Protein AF-A0A0W8D167-F1 (afdb_monomer_lite)

InterPro domains:
  IPR052993 Cilia- and flagella-associated protein 57 [PTHR32215] (2-387)

Structure (mmCIF, N/CA/C/O backbone):
data_AF-A0A0W8D167-F1
#
_entry.id   AF-A0A0W8D167-F1
#
loop_
_atom_site.group_PDB
_atom_site.id
_atom_site.type_symbol
_atom_site.label_atom_id
_atom_site.label_alt_id
_atom_site.label_comp_id
_atom_site.label_asym_id
_atom_site.label_entity_id
_atom_site.label_seq_id
_atom_site.pdbx_PDB_ins_code
_atom_site.Cartn_x
_atom_site.Cartn_y
_atom_site.Cartn_z
_atom_site.occupancy
_atom_site.B_iso_or_equiv
_atom_site.auth_seq_id
_atom_site.auth_comp_id
_atom_site.auth_asym_id
_atom_site.auth_atom_id
_atom_site.pdbx_PDB_model_num
ATOM 1 N N . MET A 1 1 ? 93.524 -6.413 -139.907 1.00 54.38 1 MET A N 1
ATOM 2 C CA . MET A 1 1 ? 92.399 -5.658 -140.506 1.00 54.38 1 MET A CA 1
ATOM 3 C C . MET A 1 1 ? 91.058 -6.384 -140.413 1.00 54.38 1 MET A C 1
ATOM 5 O O . MET A 1 1 ? 90.124 -5.754 -139.935 1.00 54.38 1 MET A O 1
ATOM 9 N N . GLU A 1 2 ? 90.906 -7.643 -140.857 1.00 59.56 2 GLU A N 1
ATOM 10 C CA . GLU A 1 2 ? 89.656 -8.414 -140.632 1.00 59.56 2 GLU A CA 1
ATOM 11 C C . GLU A 1 2 ? 89.633 -9.111 -139.261 1.00 59.56 2 GLU A C 1
ATOM 13 O O . GLU A 1 2 ? 88.651 -8.967 -138.541 1.00 59.56 2 GLU A O 1
ATOM 18 N N . GLU A 1 3 ? 90.740 -9.731 -138.834 1.00 62.25 3 GLU A N 1
ATOM 19 C CA . GLU A 1 3 ? 90.855 -10.359 -137.502 1.00 62.25 3 GLU A CA 1
ATOM 20 C C . GLU A 1 3 ? 90.684 -9.342 -136.355 1.00 62.25 3 GLU A C 1
ATOM 22 O O . GLU A 1 3 ? 89.887 -9.562 -135.451 1.00 62.25 3 GLU A O 1
ATOM 27 N N . GLU A 1 4 ? 91.304 -8.161 -136.455 1.00 62.69 4 GLU A N 1
ATOM 28 C CA . GLU A 1 4 ? 91.147 -7.065 -135.475 1.00 62.69 4 GLU A CA 1
ATOM 29 C C . GLU A 1 4 ? 89.702 -6.532 -135.389 1.00 62.69 4 GLU A C 1
ATOM 31 O O . GLU A 1 4 ? 89.271 -6.062 -134.339 1.00 62.69 4 GLU A O 1
ATOM 36 N N . LYS A 1 5 ? 88.923 -6.599 -136.482 1.00 68.25 5 LYS A N 1
ATOM 37 C CA . LYS A 1 5 ? 87.498 -6.220 -136.472 1.00 68.25 5 LYS A CA 1
ATOM 38 C C . LYS A 1 5 ? 86.625 -7.296 -135.828 1.00 68.25 5 LYS A C 1
ATOM 40 O O . LYS A 1 5 ? 85.621 -6.961 -135.201 1.00 68.25 5 LYS A O 1
ATOM 45 N N . GLU A 1 6 ? 86.979 -8.569 -135.984 1.00 74.12 6 GLU A N 1
ATOM 46 C CA . GLU A 1 6 ? 86.278 -9.676 -135.329 1.00 74.12 6 GLU A CA 1
ATOM 47 C C . GLU A 1 6 ? 86.583 -9.759 -133.831 1.00 74.12 6 GLU A C 1
ATOM 49 O O . GLU A 1 6 ? 85.663 -10.019 -133.051 1.00 74.12 6 GLU A O 1
ATOM 54 N N . GLU A 1 7 ? 87.828 -9.498 -133.422 1.00 74.38 7 GLU A N 1
ATOM 55 C CA . GLU A 1 7 ? 88.231 -9.391 -132.014 1.00 74.38 7 GLU A CA 1
ATOM 56 C C . GLU A 1 7 ? 87.529 -8.215 -131.333 1.00 74.38 7 GLU A C 1
ATOM 58 O O . GLU A 1 7 ? 86.822 -8.428 -130.349 1.00 74.38 7 GLU A O 1
ATOM 63 N N . LEU A 1 8 ? 87.563 -7.018 -131.932 1.00 76.50 8 LEU A N 1
ATOM 64 C CA . LEU A 1 8 ? 86.833 -5.852 -131.421 1.00 76.50 8 LEU A CA 1
ATOM 65 C C . LEU A 1 8 ? 85.313 -6.100 -131.351 1.00 76.50 8 LEU A C 1
ATOM 67 O O . LEU A 1 8 ? 84.634 -5.638 -130.436 1.00 76.50 8 LEU A O 1
ATOM 71 N N . GLY A 1 9 ? 84.758 -6.868 -132.295 1.00 77.19 9 GLY A N 1
ATOM 72 C CA . GLY A 1 9 ? 83.355 -7.285 -132.275 1.00 77.19 9 GLY A CA 1
ATOM 73 C C . GLY A 1 9 ? 83.025 -8.319 -131.190 1.00 77.19 9 GLY A C 1
ATOM 74 O O . GLY A 1 9 ? 81.889 -8.353 -130.714 1.00 77.19 9 GLY A O 1
ATOM 75 N N . ARG A 1 10 ? 83.976 -9.175 -130.787 1.00 81.12 10 ARG A N 1
ATOM 76 C CA . ARG A 1 10 ? 83.816 -10.069 -129.625 1.00 81.12 10 ARG A CA 1
ATOM 77 C C . ARG A 1 10 ? 83.915 -9.294 -128.322 1.00 81.12 10 ARG A C 1
ATOM 79 O O . ARG A 1 10 ? 83.019 -9.450 -127.505 1.00 81.12 10 ARG A O 1
ATOM 86 N N . GLU A 1 11 ? 84.910 -8.424 -128.182 1.00 80.56 11 GLU A N 1
ATOM 87 C CA . GLU A 1 11 ? 85.068 -7.556 -127.010 1.00 80.56 11 GLU A CA 1
ATOM 88 C C . GLU A 1 11 ? 83.835 -6.664 -126.811 1.00 80.56 11 GLU A C 1
ATOM 90 O O . GLU A 1 11 ? 83.309 -6.563 -125.704 1.00 80.56 11 GLU A O 1
ATOM 95 N N . TYR A 1 12 ? 83.292 -6.081 -127.886 1.00 81.50 12 TYR A N 1
ATOM 96 C CA . TYR A 1 12 ? 82.054 -5.300 -127.815 1.00 81.50 12 TYR A CA 1
ATOM 97 C C . TYR A 1 12 ? 80.844 -6.143 -127.379 1.00 81.50 12 TYR A C 1
ATOM 99 O O . TYR A 1 12 ? 80.040 -5.705 -126.566 1.00 81.50 12 TYR A O 1
ATOM 107 N N . ARG A 1 13 ? 80.702 -7.378 -127.876 1.00 83.81 13 ARG A N 1
ATOM 108 C CA . ARG A 1 13 ? 79.615 -8.272 -127.435 1.00 83.81 13 ARG A CA 1
ATOM 109 C C . ARG A 1 13 ? 79.774 -8.726 -125.988 1.00 83.81 13 ARG A C 1
ATOM 111 O O . ARG A 1 13 ? 78.778 -8.831 -125.288 1.00 83.81 13 ARG A O 1
ATOM 118 N N . GLU A 1 14 ? 80.996 -9.000 -125.550 1.00 85.38 14 GLU A N 1
ATOM 119 C CA . GLU A 1 14 ? 81.284 -9.428 -124.181 1.00 85.38 14 GLU A CA 1
ATOM 120 C C . GLU A 1 14 ? 81.073 -8.283 -123.184 1.00 85.38 14 GLU A C 1
ATOM 122 O O . GLU A 1 14 ? 80.450 -8.486 -122.149 1.00 85.38 14 GLU A O 1
ATOM 127 N N . THR A 1 15 ? 81.493 -7.064 -123.534 1.00 84.88 15 THR A N 1
ATOM 128 C CA . THR A 1 15 ? 81.208 -5.856 -122.740 1.00 84.88 15 THR A CA 1
ATOM 129 C C . THR A 1 15 ? 79.719 -5.538 -122.677 1.00 84.88 15 THR A C 1
ATOM 131 O O . THR A 1 15 ? 79.222 -5.226 -121.601 1.00 84.88 15 THR A O 1
ATOM 134 N N . VAL A 1 16 ? 78.979 -5.665 -123.785 1.00 86.94 16 VAL A N 1
ATOM 135 C CA . VAL A 1 16 ? 77.514 -5.524 -123.770 1.00 86.94 16 VAL A CA 1
ATOM 136 C C . VAL A 1 16 ? 76.873 -6.597 -122.890 1.00 86.94 16 VAL A C 1
ATOM 138 O O . VAL A 1 16 ? 76.042 -6.258 -122.060 1.00 86.94 16 VAL A O 1
ATOM 141 N N . ALA A 1 17 ? 77.295 -7.860 -122.998 1.00 88.44 17 ALA A N 1
ATOM 142 C CA . ALA A 1 17 ? 76.756 -8.947 -122.182 1.00 88.44 17 ALA A CA 1
ATOM 143 C C . ALA A 1 17 ? 77.066 -8.783 -120.682 1.00 88.44 17 ALA A C 1
ATOM 145 O O . ALA A 1 17 ? 76.211 -9.084 -119.854 1.00 88.44 17 ALA A O 1
ATOM 146 N N . GLN A 1 18 ? 78.259 -8.293 -120.323 1.00 86.88 18 GLN A N 1
ATOM 147 C CA . GLN A 1 18 ? 78.604 -7.955 -118.937 1.00 86.88 18 GLN A CA 1
ATOM 14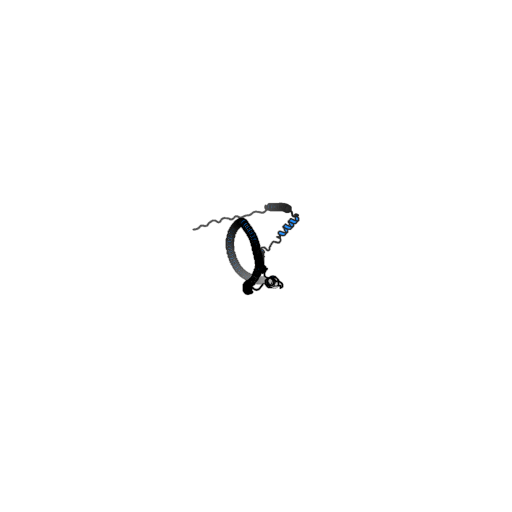8 C C . GLN A 1 18 ? 77.738 -6.807 -118.418 1.00 86.88 18 GLN A C 1
ATOM 150 O O . GLN A 1 18 ? 77.168 -6.926 -117.343 1.00 86.88 18 GLN A O 1
ATOM 155 N N . VAL A 1 19 ? 77.564 -5.738 -119.202 1.00 87.75 19 VAL A N 1
ATOM 156 C CA . VAL A 1 19 ? 76.701 -4.612 -118.815 1.00 87.75 19 VAL A CA 1
ATOM 157 C C . VAL A 1 19 ? 75.238 -5.044 -118.690 1.00 87.75 19 VAL A C 1
ATOM 159 O O . VAL A 1 19 ? 74.567 -4.620 -117.758 1.00 87.75 19 VAL A O 1
ATOM 162 N N . GLU A 1 20 ? 74.727 -5.887 -119.589 1.00 88.19 20 GLU A N 1
ATOM 163 C CA . GLU A 1 20 ? 73.367 -6.436 -119.494 1.00 88.19 20 GLU A CA 1
ATOM 164 C C . GLU A 1 20 ? 73.199 -7.313 -118.246 1.00 88.19 20 GLU A C 1
ATOM 166 O O . GLU A 1 20 ? 72.218 -7.148 -117.527 1.00 88.19 20 GLU A O 1
ATOM 171 N N . ALA A 1 21 ? 74.172 -8.177 -117.936 1.00 89.56 21 ALA A N 1
ATOM 172 C CA . ALA A 1 21 ? 74.154 -9.007 -116.732 1.00 89.56 21 ALA A CA 1
ATOM 173 C C . ALA A 1 21 ? 74.252 -8.180 -115.438 1.00 89.56 21 ALA A C 1
ATOM 175 O O . ALA A 1 21 ? 73.513 -8.450 -114.494 1.00 89.56 21 ALA A O 1
ATOM 176 N N . ASP A 1 22 ? 75.105 -7.151 -115.407 1.00 90.56 22 ASP A N 1
ATOM 177 C CA . ASP A 1 22 ? 75.228 -6.224 -114.277 1.00 90.56 22 ASP A CA 1
ATOM 178 C C . ASP A 1 22 ? 73.924 -5.437 -114.079 1.00 90.56 22 ASP A C 1
ATOM 180 O O . ASP A 1 22 ? 73.443 -5.291 -112.957 1.00 90.56 22 ASP A O 1
ATOM 184 N N . VAL A 1 23 ? 73.307 -4.967 -115.169 1.00 89.06 23 VAL A N 1
ATOM 185 C CA . VAL A 1 23 ? 72.007 -4.284 -115.131 1.00 89.06 23 VAL A CA 1
ATOM 186 C C . VAL A 1 23 ? 70.906 -5.228 -114.649 1.00 89.06 23 VAL A C 1
ATOM 188 O O . VAL A 1 23 ? 70.075 -4.819 -113.838 1.00 89.06 23 VAL A O 1
ATOM 191 N N . ASP A 1 24 ? 70.891 -6.482 -115.094 1.00 92.19 24 ASP A N 1
ATOM 192 C CA . ASP A 1 24 ? 69.928 -7.482 -114.633 1.00 92.19 24 ASP A CA 1
ATOM 193 C C . ASP A 1 24 ? 70.123 -7.809 -113.145 1.00 92.19 24 ASP A C 1
ATOM 195 O O . ASP A 1 24 ? 69.143 -7.832 -112.395 1.00 92.19 24 ASP A O 1
ATOM 199 N N . GLU A 1 25 ? 71.366 -7.967 -112.680 1.00 91.38 25 GLU A N 1
ATOM 200 C CA . GLU A 1 25 ? 71.679 -8.175 -111.262 1.00 91.38 25 GLU A CA 1
ATOM 201 C C . GLU A 1 25 ? 71.293 -6.950 -110.417 1.00 91.38 25 GLU A C 1
ATOM 203 O O . GLU A 1 25 ? 70.695 -7.088 -109.345 1.00 91.38 25 GLU A O 1
ATOM 208 N N . GLU A 1 26 ? 71.541 -5.732 -110.906 1.00 91.44 26 GLU A N 1
ATOM 209 C CA . GLU A 1 26 ? 71.089 -4.498 -110.264 1.00 91.44 26 GLU A CA 1
ATOM 210 C C . GLU A 1 26 ? 69.558 -4.413 -110.201 1.00 91.44 26 GLU A C 1
ATOM 212 O O . GLU A 1 26 ? 69.000 -4.045 -109.159 1.00 91.44 26 GLU A O 1
ATOM 217 N N . ILE A 1 27 ? 68.860 -4.786 -111.279 1.00 92.06 27 ILE A N 1
ATOM 218 C CA . ILE A 1 27 ? 67.395 -4.835 -111.337 1.00 92.06 27 ILE A CA 1
ATOM 219 C C . ILE A 1 27 ? 66.858 -5.874 -110.351 1.00 92.06 27 ILE A C 1
ATOM 221 O O . ILE A 1 27 ? 65.893 -5.586 -109.638 1.00 92.06 27 ILE A O 1
ATOM 225 N N . GLU A 1 28 ? 67.452 -7.062 -110.272 1.00 92.25 28 GLU A N 1
ATOM 226 C CA . GLU A 1 28 ? 67.057 -8.103 -109.321 1.00 92.25 28 GLU A CA 1
ATOM 227 C C . GLU A 1 28 ? 67.331 -7.687 -107.875 1.00 92.25 28 GLU A C 1
ATOM 229 O O . GLU A 1 28 ? 66.456 -7.819 -107.013 1.00 92.25 28 GLU A O 1
ATOM 234 N N . ALA A 1 29 ? 68.492 -7.093 -107.599 1.00 92.19 29 ALA A N 1
ATOM 235 C CA . ALA A 1 29 ? 68.827 -6.563 -106.284 1.00 92.19 29 ALA A CA 1
ATOM 236 C C . ALA A 1 29 ? 67.875 -5.430 -105.872 1.00 92.19 29 ALA A C 1
ATOM 238 O O . ALA A 1 29 ? 67.473 -5.348 -104.706 1.00 92.19 29 ALA A O 1
ATOM 239 N N . LEU A 1 30 ? 67.482 -4.560 -106.807 1.00 92.31 30 LEU 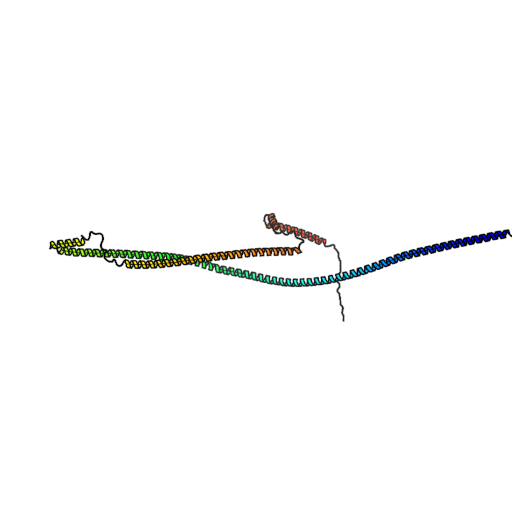A N 1
ATOM 240 C CA . LEU A 1 30 ? 66.484 -3.518 -106.572 1.00 92.31 30 LEU A CA 1
ATOM 241 C C . LEU A 1 30 ? 65.096 -4.111 -106.331 1.00 92.31 30 LEU A C 1
ATOM 243 O O . LEU A 1 30 ? 64.459 -3.734 -105.346 1.00 92.31 30 LEU A O 1
ATOM 247 N N . LYS A 1 31 ? 64.642 -5.059 -107.161 1.00 93.50 31 LYS A N 1
ATOM 248 C CA . LYS A 1 31 ? 63.368 -5.771 -106.965 1.00 93.50 31 LYS A CA 1
ATOM 249 C C . LYS A 1 31 ? 63.316 -6.411 -105.585 1.00 93.50 31 LYS A C 1
ATOM 251 O O . LYS A 1 31 ? 62.391 -6.118 -104.838 1.00 93.50 31 LYS A O 1
ATOM 256 N N . LYS A 1 32 ? 64.353 -7.159 -105.199 1.00 94.50 32 LYS A N 1
ATOM 257 C CA . LYS A 1 32 ? 64.454 -7.787 -103.877 1.00 94.50 32 LYS A CA 1
ATOM 258 C C . LYS A 1 32 ? 64.408 -6.760 -102.745 1.00 94.50 32 LYS A C 1
ATOM 260 O O . LYS A 1 32 ? 63.614 -6.903 -101.825 1.00 94.50 32 LYS A O 1
ATOM 265 N N . LYS A 1 33 ? 65.175 -5.665 -102.837 1.00 94.75 33 LYS A N 1
ATOM 266 C CA . LYS A 1 33 ? 65.126 -4.574 -101.841 1.00 94.75 33 LYS A CA 1
ATOM 267 C C . LYS A 1 33 ? 63.728 -3.962 -101.718 1.00 94.75 33 LYS A C 1
ATOM 269 O O . LYS A 1 33 ? 63.322 -3.598 -100.615 1.00 94.75 33 LYS A O 1
ATOM 274 N N . TYR A 1 34 ? 63.011 -3.780 -102.826 1.00 93.44 34 TYR A N 1
ATOM 275 C CA . TYR A 1 34 ? 61.657 -3.225 -102.805 1.00 93.44 34 TYR A CA 1
ATOM 276 C C . TYR A 1 34 ? 60.608 -4.239 -102.343 1.00 93.44 34 TYR A C 1
ATOM 278 O O . TYR A 1 34 ? 59.675 -3.840 -101.652 1.00 93.44 34 TYR A O 1
ATOM 286 N N . GLU A 1 35 ? 60.769 -5.523 -102.651 1.00 93.31 35 GLU A N 1
ATOM 287 C CA . GLU A 1 35 ? 59.938 -6.607 -102.124 1.00 93.31 35 GLU A CA 1
ATOM 288 C C . GLU A 1 35 ? 60.113 -6.758 -100.612 1.00 93.31 35 GLU A C 1
ATOM 290 O O . GLU A 1 35 ? 59.112 -6.776 -99.899 1.00 93.31 35 GLU A O 1
ATOM 295 N N . ASP A 1 36 ? 61.350 -6.737 -100.109 1.00 94.56 36 ASP A N 1
ATOM 296 C CA . ASP A 1 36 ? 61.653 -6.770 -98.674 1.00 94.56 36 ASP A CA 1
ATOM 297 C C . ASP A 1 36 ? 61.039 -5.559 -97.954 1.00 94.56 36 ASP A C 1
ATOM 299 O O . ASP A 1 36 ? 60.402 -5.700 -96.907 1.00 94.56 36 ASP A O 1
ATOM 303 N N . LYS A 1 37 ? 61.159 -4.356 -98.538 1.00 94.62 37 LYS A N 1
ATOM 304 C CA . LYS A 1 37 ? 60.495 -3.148 -98.016 1.00 94.62 37 LYS A CA 1
ATOM 305 C C . LYS A 1 37 ? 58.976 -3.292 -98.029 1.00 94.62 37 LYS A C 1
ATOM 307 O O . LYS A 1 37 ? 58.327 -2.970 -97.040 1.00 94.62 37 LYS A O 1
ATOM 312 N N . LEU A 1 38 ? 58.398 -3.782 -99.124 1.00 94.06 38 LEU A N 1
ATOM 313 C CA . LEU A 1 38 ? 56.955 -3.973 -99.244 1.00 94.06 38 LEU A CA 1
ATOM 314 C C . LEU A 1 38 ? 56.442 -5.012 -98.240 1.00 94.06 38 LEU A C 1
ATOM 316 O O . LEU A 1 38 ? 55.360 -4.842 -97.679 1.00 94.06 38 LEU A O 1
ATOM 320 N N . GLN A 1 39 ? 57.207 -6.074 -97.997 1.00 94.12 39 GLN A N 1
ATOM 321 C CA . GLN A 1 39 ? 56.881 -7.087 -97.005 1.00 94.12 39 GLN A CA 1
ATOM 322 C C . GLN A 1 39 ? 56.979 -6.530 -95.581 1.00 94.12 39 GLN A C 1
ATOM 324 O O . GLN A 1 39 ? 56.027 -6.691 -94.819 1.00 94.12 39 GLN A O 1
ATOM 329 N N . ALA A 1 40 ? 58.044 -5.797 -95.247 1.00 93.88 40 ALA A N 1
ATOM 330 C CA . ALA A 1 40 ? 58.184 -5.136 -93.949 1.00 93.88 40 ALA A CA 1
ATOM 331 C C . ALA A 1 40 ? 57.035 -4.145 -93.677 1.00 93.88 40 ALA A C 1
ATOM 333 O O . ALA A 1 40 ? 56.455 -4.148 -92.591 1.00 93.88 40 ALA A O 1
ATOM 334 N N . GLU A 1 41 ? 56.639 -3.353 -94.679 1.00 92.94 41 GLU A N 1
ATOM 335 C CA . GLU A 1 41 ? 55.490 -2.440 -94.587 1.00 92.94 41 GLU A CA 1
ATOM 336 C C . GLU A 1 41 ? 54.160 -3.193 -94.392 1.00 92.94 41 GLU A C 1
ATOM 338 O O . GLU A 1 41 ? 53.309 -2.790 -93.590 1.00 92.94 41 GLU A O 1
ATOM 343 N N . ARG A 1 42 ? 53.966 -4.329 -95.078 1.00 93.50 42 ARG A N 1
ATOM 344 C CA . ARG A 1 42 ? 52.778 -5.187 -94.899 1.00 93.50 42 ARG A CA 1
ATOM 345 C C . ARG A 1 42 ? 52.722 -5.806 -93.504 1.00 93.50 42 ARG A C 1
ATOM 347 O O . ARG A 1 42 ? 51.655 -5.799 -92.886 1.00 93.50 42 ARG A O 1
ATOM 354 N N . GLU A 1 43 ? 53.842 -6.314 -92.999 1.00 93.31 43 GLU A N 1
ATOM 355 C CA . GLU A 1 43 ? 53.952 -6.882 -91.652 1.00 93.31 43 GLU A CA 1
ATOM 356 C C . GLU A 1 43 ? 53.704 -5.816 -90.574 1.00 93.31 43 GLU A C 1
ATOM 358 O O . GLU A 1 43 ? 52.908 -6.041 -89.656 1.00 93.31 43 GLU A O 1
ATOM 363 N N . ALA A 1 44 ? 54.282 -4.619 -90.727 1.00 93.12 44 ALA A N 1
ATOM 364 C CA . ALA A 1 44 ? 54.021 -3.478 -89.850 1.00 93.12 44 ALA A CA 1
ATOM 365 C C . ALA A 1 44 ? 52.537 -3.074 -89.867 1.00 93.12 44 ALA A C 1
ATOM 367 O O . ALA A 1 44 ? 51.923 -2.903 -88.811 1.00 93.12 44 ALA A O 1
ATOM 368 N N . THR A 1 45 ? 51.918 -3.007 -91.050 1.00 92.50 45 THR A N 1
ATOM 369 C CA . THR A 1 45 ? 50.487 -2.699 -91.199 1.00 92.50 45 THR A CA 1
ATOM 370 C C . THR A 1 45 ? 49.605 -3.738 -90.503 1.00 92.50 45 THR A C 1
ATOM 372 O O . THR A 1 45 ? 48.642 -3.384 -89.815 1.00 92.50 45 THR A O 1
ATOM 375 N N . LEU A 1 46 ? 49.925 -5.028 -90.646 1.00 92.88 46 LEU A N 1
ATOM 376 C CA . LEU A 1 46 ? 49.182 -6.106 -89.994 1.00 92.88 46 LEU A CA 1
ATOM 377 C C . LEU A 1 46 ? 49.308 -6.024 -88.468 1.00 92.88 46 LEU A C 1
ATOM 379 O O . LEU A 1 46 ? 48.302 -6.138 -87.761 1.00 92.88 46 LEU A O 1
ATOM 383 N N . ARG A 1 47 ? 50.519 -5.763 -87.962 1.00 93.81 47 ARG A N 1
ATOM 384 C CA . ARG A 1 47 ? 50.777 -5.553 -86.536 1.00 93.81 47 ARG A CA 1
ATOM 385 C C . ARG A 1 47 ? 49.977 -4.372 -85.993 1.00 93.81 47 ARG A C 1
ATOM 387 O O . ARG A 1 47 ? 49.243 -4.547 -85.021 1.00 93.81 47 ARG A O 1
ATOM 394 N N . PHE A 1 48 ? 50.037 -3.209 -86.643 1.00 93.75 48 PHE A N 1
ATOM 395 C CA . PHE A 1 48 ? 49.265 -2.034 -86.230 1.00 93.75 48 PHE A CA 1
ATOM 396 C C . PHE A 1 48 ? 47.758 -2.286 -86.279 1.00 93.75 48 PHE A C 1
ATOM 398 O O . PHE A 1 48 ? 47.030 -1.833 -85.399 1.00 93.75 48 PHE A O 1
ATOM 405 N N . LYS A 1 49 ? 47.260 -3.061 -87.251 1.00 94.00 49 LYS A N 1
ATOM 406 C CA . LYS A 1 49 ? 45.847 -3.465 -87.297 1.00 94.00 49 LYS A CA 1
ATOM 407 C C . LYS A 1 49 ? 45.468 -4.360 -86.111 1.00 94.00 49 LYS A C 1
ATOM 409 O O . LYS A 1 49 ? 44.390 -4.177 -85.541 1.00 94.00 49 LYS A O 1
ATOM 414 N N . GLY A 1 50 ? 46.344 -5.287 -85.719 1.00 93.38 50 GLY A N 1
ATOM 415 C CA . GLY A 1 50 ? 46.180 -6.122 -84.526 1.00 93.38 50 GLY A CA 1
ATOM 416 C C . GLY A 1 50 ? 46.183 -5.304 -83.232 1.00 93.38 50 GLY A C 1
ATOM 417 O O . GLY A 1 50 ? 45.251 -5.411 -82.434 1.00 93.38 50 GLY A O 1
ATOM 418 N N . GLU A 1 51 ? 47.174 -4.427 -83.060 1.00 93.94 51 GLU A N 1
ATOM 419 C CA . GLU A 1 51 ? 47.285 -3.513 -81.915 1.00 93.94 51 GLU A CA 1
ATOM 420 C C . GLU A 1 51 ? 46.072 -2.573 -81.823 1.00 93.94 51 GLU A C 1
ATOM 422 O O . GLU A 1 51 ? 45.497 -2.413 -80.746 1.00 93.94 51 GLU A O 1
ATOM 427 N N . ASN A 1 52 ? 45.603 -2.031 -82.950 1.00 93.75 52 ASN A N 1
ATOM 428 C CA . ASN A 1 52 ? 44.400 -1.199 -83.013 1.00 93.75 52 ASN A CA 1
ATOM 429 C C . ASN A 1 52 ? 43.133 -1.999 -82.647 1.00 93.75 52 ASN A C 1
ATOM 431 O O . ASN A 1 52 ? 42.262 -1.509 -81.929 1.00 93.75 52 ASN A O 1
ATOM 435 N N . GLY A 1 53 ? 43.038 -3.267 -83.062 1.00 94.94 53 GLY A N 1
ATOM 436 C CA . GLY A 1 53 ? 41.963 -4.170 -82.640 1.00 94.94 53 GLY A CA 1
ATOM 437 C C . GLY A 1 53 ? 41.959 -4.435 -81.128 1.00 94.94 53 GLY A C 1
ATOM 438 O O . GLY A 1 53 ? 40.901 -4.396 -80.496 1.00 94.94 53 GLY A O 1
ATOM 439 N N . ILE A 1 54 ? 43.136 -4.654 -80.532 1.00 94.56 54 ILE A N 1
ATOM 440 C CA . ILE A 1 54 ? 43.296 -4.827 -79.079 1.00 94.56 54 ILE A CA 1
ATOM 441 C C . ILE A 1 54 ? 42.946 -3.531 -78.343 1.00 94.56 54 ILE A C 1
ATOM 443 O O . ILE A 1 54 ? 42.217 -3.577 -77.353 1.00 94.56 54 ILE A O 1
ATOM 447 N N . MET A 1 55 ? 43.412 -2.379 -78.829 1.00 93.25 55 MET A N 1
ATOM 448 C CA . MET A 1 55 ? 43.098 -1.075 -78.240 1.00 93.25 55 MET A CA 1
ATOM 449 C C . MET A 1 55 ? 41.602 -0.783 -78.259 1.00 93.25 55 MET A C 1
ATOM 451 O O . MET A 1 55 ? 41.068 -0.356 -77.241 1.00 93.25 55 MET A O 1
ATOM 455 N N . LYS A 1 56 ? 40.896 -1.094 -79.353 1.00 95.56 56 LYS A N 1
ATOM 456 C CA . LYS A 1 56 ? 39.431 -0.975 -79.404 1.00 95.56 56 LYS A CA 1
ATOM 457 C C . LYS A 1 56 ? 38.747 -1.839 -78.346 1.00 95.56 56 LYS A C 1
ATOM 459 O O . LYS A 1 56 ? 37.878 -1.342 -77.641 1.00 95.56 56 LYS A O 1
ATOM 464 N N . LYS A 1 57 ? 39.168 -3.100 -78.178 1.00 96.31 57 LYS A N 1
ATOM 465 C CA . LYS A 1 57 ? 38.619 -3.980 -77.129 1.00 96.31 57 LYS A CA 1
ATOM 466 C C . LYS A 1 57 ? 38.896 -3.445 -75.723 1.00 96.31 57 LYS A C 1
ATOM 468 O O . LYS A 1 57 ? 37.990 -3.447 -74.898 1.00 96.31 57 LYS A O 1
ATOM 473 N N . LYS A 1 58 ? 40.118 -2.967 -75.459 1.00 96.06 58 LYS A N 1
ATOM 474 C CA . LYS A 1 58 ? 40.480 -2.339 -74.177 1.00 96.06 58 LYS A CA 1
ATOM 475 C C . LYS A 1 58 ? 39.649 -1.087 -73.915 1.00 96.06 58 LYS A C 1
ATOM 477 O O . LYS A 1 58 ? 39.159 -0.919 -72.810 1.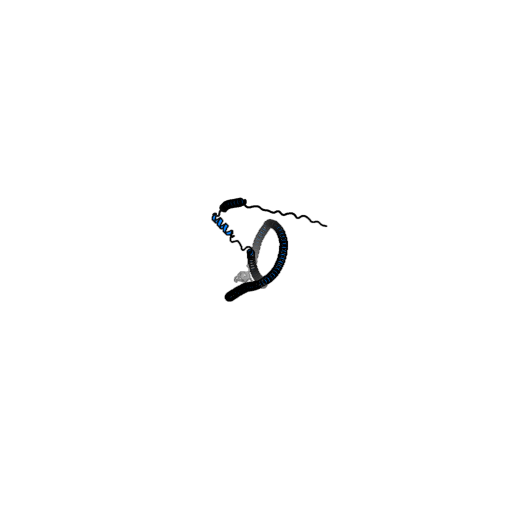00 96.06 58 LYS A O 1
ATOM 482 N N . PHE A 1 59 ? 39.457 -0.246 -74.928 1.00 95.50 59 PHE A N 1
ATOM 483 C CA . PHE A 1 59 ? 38.633 0.953 -74.826 1.00 95.50 59 PHE A CA 1
ATOM 484 C C . PHE A 1 59 ? 37.175 0.605 -74.509 1.00 95.50 59 PHE A C 1
ATOM 486 O O . PHE A 1 59 ? 36.616 1.161 -73.572 1.00 95.50 59 PHE A O 1
ATOM 493 N N . SER A 1 60 ? 36.581 -0.365 -75.213 1.00 95.69 60 SER A N 1
ATOM 494 C CA . SER A 1 60 ? 35.220 -0.829 -74.917 1.00 95.69 60 SER A CA 1
ATOM 495 C C . SER A 1 60 ? 35.091 -1.456 -73.525 1.00 95.69 60 SER A C 1
ATOM 497 O O . SER A 1 60 ? 34.087 -1.228 -72.859 1.00 95.69 60 SER A O 1
ATOM 499 N N . ALA A 1 61 ? 36.092 -2.215 -73.067 1.00 96.75 61 ALA A N 1
ATOM 500 C CA . ALA A 1 61 ? 36.109 -2.773 -71.714 1.00 96.75 61 ALA A CA 1
ATOM 501 C C . ALA A 1 61 ? 36.176 -1.667 -70.649 1.00 96.75 61 ALA A C 1
ATOM 503 O O . ALA A 1 61 ? 35.333 -1.633 -69.764 1.00 96.75 61 ALA A O 1
ATOM 504 N N . LEU A 1 62 ? 37.098 -0.708 -70.797 1.00 96.06 62 LEU A N 1
ATOM 505 C CA . LEU A 1 62 ? 37.205 0.442 -69.894 1.00 96.06 62 LEU A CA 1
ATOM 506 C C . LEU A 1 62 ? 35.937 1.300 -69.899 1.00 96.06 62 LEU A C 1
ATOM 508 O O . LEU A 1 62 ? 35.535 1.804 -68.858 1.00 96.06 62 LEU A O 1
ATOM 512 N N . GLN A 1 63 ? 35.293 1.470 -71.055 1.00 96.62 63 GLN A N 1
ATOM 513 C CA . GLN A 1 63 ? 34.041 2.214 -71.151 1.00 96.62 63 GLN A CA 1
ATOM 514 C C . GLN A 1 63 ? 32.911 1.517 -70.385 1.00 96.62 63 GLN A C 1
ATOM 516 O O . GLN A 1 63 ? 32.184 2.183 -69.652 1.00 96.62 63 GLN A O 1
ATOM 521 N N . LYS A 1 64 ? 32.815 0.186 -70.493 1.00 97.25 64 LYS A N 1
ATOM 522 C CA . LYS A 1 64 ? 31.874 -0.606 -69.698 1.00 97.25 64 LYS A CA 1
ATOM 523 C C . LYS A 1 64 ? 32.188 -0.523 -68.201 1.00 97.25 64 LYS A C 1
ATOM 525 O O . LYS A 1 64 ? 31.283 -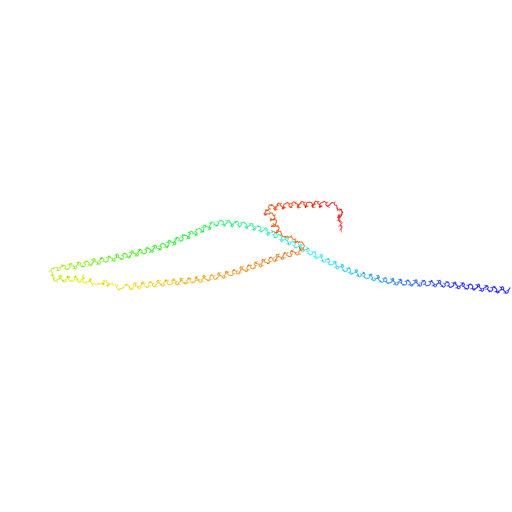0.276 -67.417 1.00 97.25 64 LYS A O 1
ATOM 530 N N . ASP A 1 65 ? 33.456 -0.642 -67.811 1.00 97.00 65 ASP A N 1
ATOM 531 C CA . ASP A 1 65 ? 33.864 -0.522 -66.406 1.00 97.00 65 ASP A CA 1
ATOM 532 C C . ASP A 1 65 ? 33.512 0.863 -65.831 1.00 97.00 65 ASP A C 1
ATOM 534 O O . ASP A 1 65 ? 33.078 0.970 -64.686 1.00 97.00 65 ASP A O 1
ATOM 538 N N . ILE A 1 66 ? 33.645 1.933 -66.626 1.00 97.00 66 ILE A N 1
ATOM 539 C CA . ILE A 1 66 ? 33.226 3.290 -66.238 1.00 97.00 66 ILE A CA 1
ATOM 540 C C . ILE A 1 66 ? 31.707 3.366 -66.037 1.00 97.00 66 ILE A C 1
ATOM 542 O O . ILE A 1 66 ? 31.249 4.038 -65.112 1.00 97.00 66 ILE A O 1
ATOM 546 N N . GLU A 1 67 ? 30.916 2.725 -66.897 1.00 96.88 67 GLU A N 1
ATOM 547 C CA . GLU A 1 67 ? 29.456 2.665 -66.757 1.00 96.88 67 GLU A CA 1
ATOM 548 C C . GLU A 1 67 ? 29.050 1.879 -65.501 1.00 96.88 67 GLU A C 1
ATOM 550 O O . GLU A 1 67 ? 28.305 2.409 -64.674 1.00 96.88 67 GLU A O 1
ATOM 555 N N . ASP A 1 68 ? 29.635 0.699 -65.283 1.00 97.31 68 ASP A N 1
ATOM 556 C CA . ASP A 1 68 ? 29.393 -0.131 -64.099 1.00 97.31 68 ASP A CA 1
ATOM 557 C C . ASP A 1 68 ? 29.776 0.618 -62.803 1.00 97.31 68 ASP A C 1
ATOM 559 O O . ASP A 1 68 ? 29.020 0.626 -61.827 1.00 97.31 68 ASP A O 1
ATOM 563 N N . GLN A 1 69 ? 30.916 1.321 -62.788 1.00 96.62 69 GLN A N 1
ATOM 564 C CA . GLN A 1 69 ? 31.324 2.163 -61.655 1.00 96.62 69 GLN A CA 1
ATOM 565 C C . GLN A 1 69 ? 30.369 3.339 -61.426 1.00 96.62 69 GLN A C 1
ATOM 567 O O . GLN A 1 69 ? 30.066 3.672 -60.280 1.00 96.62 69 GLN A O 1
ATOM 572 N N . ARG A 1 70 ? 29.864 3.976 -62.491 1.00 97.12 70 ARG A N 1
ATOM 573 C CA . ARG A 1 70 ? 28.880 5.064 -62.368 1.00 97.12 70 ARG A CA 1
ATOM 574 C C . ARG A 1 70 ? 27.583 4.580 -61.735 1.00 97.12 70 ARG A C 1
ATOM 576 O O . ARG A 1 70 ? 27.021 5.297 -60.907 1.00 97.12 70 ARG A O 1
ATOM 583 N N . ASP A 1 71 ? 27.118 3.390 -62.089 1.00 97.00 71 ASP A N 1
ATOM 584 C CA . ASP A 1 71 ? 25.900 2.826 -61.509 1.00 97.00 71 ASP A CA 1
ATOM 585 C C . ASP A 1 71 ? 26.108 2.376 -60.057 1.00 97.00 71 ASP A C 1
ATOM 587 O O . ASP A 1 71 ? 25.248 2.628 -59.211 1.00 97.00 71 ASP A O 1
ATOM 591 N N . GLN A 1 72 ? 27.287 1.843 -59.713 1.00 97.31 72 GLN A N 1
ATOM 592 C CA . GLN A 1 72 ? 27.658 1.594 -58.314 1.00 97.31 72 GLN A CA 1
ATOM 593 C C . GLN A 1 72 ? 27.671 2.881 -57.480 1.00 97.31 72 GLN A C 1
ATOM 595 O O . GLN A 1 72 ? 27.149 2.886 -56.365 1.00 97.31 72 GLN A O 1
ATOM 600 N N . ILE A 1 73 ? 28.214 3.981 -58.015 1.00 97.06 73 ILE A N 1
ATOM 601 C CA . ILE A 1 73 ? 28.208 5.284 -57.333 1.00 97.06 73 ILE A CA 1
ATOM 602 C C . ILE A 1 73 ? 26.771 5.751 -57.070 1.00 97.06 73 ILE A C 1
ATOM 604 O O . ILE A 1 73 ? 26.473 6.178 -55.958 1.00 97.06 73 ILE A O 1
ATOM 608 N N . LYS A 1 74 ? 25.860 5.637 -58.046 1.00 97.38 74 LYS A N 1
ATOM 609 C CA . LYS A 1 74 ? 24.446 6.008 -57.847 1.00 97.38 74 LYS A CA 1
ATOM 610 C C . LYS A 1 74 ? 23.795 5.191 -56.732 1.00 97.38 74 LYS A C 1
ATOM 612 O O . LYS A 1 74 ? 23.162 5.768 -55.853 1.00 97.38 74 LYS A O 1
ATOM 617 N N . LEU A 1 75 ? 24.001 3.875 -56.735 1.00 97.25 75 LEU A N 1
ATOM 618 C CA . LEU A 1 75 ? 23.434 2.979 -55.727 1.00 97.25 75 LEU A CA 1
ATOM 619 C C . LEU A 1 75 ? 23.991 3.259 -54.324 1.00 97.25 75 LEU A C 1
ATOM 621 O O . LEU A 1 75 ? 23.261 3.185 -53.337 1.00 97.25 75 LEU A O 1
ATOM 625 N N . LEU A 1 76 ? 25.277 3.605 -54.215 1.00 96.69 76 LEU A N 1
ATOM 626 C CA . LEU A 1 76 ? 25.870 4.027 -52.946 1.00 96.69 76 LEU A CA 1
ATOM 627 C C . LEU A 1 76 ? 25.300 5.366 -52.461 1.00 96.69 76 LEU A C 1
ATOM 629 O O . LEU A 1 76 ? 25.006 5.483 -51.276 1.00 96.69 76 LEU A O 1
ATOM 633 N N . LEU A 1 77 ? 25.077 6.334 -53.356 1.00 96.69 77 LEU A N 1
ATOM 634 C CA . LEU A 1 77 ? 24.454 7.618 -53.010 1.00 96.69 77 LEU A CA 1
ATOM 635 C C . LEU A 1 77 ? 22.997 7.462 -52.547 1.00 96.69 77 LEU A C 1
ATOM 637 O O . LEU A 1 77 ? 22.547 8.197 -51.671 1.00 96.69 77 LEU A O 1
ATOM 641 N N . GLU A 1 78 ? 22.242 6.524 -53.121 1.00 97.44 78 GLU A N 1
ATOM 642 C CA . GLU A 1 78 ? 20.884 6.206 -52.658 1.00 97.44 78 GLU A CA 1
ATOM 643 C C . GLU A 1 78 ? 20.903 5.598 -51.253 1.00 97.44 78 GLU A C 1
ATOM 645 O O . GLU A 1 78 ? 20.206 6.088 -50.366 1.00 97.44 78 GLU A O 1
ATOM 650 N N . LYS A 1 79 ? 21.784 4.621 -51.006 1.00 97.06 79 LYS A N 1
ATOM 651 C CA . LYS A 1 79 ? 21.972 4.042 -49.665 1.00 97.06 79 LYS A CA 1
ATOM 652 C C . LYS A 1 79 ? 22.434 5.073 -48.639 1.00 97.06 79 LYS A C 1
ATOM 654 O O . LYS A 1 79 ? 21.983 5.048 -47.499 1.00 97.06 79 LYS A O 1
ATOM 659 N N . GLU A 1 80 ? 23.324 5.983 -49.025 1.00 96.75 80 GLU A N 1
ATOM 660 C CA . GLU A 1 80 ? 23.767 7.076 -48.158 1.00 96.75 80 GLU A CA 1
ATOM 661 C C . GLU A 1 80 ? 22.581 7.954 -47.738 1.00 96.75 80 GLU A C 1
ATOM 663 O O . GLU A 1 80 ? 22.435 8.266 -46.556 1.00 96.75 80 GLU A O 1
ATOM 668 N N . LYS A 1 81 ? 21.683 8.292 -48.674 1.00 97.62 81 LYS A N 1
ATOM 669 C CA . LYS A 1 81 ? 20.461 9.050 -48.366 1.00 97.62 81 LYS A CA 1
ATOM 670 C C . LYS A 1 81 ? 19.549 8.301 -47.396 1.00 97.62 81 LYS A C 1
ATOM 672 O O . LYS A 1 81 ? 19.121 8.903 -46.414 1.00 97.62 81 LYS A O 1
ATOM 677 N N . GLU A 1 82 ? 19.300 7.012 -47.627 1.00 97.56 82 GLU A N 1
ATOM 678 C CA . GLU A 1 82 ? 18.478 6.180 -46.733 1.00 97.56 82 GLU A CA 1
ATOM 679 C C . GLU A 1 82 ? 19.051 6.140 -45.309 1.00 97.56 82 GLU A C 1
ATOM 681 O O . GLU A 1 82 ? 18.327 6.322 -44.328 1.00 97.56 82 GLU A O 1
ATOM 686 N N . VAL A 1 83 ? 20.371 5.969 -45.179 1.00 97.00 83 VAL A N 1
ATOM 687 C CA . VAL A 1 83 ? 21.051 5.967 -43.876 1.00 97.00 83 VAL A CA 1
ATOM 688 C C . VAL A 1 83 ? 20.958 7.336 -43.200 1.00 97.00 83 VAL A C 1
ATOM 690 O O . VAL A 1 83 ? 20.682 7.406 -42.003 1.00 97.00 83 VAL A O 1
ATOM 693 N N . ILE A 1 84 ? 21.133 8.436 -43.940 1.00 97.69 84 ILE A N 1
ATOM 694 C CA . ILE A 1 84 ? 20.987 9.796 -43.398 1.00 97.69 84 ILE A CA 1
ATOM 695 C C . ILE A 1 84 ? 19.557 10.040 -42.893 1.00 97.69 84 ILE A C 1
ATOM 697 O O . ILE A 1 84 ? 19.368 10.667 -41.848 1.00 97.69 84 ILE A O 1
ATOM 701 N N . GLU A 1 85 ? 18.541 9.563 -43.608 1.00 97.81 85 GLU A N 1
ATOM 702 C CA . GLU A 1 85 ? 17.146 9.664 -43.172 1.00 97.81 85 GLU A CA 1
ATOM 703 C C . GLU A 1 85 ? 16.879 8.835 -41.911 1.00 97.81 85 GLU A C 1
ATOM 705 O O . GLU A 1 85 ? 16.266 9.343 -40.967 1.00 97.81 85 GLU A O 1
ATOM 710 N N . ALA A 1 86 ? 17.414 7.614 -41.844 1.00 97.88 86 ALA A N 1
ATOM 711 C CA . ALA A 1 86 ? 17.326 6.768 -40.658 1.00 97.88 86 ALA A CA 1
ATOM 712 C C . ALA A 1 86 ? 18.005 7.412 -39.437 1.00 97.88 86 ALA A C 1
ATOM 714 O O . ALA A 1 86 ? 17.422 7.434 -38.352 1.00 97.88 86 ALA A O 1
ATOM 715 N N . ILE A 1 87 ? 19.191 8.010 -39.610 1.00 97.81 87 ILE A N 1
ATOM 716 C CA . ILE A 1 87 ? 19.886 8.749 -38.545 1.00 97.81 87 ILE A CA 1
ATOM 717 C C . ILE A 1 87 ? 19.011 9.898 -38.037 1.00 97.81 87 ILE A C 1
ATOM 719 O O . ILE A 1 87 ? 18.782 10.001 -36.834 1.00 97.81 87 ILE A O 1
ATOM 723 N N . LYS A 1 88 ? 18.447 10.716 -38.935 1.00 98.06 88 LYS A N 1
ATOM 724 C CA . LYS A 1 88 ? 17.565 11.834 -38.550 1.00 98.06 88 LYS A CA 1
ATOM 725 C C . LYS A 1 88 ? 16.328 11.368 -37.783 1.00 98.06 88 LYS A C 1
ATOM 727 O O . LYS A 1 88 ? 15.856 12.075 -36.892 1.00 98.06 88 LYS A O 1
ATOM 732 N N . GLN A 1 89 ? 15.772 10.213 -38.140 1.00 97.88 89 GLN A N 1
ATOM 733 C CA . GLN A 1 89 ? 14.622 9.648 -37.444 1.00 97.88 89 GLN A CA 1
ATOM 734 C C . GLN A 1 89 ? 15.002 9.168 -36.036 1.00 97.88 89 GLN A C 1
ATOM 736 O O . GLN A 1 89 ? 14.350 9.552 -35.064 1.00 97.88 89 GLN A O 1
ATOM 741 N N . LEU A 1 90 ? 16.109 8.434 -35.907 1.00 97.44 90 LEU A N 1
ATOM 742 C CA . LEU A 1 90 ? 16.634 7.990 -34.613 1.00 97.44 90 LEU A CA 1
ATOM 743 C C . LEU A 1 90 ? 17.010 9.171 -33.706 1.00 97.44 90 LEU A C 1
ATOM 745 O O . LEU A 1 90 ? 16.731 9.152 -32.510 1.00 97.44 90 LEU A O 1
ATOM 749 N N . GLU A 1 91 ? 17.584 10.242 -34.255 1.00 97.94 91 GLU A N 1
ATOM 750 C CA . GLU A 1 91 ? 17.881 11.464 -33.502 1.00 97.94 91 GLU A CA 1
ATOM 751 C C . GLU A 1 91 ? 16.614 12.111 -32.926 1.00 97.94 91 GLU A C 1
ATOM 753 O O . GLU A 1 91 ? 16.608 12.543 -31.768 1.00 97.94 91 GLU A O 1
ATOM 758 N N . LYS A 1 92 ? 15.519 12.152 -33.699 1.00 98.00 92 LYS A N 1
ATOM 759 C CA . LYS A 1 92 ? 14.220 12.649 -33.218 1.00 98.00 92 LYS A CA 1
ATOM 760 C C . LYS A 1 92 ? 13.655 11.769 -32.107 1.00 98.00 92 LYS A C 1
ATOM 762 O O . LYS A 1 92 ? 13.158 12.302 -31.114 1.00 98.00 92 LYS A O 1
ATOM 767 N N . GLU A 1 93 ? 13.757 10.451 -32.242 1.00 98.19 93 GLU A N 1
ATOM 768 C CA . GLU A 1 93 ? 13.310 9.497 -31.222 1.00 98.19 93 GLU A CA 1
ATOM 769 C C . GLU A 1 93 ? 14.111 9.643 -29.926 1.00 98.19 93 GLU A C 1
ATOM 771 O O . GLU A 1 93 ? 13.526 9.757 -28.848 1.00 98.19 93 GLU A O 1
ATOM 776 N N . ILE A 1 94 ? 15.437 9.776 -30.016 1.00 98.06 94 ILE A N 1
ATOM 777 C CA . ILE A 1 94 ? 16.299 10.057 -28.861 1.00 98.06 94 ILE A CA 1
ATOM 778 C C . ILE A 1 94 ? 15.882 11.364 -28.176 1.00 98.06 94 ILE A C 1
ATOM 780 O O . ILE A 1 94 ? 15.836 11.433 -26.946 1.00 98.06 94 ILE A O 1
ATOM 784 N N . GLN A 1 95 ? 15.571 12.417 -28.938 1.00 98.00 95 GLN A N 1
ATOM 785 C CA . GLN A 1 95 ? 15.094 13.675 -28.358 1.00 98.00 95 GLN A CA 1
ATOM 786 C C . GLN A 1 95 ? 13.731 13.526 -27.674 1.00 98.00 95 GLN A C 1
ATOM 788 O O . GLN A 1 95 ? 13.533 14.105 -26.605 1.00 98.00 95 GLN A O 1
ATOM 793 N N . ALA A 1 96 ? 12.806 12.760 -28.254 1.00 98.06 96 ALA A N 1
ATOM 794 C CA . ALA A 1 96 ? 11.504 12.486 -27.654 1.00 98.06 96 ALA A CA 1
ATOM 795 C C . ALA A 1 96 ? 11.651 11.714 -26.333 1.00 98.06 96 ALA A C 1
ATOM 797 O O . ALA A 1 96 ? 11.144 12.167 -25.306 1.00 98.06 96 ALA A O 1
ATOM 798 N N . LEU A 1 97 ? 12.442 10.636 -26.327 1.00 98.00 97 LEU A N 1
ATOM 799 C CA . LEU A 1 97 ? 12.735 9.848 -25.127 1.00 98.00 97 LEU A CA 1
ATOM 800 C C . LEU A 1 97 ? 13.417 10.689 -24.041 1.00 98.00 97 LEU A C 1
ATOM 802 O O . LEU A 1 97 ? 13.058 10.602 -22.870 1.00 98.00 97 LEU A O 1
ATOM 806 N N . LYS A 1 98 ? 14.350 11.578 -24.407 1.00 98.25 98 LYS A N 1
ATOM 807 C CA . LYS A 1 98 ? 14.972 12.513 -23.452 1.00 98.25 98 LYS A CA 1
ATOM 808 C C . LYS A 1 98 ? 13.959 13.458 -22.801 1.00 98.25 98 LYS A C 1
ATOM 810 O O . LYS A 1 98 ? 14.116 13.779 -21.626 1.00 98.25 98 LYS A O 1
ATOM 815 N N . ARG A 1 99 ? 12.943 13.926 -23.536 1.00 97.88 99 ARG A N 1
ATOM 816 C CA . ARG A 1 99 ? 11.867 14.756 -22.960 1.00 97.88 99 ARG A CA 1
ATOM 817 C C . ARG A 1 99 ? 10.984 13.941 -22.023 1.00 97.88 99 ARG A C 1
ATOM 819 O O . ARG A 1 99 ? 10.633 14.435 -20.958 1.00 97.88 99 ARG A O 1
ATOM 826 N N . GLU A 1 100 ? 10.675 12.701 -22.388 1.00 98.00 100 GLU A N 1
ATOM 827 C CA . GLU A 1 100 ? 9.888 11.805 -21.542 1.00 98.00 100 GLU A CA 1
ATOM 828 C C . GLU A 1 100 ? 10.605 11.485 -20.225 1.00 98.00 100 GLU A C 1
ATOM 830 O O . GLU A 1 100 ? 9.990 11.568 -19.165 1.00 98.00 100 GLU A O 1
ATOM 835 N N . ILE A 1 101 ? 11.909 11.190 -20.273 1.00 98.06 101 ILE A N 1
ATOM 836 C CA . ILE A 1 101 ? 12.722 10.961 -19.070 1.00 98.06 101 ILE A CA 1
ATOM 837 C C . ILE A 1 101 ? 12.659 12.180 -18.144 1.00 98.06 101 ILE A C 1
ATOM 839 O O . ILE A 1 101 ? 12.340 12.023 -16.973 1.00 98.06 101 ILE A O 1
ATOM 843 N N . ARG A 1 102 ? 12.843 13.399 -18.673 1.00 97.81 102 ARG A N 1
ATOM 844 C CA . ARG A 1 102 ? 12.747 14.633 -17.869 1.00 97.81 102 ARG A CA 1
ATOM 845 C C . ARG A 1 102 ? 11.377 14.807 -17.210 1.00 97.81 102 ARG A C 1
ATOM 847 O O . ARG A 1 102 ? 11.313 15.113 -16.027 1.00 97.81 102 ARG A O 1
ATOM 854 N N . ALA A 1 103 ? 10.290 14.565 -17.942 1.00 97.94 103 ALA A N 1
ATOM 855 C CA . ALA A 1 103 ? 8.938 14.651 -17.385 1.00 97.94 103 ALA A CA 1
ATOM 856 C C . ALA A 1 103 ? 8.691 13.595 -16.288 1.00 97.94 103 ALA A C 1
ATOM 858 O O . ALA A 1 103 ? 8.021 13.857 -15.284 1.00 97.94 103 ALA A O 1
ATOM 859 N N . ARG A 1 104 ? 9.252 12.389 -16.456 1.00 98.00 104 ARG A N 1
ATOM 860 C CA . ARG A 1 104 ? 9.218 11.346 -15.424 1.00 98.00 104 ARG A CA 1
ATOM 861 C C . ARG A 1 104 ? 10.039 11.746 -14.198 1.00 98.00 104 ARG A C 1
ATOM 863 O O . ARG A 1 104 ? 9.538 11.561 -13.094 1.00 98.00 104 ARG A O 1
ATOM 870 N N . ASP A 1 105 ? 11.221 12.330 -14.372 1.00 98.06 105 ASP A N 1
ATOM 871 C CA . ASP A 1 105 ? 12.060 12.818 -13.269 1.00 98.06 105 ASP A CA 1
ATOM 872 C C . ASP A 1 105 ? 11.359 13.928 -12.469 1.00 98.06 105 ASP A C 1
ATOM 874 O O . ASP A 1 105 ? 11.353 13.892 -11.239 1.00 98.06 105 ASP A O 1
ATOM 878 N N . GLU A 1 106 ? 10.686 14.865 -13.144 1.00 98.12 106 GLU A N 1
ATOM 879 C CA . GLU A 1 106 ? 9.853 15.888 -12.494 1.00 98.12 106 GLU A CA 1
ATOM 880 C C . GLU A 1 106 ? 8.731 15.246 -11.662 1.00 98.12 106 GLU A C 1
ATOM 882 O O . GLU A 1 106 ? 8.559 15.557 -10.481 1.00 98.12 106 GLU A O 1
ATOM 887 N N . THR A 1 107 ? 8.027 14.266 -12.238 1.00 97.88 107 THR A N 1
ATOM 888 C CA . THR A 1 107 ? 6.969 13.516 -11.539 1.00 97.88 107 THR A CA 1
ATOM 889 C C . THR A 1 107 ? 7.514 12.742 -10.333 1.00 97.88 107 THR A C 1
ATOM 891 O O . THR A 1 107 ? 6.854 12.645 -9.294 1.00 97.88 107 THR A O 1
ATOM 894 N N . ILE A 1 108 ? 8.707 12.153 -10.456 1.00 98.12 108 ILE A N 1
ATOM 895 C CA . ILE A 1 108 ? 9.382 11.455 -9.358 1.00 98.12 108 ILE A CA 1
ATOM 896 C C . ILE A 1 108 ? 9.705 12.452 -8.243 1.00 98.12 108 ILE A C 1
ATOM 898 O O . ILE A 1 108 ? 9.334 12.195 -7.099 1.00 98.12 108 ILE A O 1
ATOM 902 N N . GLY A 1 109 ? 10.273 13.616 -8.567 1.00 98.12 109 GLY A N 1
ATOM 903 C CA . GLY A 1 109 ? 10.579 14.661 -7.588 1.00 98.12 109 GLY A CA 1
ATOM 904 C C . GLY A 1 109 ? 9.344 15.164 -6.826 1.00 98.12 109 GLY A C 1
ATOM 905 O O . GLY A 1 109 ? 9.381 15.328 -5.603 1.00 98.12 109 GLY A O 1
ATOM 906 N N . GLU A 1 110 ? 8.207 15.344 -7.505 1.00 98.06 110 GLU A N 1
ATOM 907 C CA . GLU A 1 110 ? 6.939 15.694 -6.848 1.00 98.06 110 GLU A CA 1
ATOM 908 C C . GLU A 1 110 ? 6.462 14.602 -5.880 1.00 98.06 110 GLU A C 1
ATOM 910 O O . GLU A 1 110 ? 6.045 14.891 -4.750 1.00 98.06 110 GLU A O 1
ATOM 915 N N . LYS A 1 111 ? 6.552 13.332 -6.296 1.00 98.00 111 LYS A N 1
ATOM 916 C CA . LYS A 1 111 ? 6.196 12.184 -5.451 1.00 98.00 111 LYS A CA 1
ATOM 917 C C . LYS A 1 111 ? 7.127 12.059 -4.250 1.00 98.00 111 LYS A C 1
ATOM 919 O O . LYS A 1 111 ? 6.642 11.819 -3.146 1.00 98.00 111 LYS A O 1
ATOM 924 N N . GLU A 1 112 ? 8.427 12.267 -4.420 1.00 97.62 112 GLU A N 1
ATOM 925 C CA . GLU A 1 112 ? 9.407 12.265 -3.330 1.00 97.62 112 GLU A CA 1
ATOM 926 C C . GLU A 1 112 ? 9.120 13.365 -2.308 1.00 97.62 112 GLU A C 1
ATOM 928 O O . GLU A 1 112 ? 9.075 13.096 -1.104 1.00 97.62 112 GLU A O 1
ATOM 933 N N . LYS A 1 113 ? 8.820 14.584 -2.771 1.00 98.06 113 LYS A N 1
ATOM 934 C CA . LYS A 1 113 ? 8.394 15.680 -1.892 1.00 98.06 113 LYS A CA 1
ATOM 935 C C . LYS A 1 113 ? 7.124 15.314 -1.124 1.00 98.06 113 LYS A C 1
ATOM 937 O O . LYS A 1 113 ? 7.046 15.524 0.087 1.00 98.06 113 LYS A O 1
ATOM 942 N N . ARG A 1 114 ? 6.144 14.696 -1.791 1.00 97.88 114 ARG A N 1
ATOM 943 C CA . ARG A 1 114 ? 4.917 14.236 -1.131 1.00 97.88 114 ARG A CA 1
ATOM 944 C C . ARG A 1 114 ? 5.192 13.156 -0.083 1.00 97.88 114 ARG A C 1
ATOM 946 O O . ARG A 1 114 ? 4.589 13.190 0.990 1.00 97.88 114 ARG A O 1
ATOM 953 N N . ILE A 1 115 ? 6.089 12.217 -0.375 1.00 97.81 115 ILE A N 1
ATOM 954 C CA . ILE A 1 115 ? 6.528 11.186 0.572 1.00 97.81 115 ILE A CA 1
ATOM 955 C C . ILE A 1 115 ? 7.194 11.837 1.786 1.00 97.81 115 ILE A C 1
ATOM 957 O O . ILE A 1 115 ? 6.897 11.448 2.915 1.00 97.81 115 ILE A O 1
ATOM 961 N N . TYR A 1 116 ? 8.040 12.847 1.580 1.00 98.12 116 TYR A N 1
ATOM 962 C CA . TYR A 1 116 ? 8.683 13.584 2.666 1.00 98.12 116 TYR A CA 1
ATOM 963 C C . TYR A 1 116 ? 7.659 14.263 3.589 1.00 98.12 116 TYR A C 1
ATOM 965 O O . TYR A 1 116 ? 7.703 14.070 4.807 1.00 98.12 116 TYR A O 1
ATOM 973 N N . ASP A 1 117 ? 6.682 14.976 3.023 1.00 97.81 117 ASP A N 1
ATOM 974 C CA . ASP A 1 117 ? 5.618 15.629 3.795 1.00 97.81 117 ASP A CA 1
ATOM 975 C C . ASP A 1 117 ? 4.776 14.616 4.584 1.00 97.81 117 ASP A C 1
ATOM 977 O O . ASP A 1 117 ? 4.453 14.833 5.756 1.00 97.81 117 ASP A O 1
ATOM 981 N N . LEU A 1 118 ? 4.429 13.485 3.960 1.00 97.62 118 LEU A N 1
ATOM 982 C CA . LEU A 1 118 ? 3.701 12.404 4.624 1.00 97.62 118 LEU A CA 1
ATOM 983 C C . LEU A 1 118 ? 4.529 11.762 5.736 1.00 97.62 118 LEU A C 1
ATOM 985 O O . LEU A 1 118 ? 3.989 11.493 6.805 1.00 97.62 118 LEU A O 1
ATOM 989 N N . LYS A 1 119 ? 5.833 11.561 5.530 1.00 97.69 119 LYS A N 1
ATOM 990 C CA . LYS A 1 119 ? 6.741 11.031 6.552 1.00 97.69 119 LYS A CA 1
ATOM 991 C C . LYS A 1 119 ? 6.816 11.964 7.760 1.00 97.69 119 LYS A C 1
ATOM 993 O O . LYS A 1 119 ? 6.757 11.487 8.890 1.00 97.69 119 LYS A O 1
ATOM 998 N N . LYS A 1 120 ? 6.869 13.281 7.537 1.00 97.88 120 LYS A N 1
ATOM 999 C CA . LYS A 1 120 ? 6.827 14.283 8.611 1.00 97.88 120 LYS A CA 1
ATOM 1000 C C . LYS A 1 120 ? 5.502 14.239 9.380 1.00 97.88 120 LYS A C 1
ATOM 1002 O O . LYS A 1 120 ? 5.518 14.156 10.605 1.00 97.88 120 LYS A O 1
ATOM 1007 N N . LYS A 1 121 ? 4.363 14.206 8.677 1.00 97.31 121 LYS A N 1
ATOM 1008 C CA . LYS A 1 121 ? 3.040 14.043 9.310 1.00 97.31 121 LYS A CA 1
ATOM 1009 C C . LYS A 1 121 ? 2.927 12.732 10.088 1.00 97.31 121 LYS A C 1
ATOM 1011 O O . LYS A 1 121 ? 2.340 12.710 11.161 1.00 97.31 121 LYS A O 1
ATOM 1016 N N . ASN A 1 122 ? 3.508 11.649 9.580 1.00 96.44 122 ASN A N 1
ATOM 1017 C CA . ASN A 1 122 ? 3.515 10.363 10.268 1.00 96.44 122 ASN A CA 1
ATOM 1018 C C . ASN A 1 122 ? 4.326 10.428 11.575 1.00 96.44 122 ASN A C 1
ATOM 1020 O O . ASN A 1 122 ? 3.846 9.990 12.612 1.00 96.44 122 ASN A O 1
ATOM 1024 N N . GLN A 1 123 ? 5.488 11.088 11.575 1.00 96.94 123 GLN A N 1
ATOM 1025 C CA . GLN A 1 123 ? 6.244 11.346 12.810 1.00 96.94 123 GLN A CA 1
ATOM 1026 C C . GLN A 1 123 ? 5.458 12.198 13.820 1.00 96.94 123 GLN A C 1
ATOM 1028 O O . GLN A 1 123 ? 5.550 11.980 15.026 1.00 96.94 123 GLN A O 1
ATOM 1033 N N . GLU A 1 124 ? 4.687 13.184 13.358 1.00 95.44 124 GLU A N 1
ATOM 1034 C CA . GLU A 1 124 ? 3.797 13.959 14.231 1.00 95.44 124 GLU A CA 1
ATOM 1035 C C . GLU A 1 124 ? 2.686 13.077 14.820 1.00 95.44 124 GLU A C 1
ATOM 1037 O O . GLU A 1 124 ? 2.444 13.128 16.025 1.00 95.44 124 GLU A O 1
ATOM 1042 N N . LEU A 1 125 ? 2.071 12.208 14.012 1.00 95.19 125 LEU A N 1
ATOM 1043 C CA . LEU A 1 125 ? 1.086 11.226 14.477 1.00 95.19 125 LEU A CA 1
ATOM 1044 C C . LEU A 1 125 ? 1.673 10.237 15.488 1.00 95.19 125 LEU A C 1
ATOM 1046 O O . LEU A 1 125 ? 1.009 9.923 16.472 1.00 95.19 125 LEU A O 1
ATOM 1050 N N . GLU A 1 126 ? 2.916 9.790 15.309 1.00 94.00 126 GLU A N 1
ATOM 1051 C CA . GLU A 1 126 ? 3.612 8.967 16.303 1.00 94.00 126 GLU A CA 1
ATOM 1052 C C . GLU A 1 126 ? 3.764 9.712 17.633 1.00 94.00 126 GLU A C 1
ATOM 1054 O O . GLU A 1 126 ? 3.476 9.147 18.688 1.00 94.00 126 GLU A O 1
ATOM 1059 N N . LYS A 1 127 ? 4.132 10.999 17.610 1.00 96.12 127 LYS A N 1
ATOM 1060 C CA . LYS A 1 127 ? 4.192 11.821 18.831 1.00 96.12 127 LYS A CA 1
ATOM 1061 C C . LYS A 1 127 ? 2.820 11.950 19.491 1.00 96.12 127 LYS A C 1
ATOM 1063 O O . LYS A 1 127 ? 2.723 11.785 20.706 1.00 96.12 127 LYS A O 1
ATOM 1068 N N . PHE A 1 128 ? 1.760 12.192 18.717 1.00 95.38 128 PHE A N 1
ATOM 1069 C CA . PHE A 1 128 ? 0.396 12.222 19.254 1.00 95.38 128 PHE A CA 1
ATOM 1070 C C . PHE A 1 128 ? -0.002 10.882 19.864 1.00 95.38 128 PHE A C 1
ATOM 1072 O O . PHE A 1 128 ? -0.563 10.862 20.956 1.00 95.38 128 PHE A O 1
ATOM 1079 N N . LYS A 1 129 ? 0.346 9.768 19.214 1.00 96.50 129 LYS A N 1
ATOM 1080 C CA . LYS A 1 129 ? 0.131 8.426 19.754 1.00 96.50 129 LYS A CA 1
ATOM 1081 C C . LYS A 1 129 ? 0.829 8.258 21.103 1.00 96.50 129 LYS A C 1
ATOM 1083 O O . LYS A 1 129 ? 0.182 7.826 22.047 1.00 96.50 129 LYS A O 1
ATOM 1088 N N . PHE A 1 130 ? 2.094 8.662 21.233 1.00 96.62 130 PHE A N 1
ATOM 1089 C CA . PHE A 1 130 ? 2.811 8.604 22.513 1.00 96.62 130 PHE A CA 1
ATOM 1090 C C . PHE A 1 130 ? 2.123 9.420 23.616 1.00 96.62 130 PHE A C 1
ATOM 1092 O O . PHE A 1 130 ? 1.977 8.934 24.738 1.00 96.62 130 PHE A O 1
ATOM 1099 N N . VAL A 1 131 ? 1.676 10.641 23.305 1.00 96.94 131 VAL A N 1
ATOM 1100 C CA . VAL A 1 131 ? 0.963 11.498 24.268 1.00 96.94 131 VAL A CA 1
ATOM 1101 C C . VAL A 1 131 ? -0.382 10.884 24.664 1.00 96.94 131 VAL A C 1
ATOM 1103 O O . VAL A 1 131 ? -0.722 10.860 25.847 1.00 96.94 131 VAL A O 1
ATOM 1106 N N . LEU A 1 132 ? -1.138 10.350 23.703 1.00 96.31 132 LEU A N 1
ATOM 1107 C CA . LEU A 1 132 ? -2.419 9.693 23.962 1.00 96.31 132 LEU A CA 1
ATOM 1108 C C . LEU A 1 132 ? -2.245 8.399 24.761 1.00 96.31 132 LEU A C 1
ATOM 1110 O O . LEU A 1 132 ? -2.979 8.190 25.720 1.00 96.31 132 LEU A O 1
ATOM 1114 N N . ASP A 1 133 ? -1.250 7.572 24.440 1.00 96.69 133 ASP A N 1
ATOM 1115 C CA . ASP A 1 133 ? -0.928 6.357 25.193 1.00 96.69 133 ASP A CA 1
ATOM 1116 C C . ASP A 1 133 ? -0.550 6.690 26.641 1.00 96.69 133 ASP A C 1
ATOM 1118 O O . ASP A 1 133 ? -0.985 6.010 27.575 1.00 96.69 133 ASP A O 1
ATOM 1122 N N . TYR A 1 134 ? 0.219 7.764 26.852 1.00 97.31 134 TYR A N 1
ATOM 1123 C CA . TYR A 1 134 ? 0.506 8.268 28.192 1.00 97.31 134 TYR A CA 1
ATOM 1124 C C . TYR A 1 134 ? -0.776 8.709 28.904 1.00 97.31 134 TYR A C 1
ATOM 1126 O O . TYR A 1 134 ? -1.010 8.308 30.045 1.00 97.31 134 TYR A O 1
ATOM 1134 N N . LYS A 1 135 ? -1.649 9.464 28.223 1.00 96.62 135 LYS A N 1
ATOM 1135 C CA . LYS A 1 135 ? -2.905 9.934 28.814 1.00 96.62 135 LYS A CA 1
ATOM 1136 C C . LYS A 1 135 ? -3.852 8.787 29.164 1.00 96.62 135 LYS A C 1
ATOM 1138 O O . LYS A 1 135 ? -4.465 8.807 30.226 1.00 96.62 135 LYS A O 1
ATOM 1143 N N . ILE A 1 136 ? -3.935 7.761 28.317 1.00 95.62 136 ILE A N 1
ATOM 1144 C CA . ILE A 1 136 ? -4.696 6.536 28.584 1.00 95.62 136 ILE A CA 1
ATOM 1145 C C . ILE A 1 136 ? -4.131 5.821 29.812 1.00 95.62 136 ILE A C 1
ATOM 1147 O O . ILE A 1 136 ? -4.904 5.418 30.676 1.00 95.62 136 ILE A O 1
ATOM 1151 N N . LYS A 1 137 ? -2.804 5.670 29.921 1.00 96.44 137 LYS A N 1
ATOM 1152 C CA . LYS A 1 137 ? -2.172 5.048 31.099 1.00 96.44 137 LYS A CA 1
ATOM 1153 C C . LYS A 1 137 ? -2.454 5.831 32.381 1.00 96.44 137 LYS A C 1
ATOM 1155 O O . LYS A 1 137 ? -2.775 5.223 33.396 1.00 96.44 137 LYS A O 1
ATOM 1160 N N . GLU A 1 138 ? -2.365 7.156 32.329 1.00 95.69 138 GLU A N 1
ATOM 1161 C CA . GLU A 1 138 ? -2.671 8.034 33.462 1.00 95.69 138 GLU A CA 1
ATOM 1162 C C . GLU A 1 138 ? -4.137 7.891 33.904 1.00 95.69 138 GLU A C 1
ATOM 1164 O O . GLU A 1 138 ? -4.407 7.669 35.083 1.00 95.69 138 GLU A O 1
ATOM 1169 N N . LEU A 1 139 ? -5.082 7.942 32.957 1.00 95.06 139 LEU A N 1
ATOM 1170 C CA . LEU A 1 139 ? -6.509 7.770 33.243 1.00 95.06 139 LEU A CA 1
ATOM 1171 C C . LEU A 1 139 ? -6.825 6.372 33.781 1.00 95.06 139 LEU A C 1
ATOM 1173 O O . LEU A 1 139 ? -7.568 6.256 34.749 1.00 95.06 139 LEU A O 1
ATOM 1177 N N . LYS A 1 140 ? -6.230 5.316 33.210 1.00 94.19 140 LYS A N 1
ATOM 1178 C CA . LYS A 1 140 ? -6.379 3.944 33.718 1.00 94.19 140 LYS A CA 1
ATOM 1179 C C . LYS A 1 140 ? -5.910 3.829 35.164 1.00 94.19 140 LYS A C 1
ATOM 1181 O O . LYS A 1 140 ? -6.654 3.318 35.988 1.00 94.19 140 LYS A O 1
ATOM 1186 N N . ARG A 1 141 ? -4.740 4.385 35.491 1.00 95.31 141 ARG A N 1
ATOM 1187 C CA . ARG A 1 141 ? -4.211 4.398 36.863 1.00 95.31 141 ARG A CA 1
ATOM 1188 C C . ARG A 1 141 ? -5.116 5.160 37.842 1.00 95.31 141 ARG A C 1
ATOM 1190 O O . ARG A 1 141 ? -5.140 4.831 39.021 1.00 95.31 141 ARG A O 1
ATOM 1197 N N . ALA A 1 142 ? -5.843 6.177 37.380 1.00 94.00 142 ALA A N 1
ATOM 1198 C CA . ALA A 1 142 ? -6.811 6.899 38.206 1.00 94.00 142 ALA A CA 1
ATOM 1199 C C . ALA A 1 142 ? -8.143 6.141 38.386 1.00 94.00 142 ALA A C 1
ATOM 1201 O O . ALA A 1 142 ? -8.802 6.303 39.411 1.00 94.00 142 ALA A O 1
ATOM 1202 N N . ILE A 1 143 ? -8.549 5.337 37.398 1.00 93.50 143 ILE A N 1
ATOM 1203 C CA . ILE A 1 143 ? -9.796 4.556 37.422 1.00 93.50 143 ILE A CA 1
ATOM 1204 C C . ILE A 1 143 ? -9.629 3.252 38.215 1.00 93.50 143 ILE A C 1
ATOM 1206 O O . ILE A 1 143 ? -10.527 2.894 38.968 1.00 93.50 143 ILE A O 1
ATOM 1210 N N . GLU A 1 144 ? -8.473 2.596 38.115 1.00 93.19 144 GLU A N 1
ATOM 1211 C CA . GLU A 1 144 ? -8.159 1.321 38.778 1.00 93.19 144 GLU A CA 1
ATOM 1212 C C . GLU A 1 144 ? -8.495 1.270 40.287 1.00 93.19 144 GLU A C 1
ATOM 1214 O O . GLU A 1 144 ? -9.200 0.347 40.693 1.00 93.19 144 GLU A O 1
ATOM 1219 N N . PRO A 1 145 ? -8.110 2.246 41.141 1.00 95.56 145 PRO A N 1
ATOM 1220 C CA . PRO A 1 145 ? -8.490 2.210 42.556 1.00 95.56 145 PRO A CA 1
ATOM 1221 C C . PRO A 1 145 ? -10.004 2.336 42.760 1.00 95.56 145 PRO A C 1
ATOM 1223 O O . PRO A 1 145 ? -10.559 1.656 43.614 1.00 95.56 145 PRO A O 1
ATOM 1226 N N . ARG A 1 146 ? -10.691 3.145 41.941 1.00 93.75 146 ARG A N 1
ATOM 1227 C CA . ARG A 1 146 ? -12.152 3.288 42.016 1.00 93.75 146 ARG A CA 1
ATOM 1228 C C . ARG A 1 146 ? -12.866 2.004 41.603 1.00 93.75 146 ARG A C 1
ATOM 1230 O O . ARG A 1 146 ? -13.881 1.660 42.195 1.00 93.75 146 ARG A O 1
ATOM 1237 N N . GLU A 1 147 ? -12.361 1.299 40.593 1.00 93.69 147 GLU A N 1
ATOM 1238 C CA . GLU A 1 147 ? -12.912 0.003 40.182 1.00 93.69 147 GLU A CA 1
ATOM 1239 C C . GLU A 1 147 ? -12.719 -1.063 41.265 1.00 93.69 147 GLU A C 1
ATOM 1241 O O . GLU A 1 147 ? -13.660 -1.808 41.545 1.00 93.69 147 GLU A O 1
ATOM 1246 N N . ASN A 1 148 ? -11.554 -1.086 41.920 1.00 94.56 148 ASN A N 1
ATOM 1247 C CA . ASN A 1 148 ? -11.289 -1.986 43.044 1.00 94.56 148 ASN A CA 1
ATOM 1248 C C . ASN A 1 148 ? -12.202 -1.681 44.242 1.00 94.56 148 ASN A C 1
ATOM 1250 O O . ASN A 1 148 ? -12.857 -2.588 44.742 1.00 94.56 148 ASN A O 1
ATOM 1254 N N . GLU A 1 149 ? -12.352 -0.410 44.632 1.00 95.25 149 GLU A N 1
ATOM 1255 C CA . GLU A 1 149 ? -13.284 -0.005 45.697 1.00 95.25 149 GLU A CA 1
ATOM 1256 C C . GLU A 1 149 ? -14.731 -0.421 45.382 1.00 95.25 149 GLU A C 1
ATOM 1258 O O . GLU A 1 149 ? -15.451 -0.921 46.247 1.00 95.25 149 GLU A O 1
ATOM 1263 N N . ILE A 1 150 ? -15.172 -0.257 44.130 1.00 94.06 150 ILE A N 1
ATOM 1264 C CA . ILE A 1 150 ? -16.504 -0.699 43.693 1.00 94.06 150 ILE A CA 1
ATOM 1265 C C . ILE A 1 150 ? -16.635 -2.226 43.762 1.00 94.06 150 ILE A C 1
ATOM 1267 O O . ILE A 1 150 ? -17.706 -2.725 44.119 1.00 94.06 150 ILE A O 1
ATOM 1271 N N . ALA A 1 151 ? -15.588 -2.975 43.412 1.00 96.00 151 ALA A N 1
ATOM 1272 C CA . ALA A 1 151 ? -15.577 -4.433 43.497 1.00 96.00 151 ALA A CA 1
ATOM 1273 C C . ALA A 1 151 ? -15.641 -4.924 44.954 1.00 96.00 151 ALA A C 1
ATOM 1275 O O . ALA A 1 151 ? -16.429 -5.827 45.257 1.00 96.00 151 ALA A O 1
ATOM 1276 N N . ASP A 1 152 ? -14.894 -4.287 45.853 1.00 96.56 152 ASP A N 1
ATOM 1277 C CA . ASP A 1 152 ? -14.898 -4.584 47.286 1.00 96.56 152 ASP A CA 1
ATOM 1278 C C . ASP A 1 152 ? -16.271 -4.287 47.896 1.00 96.56 152 ASP A C 1
ATOM 1280 O O . ASP A 1 152 ? -16.881 -5.164 48.509 1.00 96.56 152 ASP A O 1
ATOM 1284 N N . MET A 1 153 ? -16.835 -3.102 47.626 1.00 94.62 153 MET A N 1
ATOM 1285 C CA . MET A 1 153 ? -18.190 -2.750 48.067 1.00 94.62 153 MET A CA 1
ATOM 1286 C C . MET A 1 153 ? -19.242 -3.727 47.529 1.00 94.62 153 MET A C 1
ATOM 1288 O O . MET A 1 153 ? -20.147 -4.129 48.258 1.00 94.62 153 MET A O 1
ATOM 1292 N N . LYS A 1 154 ? -19.130 -4.164 46.267 1.00 95.38 154 LYS A N 1
ATOM 1293 C CA . LYS A 1 154 ? -20.019 -5.196 45.704 1.00 95.38 154 LYS A CA 1
ATOM 1294 C C . LYS A 1 154 ? -19.922 -6.521 46.448 1.00 95.38 154 LYS A C 1
ATOM 1296 O O . LYS A 1 154 ? -20.927 -7.218 46.565 1.00 95.38 154 LYS A O 1
ATOM 1301 N N . THR A 1 155 ? -18.726 -6.894 46.887 1.00 96.25 155 THR A N 1
ATOM 1302 C CA . THR A 1 155 ? -18.499 -8.135 47.632 1.00 96.25 155 THR A CA 1
ATOM 1303 C C . THR A 1 155 ? -19.102 -8.027 49.026 1.00 96.25 155 THR A C 1
ATOM 1305 O O . THR A 1 155 ? -19.881 -8.893 49.409 1.00 96.25 155 THR A O 1
ATOM 1308 N N . GLN A 1 156 ? -18.879 -6.903 49.711 1.00 96.81 156 GLN A N 1
ATOM 1309 C CA . GLN A 1 156 ? -19.478 -6.627 51.016 1.00 96.81 156 GLN A CA 1
ATOM 1310 C C . GLN A 1 156 ? -21.015 -6.621 50.967 1.00 96.81 156 GLN A C 1
ATOM 1312 O O . GLN A 1 156 ? -21.662 -7.185 51.845 1.00 96.81 156 GLN A O 1
ATOM 1317 N N . ILE A 1 157 ? -21.618 -6.034 49.925 1.00 95.75 157 ILE A N 1
ATOM 1318 C CA . ILE A 1 157 ? -23.078 -6.067 49.735 1.00 95.75 157 ILE A CA 1
ATOM 1319 C C . ILE A 1 157 ? -23.568 -7.512 49.591 1.00 95.75 157 ILE A C 1
ATOM 1321 O O . ILE A 1 157 ? -24.543 -7.884 50.232 1.00 95.75 157 ILE A O 1
ATOM 1325 N N . LYS A 1 158 ? -22.873 -8.348 48.808 1.00 95.88 158 LYS A N 1
ATOM 1326 C CA . LYS A 1 158 ? -23.244 -9.763 48.650 1.00 95.88 158 LYS A CA 1
ATOM 1327 C C . LYS A 1 158 ? -23.147 -10.552 49.954 1.00 95.88 158 LYS A C 1
ATOM 1329 O O . LYS A 1 158 ? -23.983 -11.419 50.183 1.00 95.88 158 LYS A O 1
ATOM 1334 N N . GLU A 1 159 ? -22.131 -10.298 50.771 1.00 95.75 159 GLU A N 1
ATOM 1335 C CA . GLU A 1 159 ? -21.983 -10.942 52.082 1.00 95.75 159 GLU A CA 1
ATOM 1336 C C . GLU A 1 159 ? -23.110 -10.518 53.027 1.00 95.75 159 GLU A C 1
ATOM 1338 O O . GLU A 1 159 ? -23.767 -11.365 53.628 1.00 95.75 159 GLU A O 1
ATOM 1343 N N . MET A 1 160 ? -23.415 -9.220 53.076 1.00 94.81 160 MET A N 1
ATOM 1344 C CA . MET A 1 160 ? -24.521 -8.693 53.873 1.00 94.81 160 MET A CA 1
ATOM 1345 C C . MET A 1 160 ? -25.884 -9.231 53.410 1.00 94.81 160 MET A C 1
ATOM 1347 O O . MET A 1 160 ? -26.724 -9.563 54.244 1.00 94.81 160 MET A O 1
ATOM 1351 N N . ASP A 1 161 ? -26.107 -9.375 52.101 1.00 93.94 161 ASP A N 1
ATOM 1352 C CA . ASP A 1 161 ? -27.325 -9.989 51.557 1.00 93.94 161 ASP A CA 1
ATOM 1353 C C . ASP A 1 161 ? -27.453 -11.459 51.994 1.00 93.94 161 ASP A C 1
ATOM 1355 O O . ASP A 1 161 ? -28.539 -11.906 52.369 1.00 93.94 161 ASP A O 1
ATOM 1359 N N . GLN A 1 162 ? -26.345 -12.211 52.020 1.00 95.44 162 GLN A N 1
ATOM 1360 C CA . GLN A 1 162 ? -26.334 -13.585 52.534 1.00 95.44 162 GLN A CA 1
ATOM 1361 C C . GLN A 1 162 ? -26.652 -13.637 54.033 1.00 95.44 162 GLN A C 1
ATOM 1363 O O . GLN A 1 162 ? -27.434 -14.486 54.467 1.00 95.44 162 GLN A O 1
ATOM 1368 N N . GLU A 1 163 ? -26.089 -12.730 54.832 1.00 94.75 163 GLU A N 1
ATOM 1369 C CA . GLU A 1 163 ? -26.411 -12.624 56.258 1.00 94.75 163 GLU A CA 1
ATOM 1370 C C . GLU A 1 163 ? -27.890 -12.286 56.477 1.00 94.75 163 GLU A C 1
ATOM 1372 O O . GLU A 1 163 ? -28.556 -12.918 57.301 1.00 94.75 163 GLU A O 1
ATOM 1377 N N . LEU A 1 164 ? -28.442 -11.350 55.701 1.00 95.44 164 LEU A N 1
ATOM 1378 C CA . LEU A 1 164 ? -29.865 -11.012 55.743 1.00 95.44 164 LEU A CA 1
ATOM 1379 C C . LEU A 1 164 ? -30.750 -12.213 55.398 1.00 95.44 164 LEU A C 1
ATOM 1381 O O . LEU A 1 164 ? -31.745 -12.455 56.085 1.00 95.44 164 LEU A O 1
ATOM 1385 N N . GLU A 1 165 ? -30.388 -13.013 54.395 1.00 94.62 165 GLU A N 1
ATOM 1386 C CA . GLU A 1 165 ? -31.105 -14.255 54.093 1.00 94.62 165 GLU A CA 1
ATOM 1387 C C . GLU A 1 165 ? -31.075 -15.250 55.262 1.00 94.62 165 GLU A C 1
ATOM 1389 O O . GLU A 1 165 ? -32.086 -15.904 55.548 1.00 94.62 165 GLU A O 1
ATOM 1394 N N . LEU A 1 166 ? -29.940 -15.375 55.957 1.00 95.25 166 LEU A N 1
ATOM 1395 C CA . LEU A 1 166 ? -29.826 -16.224 57.146 1.00 95.25 166 LEU A CA 1
ATOM 1396 C C . LEU A 1 166 ? -30.712 -15.710 58.285 1.00 95.25 166 LEU A C 1
ATOM 1398 O O . LEU A 1 166 ? -31.427 -16.505 58.902 1.00 95.25 166 LEU A O 1
ATOM 1402 N N . PHE A 1 167 ? -30.736 -14.396 58.524 1.00 94.81 167 PHE A N 1
ATOM 1403 C CA . PHE A 1 167 ? -31.632 -13.790 59.509 1.00 94.81 167 PHE A CA 1
ATOM 1404 C C . PHE A 1 167 ? -33.104 -13.996 59.154 1.00 94.81 167 PHE A C 1
ATOM 1406 O O . PHE A 1 167 ? -33.891 -14.336 60.033 1.00 94.81 167 PHE A O 1
ATOM 1413 N N . HIS A 1 168 ? -33.489 -13.878 57.882 1.00 95.19 168 HIS A N 1
ATOM 1414 C CA . HIS A 1 168 ? -34.857 -14.166 57.449 1.00 95.19 168 HIS A CA 1
ATOM 1415 C C . HIS A 1 168 ? -35.247 -15.632 57.673 1.00 95.19 168 HIS A C 1
ATOM 1417 O O . HIS A 1 168 ? -36.347 -15.896 58.162 1.00 95.19 168 HIS A O 1
ATOM 1423 N N . LYS A 1 169 ? -34.351 -16.585 57.382 1.00 95.56 169 LYS A N 1
ATOM 1424 C CA . LYS A 1 169 ? -34.582 -18.013 57.670 1.00 95.56 169 LYS A CA 1
ATOM 1425 C C . LYS A 1 169 ? -34.718 -18.270 59.171 1.00 95.56 169 LYS A C 1
ATOM 1427 O O . LYS A 1 169 ? -35.635 -18.977 59.579 1.00 95.56 169 LYS A O 1
ATOM 1432 N N . SER A 1 170 ? -33.842 -17.679 59.982 1.00 96.00 170 SER A N 1
ATOM 1433 C CA . SER A 1 170 ? -33.882 -17.793 61.444 1.00 96.00 170 SER A CA 1
ATOM 1434 C C . SER A 1 170 ? -35.163 -17.190 62.029 1.00 96.00 170 SER A C 1
ATOM 1436 O O . SER A 1 170 ? -35.856 -17.844 62.804 1.00 96.00 170 SER A O 1
ATOM 1438 N N . ASN A 1 171 ? -35.554 -15.989 61.593 1.00 95.50 171 ASN A N 1
ATOM 1439 C CA . ASN A 1 171 ? -36.794 -15.346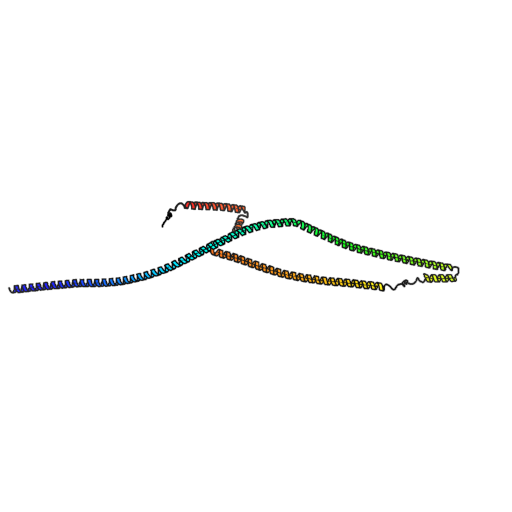 62.030 1.00 95.50 171 ASN A CA 1
ATOM 1440 C C . ASN A 1 171 ? -38.025 -16.173 61.647 1.00 95.50 171 ASN A C 1
ATOM 1442 O O . ASN A 1 171 ? -38.887 -16.393 62.491 1.00 95.50 171 ASN A O 1
ATOM 1446 N N . ALA A 1 172 ? -38.072 -16.717 60.426 1.00 95.38 172 ALA A N 1
ATOM 1447 C CA . ALA A 1 172 ? -39.153 -17.611 60.018 1.00 95.38 172 ALA A CA 1
ATOM 1448 C C . ALA A 1 172 ? -39.229 -18.873 60.901 1.00 95.38 172 ALA A C 1
ATOM 1450 O O . ALA A 1 172 ? -40.322 -19.312 61.254 1.00 95.38 172 ALA A O 1
ATOM 1451 N N . GLN A 1 173 ? -38.086 -19.446 61.299 1.00 95.06 173 GLN A N 1
ATOM 1452 C CA . GLN A 1 173 ? -38.044 -20.578 62.235 1.00 95.06 173 GLN A CA 1
ATOM 1453 C C . GLN A 1 173 ? -38.525 -20.189 63.639 1.00 95.06 173 GLN A C 1
ATOM 1455 O O . GLN A 1 173 ? -39.288 -20.936 64.254 1.00 95.06 173 GLN A O 1
ATOM 1460 N N . LEU A 1 174 ? -38.113 -19.024 64.144 1.00 94.50 174 LEU A N 1
ATOM 1461 C CA . LEU A 1 174 ? -38.564 -18.508 65.436 1.00 94.50 174 LEU A CA 1
ATOM 1462 C C . LEU A 1 174 ? -40.072 -18.232 65.441 1.00 94.50 174 LEU A C 1
ATOM 1464 O O . LEU A 1 174 ? -40.735 -18.567 66.420 1.00 94.50 174 LEU A O 1
ATOM 1468 N N . ASP A 1 175 ? -40.635 -17.702 64.356 1.00 95.25 175 ASP A N 1
ATOM 1469 C CA . ASP A 1 175 ? -42.080 -17.486 64.222 1.00 95.25 175 ASP A CA 1
ATOM 1470 C C . ASP A 1 175 ? -42.864 -18.805 64.258 1.00 95.25 175 ASP A C 1
ATOM 1472 O O . ASP A 1 175 ? -43.892 -18.897 64.938 1.00 95.25 175 ASP A O 1
ATOM 1476 N N . VAL A 1 176 ? -42.359 -19.853 63.592 1.00 95.50 176 VAL A N 1
ATOM 1477 C CA . VAL A 1 176 ? -42.932 -21.208 63.679 1.00 95.50 176 VAL A CA 1
ATOM 1478 C C . VAL A 1 176 ? -42.880 -21.718 65.120 1.00 95.50 176 VAL A C 1
ATOM 1480 O O . VAL A 1 176 ? -43.908 -22.145 65.647 1.00 95.50 176 VAL A O 1
ATOM 1483 N N . LEU A 1 177 ? -41.732 -21.597 65.794 1.00 95.44 177 LEU A N 1
ATOM 1484 C CA . LEU A 1 177 ? -41.569 -22.021 67.188 1.00 95.44 177 LEU A CA 1
ATOM 1485 C C . LEU A 1 177 ? -42.511 -21.261 68.138 1.00 95.44 177 LEU A C 1
ATOM 1487 O O . LEU A 1 177 ? -43.119 -21.859 69.029 1.00 95.44 177 LEU A O 1
ATOM 1491 N N . ILE A 1 178 ? -42.678 -19.949 67.943 1.00 95.50 178 ILE A N 1
ATOM 1492 C CA . ILE A 1 178 ? -43.643 -19.134 68.692 1.00 95.50 178 ILE A CA 1
ATOM 1493 C C . ILE A 1 178 ? -45.068 -19.640 68.435 1.00 95.50 178 ILE A C 1
ATOM 1495 O O . ILE A 1 178 ? -45.856 -19.759 69.379 1.00 95.50 178 ILE A O 1
ATOM 1499 N N . GLY A 1 179 ? -45.408 -19.961 67.184 1.00 94.69 179 GLY A N 1
ATOM 1500 C CA . GLY A 1 179 ? -46.687 -20.561 66.810 1.00 94.69 179 GLY A CA 1
ATOM 1501 C C . GLY A 1 179 ? -46.955 -21.882 67.537 1.00 94.69 179 GLY A C 1
ATOM 1502 O O . GLY A 1 179 ? -48.007 -22.038 68.163 1.00 94.69 179 GLY A O 1
ATOM 1503 N N . GLU A 1 180 ? -45.987 -22.798 67.532 1.00 94.75 180 GLU A N 1
ATOM 1504 C CA . GLU A 1 180 ? -46.057 -24.089 68.228 1.00 94.75 180 GLU A CA 1
ATOM 1505 C C . GLU A 1 180 ? -46.223 -23.919 69.743 1.00 94.75 180 GLU A C 1
ATOM 1507 O O . GLU A 1 180 ? -47.088 -24.551 70.359 1.00 94.75 180 GLU A O 1
ATOM 1512 N N . GLN A 1 181 ? -45.449 -23.024 70.366 1.00 93.94 181 GLN A N 1
ATOM 1513 C CA . GLN A 1 181 ? -45.578 -22.747 71.797 1.00 93.94 181 GLN A CA 1
ATOM 1514 C C . GLN A 1 181 ? -46.945 -22.151 72.147 1.00 93.94 181 GLN A C 1
ATOM 1516 O O . GLN A 1 181 ? -47.556 -22.563 73.135 1.00 93.94 181 GLN A O 1
ATOM 1521 N N . ARG A 1 182 ? -47.475 -21.235 71.326 1.00 95.62 182 ARG A N 1
ATOM 1522 C CA . ARG A 1 182 ? -48.832 -20.689 71.502 1.00 95.62 182 ARG A CA 1
ATOM 1523 C C . ARG A 1 182 ? -49.898 -21.780 71.394 1.00 95.62 182 ARG A C 1
ATOM 1525 O O . ARG A 1 182 ? -50.799 -21.829 72.231 1.00 95.62 182 ARG A O 1
ATOM 1532 N N . GLN A 1 183 ? -49.787 -22.686 70.421 1.00 94.38 183 GLN A N 1
ATOM 1533 C CA . GLN A 1 183 ? -50.687 -23.839 70.311 1.00 94.38 183 GLN A CA 1
ATOM 1534 C C . GLN A 1 183 ? -50.601 -24.748 71.541 1.00 94.38 183 GLN A C 1
ATOM 1536 O O . GLN A 1 183 ? -51.633 -25.162 72.076 1.00 94.38 183 GLN A O 1
ATOM 1541 N N . ARG A 1 184 ? -49.389 -25.001 72.046 1.00 95.50 184 ARG A N 1
ATOM 1542 C CA . ARG A 1 184 ? -49.176 -25.787 73.265 1.00 95.50 184 ARG A CA 1
ATOM 1543 C C . ARG A 1 184 ? -49.839 -25.134 74.476 1.00 95.50 184 ARG A C 1
ATOM 1545 O O . ARG A 1 184 ? -50.557 -25.822 75.201 1.00 95.50 184 ARG A O 1
ATOM 1552 N N . ILE A 1 185 ? -49.690 -23.821 74.654 1.00 94.94 185 ILE A N 1
ATOM 1553 C CA . ILE A 1 185 ? -50.383 -23.060 75.707 1.00 94.94 185 ILE A CA 1
ATOM 1554 C C . ILE A 1 185 ? -51.900 -23.218 75.575 1.00 94.94 185 ILE A C 1
ATOM 1556 O O . ILE A 1 185 ? -52.553 -23.572 76.554 1.00 94.94 185 ILE A O 1
ATOM 1560 N N . ASN A 1 186 ? -52.457 -23.044 74.375 1.00 95.06 186 ASN A N 1
ATOM 1561 C CA . ASN A 1 186 ? -53.895 -23.197 74.140 1.00 95.06 186 ASN A CA 1
ATOM 1562 C C . ASN A 1 186 ? -54.389 -24.619 74.462 1.00 95.06 186 ASN A C 1
ATOM 1564 O O . ASN A 1 186 ? -55.450 -24.783 75.063 1.00 95.06 186 ASN A O 1
ATOM 1568 N N . SER A 1 187 ? -53.625 -25.656 74.101 1.00 94.44 187 SER A N 1
ATOM 1569 C CA . SER A 1 187 ? -53.966 -27.052 74.416 1.00 94.44 187 SER A CA 1
ATOM 1570 C C . SER A 1 187 ? -53.971 -27.322 75.926 1.00 94.44 187 SER A C 1
ATOM 1572 O O . SER A 1 187 ? -54.907 -27.930 76.447 1.00 94.44 187 SER A O 1
ATOM 1574 N N . LEU A 1 188 ? -52.980 -26.792 76.651 1.00 93.25 188 LEU A N 1
ATOM 1575 C CA . LEU A 1 188 ? -52.894 -26.902 78.105 1.00 93.25 188 LEU A CA 1
ATOM 1576 C C . LEU A 1 188 ? -54.014 -26.116 78.788 1.00 93.25 188 LEU A C 1
ATOM 1578 O O . LEU A 1 188 ? -54.631 -26.624 79.717 1.00 93.25 188 LEU A O 1
ATOM 1582 N N . GLN A 1 189 ? -54.337 -24.915 78.304 1.00 94.62 189 GLN A N 1
ATOM 1583 C CA . GLN A 1 189 ? -55.467 -24.128 78.801 1.00 94.62 189 GLN A CA 1
ATOM 1584 C C . GLN A 1 189 ? -56.802 -24.854 78.600 1.00 94.62 189 GLN A C 1
ATOM 1586 O O . GLN A 1 189 ? -57.609 -24.889 79.528 1.00 94.62 189 GLN A O 1
ATOM 1591 N N . LYS A 1 190 ? -57.021 -25.487 77.436 1.00 94.25 190 LYS A N 1
ATOM 1592 C CA . LYS A 1 190 ? -58.201 -26.335 77.189 1.00 94.25 190 LYS A CA 1
ATOM 1593 C C . LYS A 1 190 ? -58.257 -27.523 78.150 1.00 94.25 190 LYS A C 1
ATOM 1595 O O . LYS A 1 190 ? -59.313 -27.780 78.719 1.00 94.25 190 LYS A O 1
ATOM 1600 N N . SER A 1 191 ? -57.132 -28.200 78.380 1.00 93.31 191 SER A N 1
ATOM 1601 C CA . SER A 1 191 ? -57.047 -29.298 79.352 1.00 93.31 191 SER A CA 1
ATOM 1602 C C . SER A 1 191 ? -57.372 -28.829 80.778 1.00 93.31 191 SER A C 1
ATOM 1604 O O . SER A 1 191 ? -58.202 -29.428 81.457 1.00 93.31 191 SER A O 1
ATOM 1606 N N . ILE A 1 192 ? -56.819 -27.689 81.211 1.00 93.56 192 ILE A N 1
ATOM 1607 C CA . ILE A 1 192 ? -57.123 -27.083 82.518 1.00 93.56 192 ILE A CA 1
ATOM 1608 C C . ILE A 1 192 ? -58.608 -26.720 82.627 1.00 93.56 192 ILE A C 1
ATOM 1610 O O . ILE A 1 192 ? -59.221 -26.979 83.663 1.00 93.56 192 ILE A O 1
ATOM 1614 N N . ALA A 1 193 ? -59.199 -26.131 81.585 1.00 93.19 193 ALA A N 1
ATOM 1615 C CA . ALA A 1 193 ? -60.627 -25.829 81.556 1.00 93.19 193 ALA A CA 1
ATOM 1616 C C . ALA A 1 193 ? -61.473 -27.110 81.662 1.00 93.19 193 ALA A C 1
ATOM 1618 O O . ALA A 1 193 ? -62.410 -27.149 82.458 1.00 93.19 193 ALA A O 1
ATOM 1619 N N . GLY A 1 194 ? -61.089 -28.176 80.952 1.00 92.31 194 GLY A N 1
ATOM 1620 C CA . GLY A 1 194 ? -61.710 -29.497 81.060 1.00 92.31 194 GLY A CA 1
ATOM 1621 C C . GLY A 1 194 ? -61.621 -30.076 82.474 1.00 92.31 194 GLY A C 1
ATOM 1622 O O . GLY A 1 194 ? -62.635 -30.463 83.047 1.00 92.31 194 GLY A O 1
ATOM 1623 N N . HIS A 1 195 ? -60.440 -30.052 83.097 1.00 90.50 195 HIS A N 1
ATOM 1624 C CA . HIS A 1 195 ? -60.267 -30.493 84.484 1.00 90.50 195 HIS A CA 1
ATOM 1625 C C . HIS A 1 195 ? -61.091 -29.664 85.479 1.00 90.50 195 HIS A C 1
ATOM 1627 O O . HIS A 1 195 ? -61.662 -30.222 86.416 1.00 90.50 195 HIS A O 1
ATOM 1633 N N . ARG A 1 196 ? -61.204 -28.345 85.275 1.00 91.81 196 ARG A N 1
ATOM 1634 C CA . ARG A 1 196 ? -62.069 -27.480 86.094 1.00 91.81 196 ARG A CA 1
ATOM 1635 C C . ARG A 1 196 ? -63.547 -27.829 85.936 1.00 91.81 196 ARG A C 1
ATOM 1637 O O . ARG A 1 196 ? -64.259 -27.833 86.937 1.00 91.81 196 ARG A O 1
ATOM 1644 N N . GLN A 1 197 ? -63.992 -28.138 84.719 1.00 91.62 197 GLN A N 1
ATOM 1645 C CA . GLN A 1 197 ? -65.365 -28.569 84.463 1.00 91.62 197 GLN A CA 1
ATOM 1646 C C . GLN A 1 197 ? -65.660 -29.895 85.171 1.00 91.62 197 GLN A C 1
ATOM 1648 O O . GLN A 1 197 ? -66.619 -29.967 85.931 1.00 91.62 197 GLN A O 1
ATOM 1653 N N . ILE A 1 198 ? -64.774 -30.889 85.033 1.00 91.81 198 ILE A N 1
ATOM 1654 C CA . ILE A 1 198 ? -64.896 -32.180 85.728 1.00 91.81 198 ILE A CA 1
ATOM 1655 C C . ILE A 1 198 ? -64.968 -31.979 87.247 1.00 91.81 198 ILE A C 1
ATOM 1657 O O . ILE A 1 198 ? -65.831 -32.559 87.899 1.00 91.81 198 ILE A O 1
ATOM 1661 N N . LEU A 1 199 ? -64.113 -31.126 87.822 1.00 90.44 199 LEU A N 1
ATOM 1662 C CA . LEU A 1 199 ? -64.167 -30.800 89.251 1.00 90.44 199 LEU A CA 1
ATOM 1663 C C . LEU A 1 199 ? -65.498 -30.144 89.650 1.00 90.44 199 LEU A C 1
ATOM 1665 O O . LEU A 1 199 ? -66.048 -30.473 90.699 1.00 90.44 199 LEU A O 1
ATOM 1669 N N . SER A 1 200 ? -66.033 -29.236 88.830 1.00 91.06 200 SER A N 1
ATOM 1670 C CA . SER A 1 200 ? -67.338 -28.602 89.065 1.00 91.06 200 SER A CA 1
ATOM 1671 C C . SER A 1 200 ? -68.489 -29.614 89.015 1.00 91.06 200 SER A C 1
ATOM 1673 O O . SER A 1 200 ? -69.369 -29.607 89.886 1.00 91.06 200 SER A O 1
ATOM 1675 N N . ASP A 1 201 ? -68.462 -30.525 88.042 1.00 89.19 201 ASP A N 1
ATOM 1676 C CA . ASP A 1 201 ? -69.458 -31.584 87.874 1.00 89.19 201 ASP A CA 1
ATOM 1677 C C . ASP A 1 201 ? -69.396 -32.578 89.039 1.00 89.19 201 ASP A C 1
ATOM 1679 O O . ASP A 1 201 ? -70.426 -32.889 89.640 1.00 89.19 201 ASP A O 1
ATOM 1683 N N . GLN A 1 202 ? -68.191 -32.987 89.450 1.00 88.06 202 GLN A N 1
ATOM 1684 C CA . GLN A 1 202 ? -67.964 -33.814 90.638 1.00 88.06 202 GLN A CA 1
ATOM 1685 C C . GLN A 1 202 ? -68.463 -33.127 91.914 1.00 88.06 202 GLN A C 1
ATOM 1687 O O . GLN A 1 202 ? -69.214 -33.731 92.676 1.00 88.06 202 GLN A O 1
ATOM 1692 N N . GLN A 1 203 ? -68.133 -31.851 92.139 1.00 90.25 203 GLN A N 1
ATOM 1693 C CA . GLN A 1 203 ? -68.639 -31.092 93.290 1.00 90.25 203 GLN A CA 1
ATOM 1694 C C . GLN A 1 203 ? -70.167 -30.983 93.286 1.00 90.25 203 GLN A C 1
ATOM 1696 O O . GLN A 1 203 ? -70.806 -31.033 94.338 1.00 90.25 203 GLN A O 1
ATOM 1701 N N . THR A 1 204 ? -70.771 -30.817 92.112 1.00 89.38 204 THR A N 1
ATOM 1702 C CA . THR A 1 204 ? -72.226 -30.752 91.962 1.00 89.38 204 THR A CA 1
ATOM 1703 C C . THR A 1 204 ? -72.869 -32.110 92.219 1.00 89.38 204 THR A C 1
ATOM 1705 O O . THR A 1 204 ? -73.872 -32.168 92.929 1.00 89.38 204 THR A O 1
ATOM 1708 N N . SER A 1 205 ? -72.262 -33.197 91.738 1.00 86.25 205 SER A N 1
ATOM 1709 C CA . SER A 1 205 ? -72.663 -34.572 92.048 1.00 86.25 205 SER A CA 1
ATOM 1710 C C . SER A 1 205 ? -72.589 -34.849 93.554 1.00 86.25 205 SER A C 1
ATOM 1712 O O . SER A 1 205 ? -73.584 -35.247 94.158 1.00 86.25 205 SER A O 1
ATOM 1714 N N . MET A 1 206 ? -71.474 -34.493 94.205 1.00 86.00 206 MET A N 1
ATOM 1715 C CA . MET A 1 206 ? -71.312 -34.599 95.660 1.00 86.00 206 MET A CA 1
ATOM 1716 C C . MET A 1 206 ? -72.360 -33.780 96.424 1.00 86.00 206 MET A C 1
ATOM 1718 O O . MET A 1 206 ? -72.904 -34.249 97.424 1.00 86.00 206 MET A O 1
ATOM 1722 N N . ARG A 1 207 ? -72.678 -32.558 95.965 1.00 87.31 207 ARG A N 1
ATOM 1723 C CA . ARG A 1 207 ? -73.742 -31.733 96.565 1.00 87.31 207 ARG A CA 1
ATOM 1724 C C . ARG A 1 207 ? -75.117 -32.387 96.430 1.00 87.31 207 ARG A C 1
ATOM 1726 O O . ARG A 1 207 ? -75.846 -32.411 97.418 1.00 87.31 207 ARG A O 1
ATOM 1733 N N . ARG A 1 208 ? -75.461 -32.924 95.252 1.00 86.81 208 ARG A N 1
ATOM 1734 C CA . ARG A 1 208 ? -76.730 -33.640 95.016 1.00 86.81 208 ARG A CA 1
ATOM 1735 C C . ARG A 1 208 ? -76.850 -34.866 95.918 1.00 86.81 208 ARG A C 1
ATOM 1737 O O . ARG A 1 208 ? -77.849 -34.991 96.616 1.00 86.81 208 ARG A O 1
ATOM 1744 N N . PHE A 1 209 ? -75.798 -35.681 95.993 1.00 85.94 209 PHE A N 1
ATOM 1745 C CA . PHE A 1 209 ? -75.745 -36.828 96.897 1.00 85.94 209 PHE A CA 1
ATOM 1746 C C . PHE A 1 209 ? -75.931 -36.411 98.361 1.00 85.94 209 PHE A C 1
ATOM 1748 O O . PHE A 1 209 ? -76.717 -37.017 99.082 1.00 85.94 209 PHE A O 1
ATOM 1755 N N . ARG A 1 210 ? -75.272 -35.328 98.801 1.00 85.44 210 ARG A N 1
ATOM 1756 C CA . ARG A 1 210 ? -75.431 -34.798 100.164 1.00 85.44 210 ARG A CA 1
ATOM 1757 C C . ARG A 1 210 ? -76.873 -34.372 100.459 1.00 85.44 210 ARG A C 1
ATOM 1759 O O . ARG A 1 210 ? -77.351 -34.622 101.562 1.00 85.44 210 ARG A O 1
ATOM 1766 N N . CYS A 1 211 ? -77.549 -33.719 99.513 1.00 84.56 211 CYS A N 1
ATOM 1767 C CA . CYS A 1 211 ? -78.953 -33.331 99.670 1.00 84.56 211 CYS A CA 1
ATOM 1768 C C . CYS A 1 211 ? -79.876 -34.554 99.749 1.00 84.56 211 CYS A C 1
ATOM 1770 O O . CYS A 1 211 ? -80.690 -34.629 100.664 1.00 84.56 211 CYS A O 1
ATOM 1772 N N . ASP A 1 212 ? -79.705 -35.527 98.855 1.00 83.56 212 ASP A N 1
ATOM 1773 C CA . ASP A 1 212 ? -80.514 -36.752 98.835 1.00 83.56 212 ASP A CA 1
ATOM 1774 C C . ASP A 1 212 ? -80.290 -37.604 100.099 1.00 83.56 212 ASP A C 1
ATOM 1776 O O . ASP A 1 212 ? -81.231 -38.175 100.652 1.00 83.56 212 ASP A O 1
ATOM 1780 N N . LEU A 1 213 ? -79.057 -37.634 100.617 1.00 84.19 213 LEU A N 1
ATOM 1781 C CA . LEU A 1 213 ? -78.732 -38.279 101.889 1.00 84.19 213 LEU A CA 1
ATOM 1782 C C . LEU A 1 213 ? -79.391 -37.559 103.074 1.00 84.19 213 LEU A C 1
ATOM 1784 O O . LEU A 1 213 ? -79.924 -38.214 103.966 1.00 84.19 213 LEU A O 1
ATOM 1788 N N . HIS A 1 214 ? -79.397 -36.223 103.079 1.00 82.88 214 HIS A N 1
ATOM 1789 C CA . HIS A 1 214 ? -80.099 -35.442 104.100 1.00 82.88 214 HIS A CA 1
ATOM 1790 C C . HIS A 1 214 ? -81.617 -35.683 104.060 1.00 82.88 214 HIS A C 1
ATOM 1792 O O . HIS A 1 214 ? -82.245 -35.797 105.113 1.00 82.88 214 HIS A O 1
ATOM 1798 N N . GLU A 1 215 ? -82.201 -35.811 102.866 1.00 79.94 215 GLU A N 1
ATOM 1799 C CA . GLU A 1 215 ? -83.615 -36.162 102.706 1.00 79.94 215 GLU A CA 1
ATOM 1800 C C . GLU A 1 215 ? -83.906 -37.571 103.251 1.00 79.94 215 GLU A C 1
ATOM 1802 O O . GLU A 1 215 ? -84.857 -37.746 104.009 1.00 79.94 215 GLU A O 1
ATOM 1807 N N . CYS A 1 216 ? -83.032 -38.555 103.001 1.00 77.50 216 CYS A N 1
ATOM 1808 C CA . CYS A 1 216 ? -83.154 -39.894 103.597 1.00 77.50 216 CYS A CA 1
ATOM 1809 C C . CYS A 1 216 ? -83.114 -39.870 105.132 1.00 77.50 216 CYS A C 1
ATOM 1811 O O . CYS A 1 216 ? -83.936 -40.515 105.782 1.00 77.50 216 CYS A O 1
ATOM 1813 N N . VAL A 1 217 ? -82.190 -39.105 105.728 1.00 78.75 217 VAL A N 1
ATOM 1814 C CA . VAL A 1 217 ? -82.060 -38.978 107.193 1.00 78.75 217 VAL A CA 1
ATOM 1815 C C . VAL A 1 217 ? -83.320 -38.379 107.827 1.00 78.75 217 VAL A C 1
ATOM 1817 O O . VAL A 1 217 ? -83.645 -38.689 108.971 1.00 78.75 217 VAL A O 1
ATOM 1820 N N . ARG A 1 218 ? -84.088 -37.565 107.100 1.00 76.31 218 ARG A N 1
ATOM 1821 C CA . ARG A 1 218 ? -85.322 -36.958 107.615 1.00 76.31 218 ARG A CA 1
ATOM 1822 C C . ARG A 1 218 ? -86.433 -37.982 107.898 1.00 76.31 218 ARG A C 1
ATOM 1824 O O . ARG A 1 218 ? -87.264 -37.740 108.770 1.00 76.31 218 ARG A O 1
ATOM 1831 N N . HIS A 1 219 ? -86.406 -39.141 107.240 1.00 74.50 219 HIS A N 1
ATOM 1832 C CA . HIS A 1 219 ? -87.357 -40.244 107.440 1.00 74.50 219 HIS A CA 1
ATOM 1833 C C . HIS A 1 219 ? -86.923 -41.249 108.528 1.00 74.50 219 HIS A C 1
ATOM 1835 O O . HIS A 1 219 ? -87.484 -42.336 108.635 1.00 74.50 219 HIS A O 1
ATOM 1841 N N . LEU A 1 220 ? -85.946 -40.907 109.382 1.00 65.25 220 LEU A N 1
ATOM 1842 C CA . LEU A 1 220 ? -85.401 -41.814 110.407 1.00 65.25 220 LEU A CA 1
ATOM 1843 C C . LEU A 1 220 ? -86.452 -42.338 111.407 1.00 65.25 220 LEU A C 1
ATOM 1845 O O . LEU A 1 220 ? -86.306 -43.432 111.946 1.00 65.25 220 LEU A O 1
ATOM 1849 N N . GLN A 1 221 ? -87.515 -41.570 111.657 1.00 72.00 221 GLN A N 1
ATOM 1850 C CA . GLN A 1 221 ? -88.585 -41.933 112.595 1.00 72.00 221 GLN A CA 1
ATOM 1851 C C . GLN A 1 221 ? -89.679 -42.822 111.965 1.00 72.00 221 GLN A C 1
ATOM 1853 O O . GLN A 1 221 ? -90.518 -43.350 112.695 1.00 72.00 221 GLN A O 1
ATOM 1858 N N . SER A 1 222 ? -89.664 -43.031 110.640 1.00 74.56 222 SER A N 1
ATOM 1859 C CA . SER A 1 222 ? -90.631 -43.846 109.889 1.00 74.56 222 SER A CA 1
ATOM 1860 C C . SER A 1 222 ? -89.938 -45.031 109.176 1.00 74.56 222 SER A C 1
ATOM 1862 O O . SER A 1 222 ? -89.528 -44.924 108.020 1.00 74.56 222 SER A O 1
ATOM 1864 N N . PRO A 1 223 ? -89.852 -46.225 109.808 1.00 73.25 223 PRO A N 1
ATOM 1865 C CA . PRO A 1 223 ? -89.046 -47.351 109.308 1.00 73.25 223 PRO A CA 1
ATOM 1866 C C . PRO A 1 223 ? -89.398 -47.833 107.891 1.00 73.25 223 PRO A C 1
ATOM 1868 O O . PRO A 1 223 ? -88.523 -48.289 107.157 1.00 73.25 223 PRO A O 1
ATOM 1871 N N . LYS A 1 224 ? -90.674 -47.733 107.490 1.00 74.94 224 LYS A N 1
ATOM 1872 C CA . LYS A 1 224 ? -91.136 -48.145 106.151 1.00 74.94 224 LYS A CA 1
ATOM 1873 C C . LYS A 1 224 ? -90.748 -47.145 105.055 1.00 74.94 224 LYS A C 1
ATOM 1875 O O . LYS A 1 224 ? -90.431 -47.563 103.948 1.00 74.94 224 LYS A O 1
ATOM 1880 N N . GLU A 1 225 ? -90.758 -45.849 105.359 1.00 73.19 225 GLU A N 1
ATOM 1881 C CA . GLU A 1 225 ? -90.389 -44.790 104.408 1.00 73.19 225 GLU A CA 1
ATOM 1882 C C . GLU A 1 225 ? -88.870 -44.681 104.266 1.00 73.19 225 GLU A C 1
ATOM 1884 O O . GLU A 1 225 ? -88.374 -44.520 103.154 1.00 73.19 225 GLU A O 1
ATOM 1889 N N . LEU A 1 226 ? -88.127 -44.867 105.363 1.00 75.75 226 LEU A N 1
ATOM 1890 C CA . LEU A 1 226 ? -86.666 -44.914 105.347 1.00 75.75 226 LEU A CA 1
ATOM 1891 C C . LEU A 1 226 ? -86.139 -46.033 104.440 1.00 75.75 226 LEU A C 1
ATOM 1893 O O . LEU A 1 226 ? -85.251 -45.792 103.629 1.00 75.75 226 LEU A O 1
ATOM 1897 N N . ALA A 1 227 ? -86.700 -47.242 104.535 1.00 75.75 227 ALA A N 1
ATOM 1898 C CA . ALA A 1 227 ? -86.298 -48.363 103.683 1.00 75.75 227 ALA A CA 1
ATOM 1899 C C . ALA A 1 227 ? -86.526 -48.068 102.189 1.00 75.75 227 ALA A C 1
ATOM 1901 O O . ALA A 1 227 ? -85.705 -48.437 101.350 1.00 75.75 227 ALA A O 1
ATOM 1902 N N . LEU A 1 228 ? -87.612 -47.360 101.859 1.00 79.75 228 LEU A N 1
ATOM 1903 C CA . LEU A 1 228 ? -87.954 -46.980 100.490 1.00 79.75 228 LEU A CA 1
ATOM 1904 C C . LEU A 1 228 ? -87.026 -45.872 99.964 1.00 79.75 228 LEU A C 1
ATOM 1906 O O . LEU A 1 228 ? -86.523 -45.980 98.848 1.00 79.75 228 LEU A O 1
ATOM 1910 N N . GLN A 1 229 ? -86.733 -44.858 100.780 1.00 77.00 229 GLN A N 1
ATOM 1911 C CA . GLN A 1 229 ? -85.798 -43.776 100.447 1.00 77.00 229 GLN A CA 1
ATOM 1912 C C . GLN A 1 229 ? -84.350 -44.275 100.308 1.00 77.00 229 GLN A C 1
ATOM 1914 O O . GLN A 1 229 ? -83.660 -43.921 99.355 1.00 77.00 229 GLN A O 1
ATOM 1919 N N . VAL A 1 230 ? -83.902 -45.183 101.180 1.00 78.50 230 VAL A N 1
ATOM 1920 C CA . VAL A 1 230 ? -82.578 -45.821 101.073 1.00 78.50 230 VAL A CA 1
ATOM 1921 C C . VAL A 1 230 ? -82.486 -46.709 99.828 1.00 78.50 230 VAL A C 1
ATOM 1923 O O . VAL A 1 230 ? -81.465 -46.678 99.142 1.00 78.50 230 VAL A O 1
ATOM 1926 N N . ALA A 1 231 ? -83.545 -47.447 99.475 1.00 76.88 231 ALA A N 1
ATOM 1927 C CA . ALA A 1 231 ? -83.590 -48.216 98.229 1.00 76.88 231 ALA A CA 1
ATOM 1928 C C . ALA A 1 231 ? -83.556 -47.312 96.982 1.00 76.88 231 ALA A C 1
ATOM 1930 O O . ALA A 1 231 ? -82.875 -47.631 96.010 1.00 76.88 231 ALA A O 1
ATOM 1931 N N . GLN A 1 232 ? -84.236 -46.159 97.010 1.00 79.69 232 GLN A N 1
ATOM 1932 C CA . GLN A 1 232 ? -84.148 -45.155 95.943 1.00 79.69 232 GLN A CA 1
ATOM 1933 C C . GLN A 1 232 ? -82.739 -44.561 95.827 1.00 79.69 232 GLN A C 1
ATOM 1935 O O . GLN A 1 232 ? -82.238 -44.401 94.716 1.00 79.69 232 GLN A O 1
ATOM 1940 N N . LEU A 1 233 ? -82.076 -44.280 96.950 1.00 79.06 233 LEU A N 1
ATOM 1941 C CA . LEU A 1 233 ? -80.720 -43.732 96.970 1.00 79.06 233 LEU A CA 1
ATOM 1942 C C . LEU A 1 233 ? -79.684 -44.762 96.483 1.00 79.06 233 LEU A C 1
ATOM 1944 O O . LEU A 1 233 ? -78.818 -44.420 95.679 1.00 79.06 233 LEU A O 1
ATOM 1948 N N . TYR A 1 234 ? -79.831 -46.034 96.870 1.00 73.75 234 TYR A N 1
ATOM 1949 C CA . TYR A 1 234 ? -79.044 -47.149 96.334 1.00 73.75 234 TYR A CA 1
ATOM 1950 C C . TYR A 1 234 ? -79.254 -47.307 94.821 1.00 73.75 234 TYR A C 1
ATOM 1952 O O . TYR A 1 234 ? -78.287 -47.362 94.066 1.00 73.75 234 TYR A O 1
ATOM 1960 N N . ASN A 1 235 ? -80.498 -47.265 94.338 1.00 76.69 235 ASN A N 1
ATOM 1961 C CA . ASN A 1 235 ? -80.757 -47.401 92.904 1.00 76.69 235 ASN A CA 1
ATOM 1962 C C . ASN A 1 235 ? -80.258 -46.202 92.068 1.00 76.69 235 ASN A C 1
ATOM 1964 O O . ASN A 1 235 ? -79.908 -46.341 90.899 1.00 76.69 235 ASN A O 1
ATOM 1968 N N . LYS A 1 236 ? -80.226 -45.004 92.659 1.00 78.31 236 LYS A N 1
ATOM 1969 C CA . LYS A 1 236 ? -79.841 -43.758 91.977 1.00 78.31 236 LYS A CA 1
ATOM 1970 C C . LYS A 1 236 ? -78.334 -43.502 91.940 1.00 78.31 236 LYS A C 1
ATOM 1972 O O . LYS A 1 236 ? -77.879 -42.797 91.045 1.00 78.31 236 LYS A O 1
ATOM 1977 N N . TYR A 1 237 ? -77.585 -44.003 92.921 1.00 75.12 237 TYR A N 1
ATOM 1978 C CA . TYR A 1 237 ? -76.151 -43.723 93.053 1.00 75.12 237 TYR A CA 1
ATOM 1979 C C . TYR A 1 237 ? -75.270 -44.973 93.078 1.00 75.12 237 TYR A C 1
ATOM 1981 O O . TYR A 1 237 ? -74.065 -44.833 92.907 1.00 75.12 237 TYR A O 1
ATOM 1989 N N . VAL A 1 238 ? -75.837 -46.165 93.297 1.00 65.50 238 VAL A N 1
ATOM 1990 C CA . VAL A 1 238 ? -75.078 -47.424 93.397 1.00 65.50 238 VAL A CA 1
ATOM 1991 C C . VAL A 1 238 ? -75.412 -48.382 92.252 1.00 65.50 238 VAL A C 1
ATOM 1993 O O . VAL A 1 238 ? -74.498 -48.950 91.675 1.00 65.50 238 VAL A O 1
ATOM 1996 N N . THR A 1 239 ? -76.679 -48.539 91.842 1.00 53.38 239 THR A N 1
ATOM 1997 C CA . THR A 1 239 ? -77.002 -49.459 90.724 1.00 53.38 239 THR A CA 1
ATOM 1998 C C . THR A 1 239 ? -76.829 -48.846 89.339 1.00 53.38 239 THR A C 1
ATOM 2000 O O . THR A 1 239 ? -76.812 -49.568 88.349 1.00 53.38 239 THR A O 1
ATOM 2003 N N . THR A 1 240 ? -76.707 -47.523 89.234 1.00 53.56 240 THR A N 1
ATOM 2004 C CA . THR A 1 240 ? -76.318 -46.861 87.979 1.00 53.56 240 THR A CA 1
ATOM 2005 C C . THR A 1 240 ? -74.818 -46.964 87.691 1.00 53.56 240 THR A C 1
ATOM 2007 O O . THR A 1 240 ? -74.387 -46.439 86.669 1.00 53.56 240 THR A O 1
ATOM 2010 N N . ASP A 1 241 ? -74.036 -47.611 88.566 1.00 46.12 241 ASP A N 1
ATOM 2011 C CA . ASP A 1 241 ? -72.569 -47.664 88.479 1.00 46.12 241 ASP A CA 1
ATOM 2012 C C . ASP A 1 241 ? -72.005 -48.979 87.902 1.00 46.12 241 ASP A C 1
ATOM 2014 O O . ASP A 1 241 ? -70.794 -49.122 87.783 1.00 46.12 241 ASP A O 1
ATOM 2018 N N . ASP A 1 242 ? -72.849 -49.912 87.442 1.00 43.50 242 ASP A N 1
ATOM 2019 C CA . ASP A 1 242 ? -72.393 -51.131 86.751 1.00 43.50 242 ASP A CA 1
ATOM 2020 C C . ASP A 1 242 ? -72.797 -51.130 85.266 1.00 43.50 242 ASP A C 1
ATOM 2022 O O . ASP A 1 242 ? -73.693 -51.847 84.819 1.00 43.50 242 ASP A O 1
ATOM 2026 N N . GLY A 1 243 ? -72.111 -50.304 84.472 1.00 35.56 243 GLY A N 1
ATOM 2027 C CA . GLY A 1 243 ? -72.215 -50.314 83.011 1.00 35.56 243 GLY A CA 1
ATOM 2028 C C . GLY A 1 243 ? -71.178 -49.406 82.336 1.00 35.56 243 GLY A C 1
ATOM 2029 O O . GLY A 1 243 ? -71.254 -48.187 82.484 1.00 35.56 243 GLY A O 1
ATOM 2030 N N . PRO A 1 244 ? -70.203 -49.945 81.579 1.00 46.44 244 PRO A N 1
ATOM 2031 C CA . PRO A 1 244 ? -69.178 -49.137 80.933 1.00 46.44 244 PRO A CA 1
ATOM 2032 C C . PRO A 1 244 ? -69.768 -48.376 79.738 1.00 46.44 244 PRO A C 1
ATOM 2034 O O . PRO A 1 244 ? -70.030 -48.953 78.686 1.00 46.44 244 PRO A O 1
ATOM 2037 N N . GLY A 1 245 ? -69.919 -47.061 79.897 1.00 48.47 245 GLY A N 1
ATOM 2038 C CA . GLY A 1 245 ? -70.191 -46.119 78.809 1.00 48.47 245 GLY A CA 1
ATOM 2039 C C . GLY A 1 245 ? -71.626 -45.597 78.784 1.00 48.47 245 GLY A C 1
ATOM 2040 O O . GLY A 1 245 ? -72.571 -46.352 78.589 1.00 48.47 245 GLY A O 1
ATOM 2041 N N . GLY A 1 246 ? -71.793 -44.276 78.921 1.00 36.44 246 GLY A N 1
ATOM 2042 C CA . GLY A 1 246 ? -73.108 -43.676 78.689 1.00 36.44 246 GLY A CA 1
ATOM 2043 C C . GLY A 1 246 ? -73.374 -42.262 79.200 1.00 36.44 246 GLY A C 1
ATOM 2044 O O . GLY A 1 246 ? -74.524 -41.970 79.502 1.00 36.44 246 GLY A O 1
ATOM 2045 N N . PHE A 1 247 ? -72.388 -41.361 79.277 1.00 34.00 247 PHE A N 1
ATOM 2046 C CA . PHE A 1 247 ? -72.672 -39.917 79.292 1.00 34.00 247 PHE A CA 1
ATOM 2047 C C . PHE A 1 247 ? -72.174 -39.309 77.981 1.00 34.00 247 PHE A C 1
ATOM 2049 O O . PHE A 1 247 ? -71.042 -38.852 77.861 1.00 34.00 247 PHE A O 1
ATOM 2056 N N . GLY A 1 248 ? -73.027 -39.402 76.966 1.00 40.03 248 GLY A N 1
ATOM 2057 C CA . GLY A 1 248 ? -72.750 -38.952 75.608 1.00 40.03 248 GLY A CA 1
ATOM 2058 C C . GLY A 1 248 ? -74.035 -38.903 74.796 1.00 40.03 248 GLY A C 1
ATOM 2059 O O . GLY A 1 248 ? -74.163 -39.592 73.796 1.00 40.03 248 GLY A O 1
ATOM 2060 N N . SER A 1 249 ? -75.022 -38.137 75.261 1.00 40.59 249 SER A N 1
ATOM 2061 C CA . SER A 1 249 ? -76.204 -37.801 74.462 1.00 40.59 249 SER A CA 1
ATOM 2062 C C . SER A 1 249 ? -76.575 -36.338 74.671 1.00 40.59 249 SER A C 1
ATOM 2064 O O . SER A 1 249 ? -77.598 -36.006 75.263 1.00 40.59 249 SER A O 1
ATOM 2066 N N . ALA A 1 250 ? -75.710 -35.459 74.176 1.00 36.09 250 ALA A N 1
ATOM 2067 C CA . ALA A 1 250 ? -76.078 -34.127 73.722 1.00 36.09 250 ALA A CA 1
ATOM 2068 C C . ALA A 1 250 ? -75.037 -33.690 72.683 1.00 36.09 250 ALA A C 1
ATOM 2070 O O . ALA A 1 250 ? -73.849 -33.679 72.987 1.00 36.09 250 ALA A O 1
ATOM 2071 N N . SER A 1 251 ? -75.506 -33.311 71.488 1.00 39.06 251 SER A N 1
ATOM 2072 C CA . SER A 1 251 ? -74.743 -32.693 70.387 1.00 39.06 251 SER A CA 1
ATOM 2073 C C . SER A 1 251 ? -74.183 -33.608 69.280 1.00 39.06 251 SER A C 1
ATOM 2075 O O . SER A 1 251 ? -73.038 -33.464 68.866 1.00 39.06 251 SER A O 1
ATOM 2077 N N . VAL A 1 252 ? -75.030 -34.464 68.696 1.00 43.81 252 VAL A N 1
ATOM 2078 C CA . VAL A 1 252 ? -74.833 -35.001 67.328 1.00 43.81 252 VAL A CA 1
ATOM 2079 C C . VAL A 1 252 ? -75.384 -33.990 66.307 1.00 43.81 252 VAL A C 1
ATOM 2081 O O . VAL A 1 252 ? -76.422 -34.217 65.697 1.00 43.81 252 VAL A O 1
ATOM 2084 N N . GLY A 1 253 ? -74.756 -32.819 66.167 1.00 44.22 253 GLY A N 1
ATOM 2085 C CA . GLY A 1 253 ? -75.307 -31.768 65.292 1.00 44.22 253 GLY A CA 1
ATOM 2086 C C . GLY A 1 253 ? -74.333 -30.787 64.645 1.00 44.22 253 GLY A C 1
ATOM 2087 O O . GLY A 1 253 ? -74.762 -30.032 63.785 1.00 44.22 253 GLY A O 1
ATOM 2088 N N . THR A 1 254 ? -73.050 -30.783 65.005 1.00 49.47 254 THR A N 1
ATOM 2089 C CA . THR A 1 254 ? -72.126 -29.705 64.586 1.00 49.47 254 THR A CA 1
ATOM 2090 C C . THR A 1 254 ? -70.750 -30.184 64.134 1.00 49.47 254 THR A C 1
ATOM 2092 O O . THR A 1 254 ? -69.897 -29.361 63.822 1.00 49.47 254 THR A O 1
ATOM 2095 N N . GLU A 1 255 ? -70.517 -31.495 64.053 1.00 51.28 255 GLU A N 1
ATOM 2096 C CA . GLU A 1 255 ? -69.282 -32.030 63.460 1.00 51.28 255 GLU A CA 1
ATOM 2097 C C . GLU A 1 255 ? -69.375 -32.065 61.927 1.00 51.28 255 GLU A C 1
ATOM 2099 O O . GLU A 1 255 ? -68.447 -31.634 61.255 1.00 51.28 255 GLU A O 1
ATOM 2104 N N . GLY A 1 256 ? -70.531 -32.432 61.359 1.00 53.06 256 GLY A N 1
ATOM 2105 C CA . GLY A 1 256 ? -70.699 -32.551 59.904 1.00 53.06 256 GLY A CA 1
ATOM 2106 C C . GLY A 1 256 ? -70.618 -31.233 59.118 1.00 53.06 256 GLY A C 1
ATOM 2107 O O . GLY A 1 256 ? -70.102 -31.230 58.005 1.00 53.06 256 GLY A O 1
ATOM 2108 N N . GLU A 1 257 ? -71.083 -30.108 59.674 1.00 55.97 257 GLU A N 1
ATOM 2109 C CA . GLU A 1 257 ? -71.009 -28.797 58.999 1.00 55.97 257 GLU A CA 1
ATOM 2110 C C . GLU A 1 257 ? -69.597 -28.200 59.051 1.00 55.97 257 GLU A C 1
ATOM 2112 O O . GLU A 1 257 ? -69.098 -27.707 58.041 1.00 55.97 257 GLU A O 1
ATOM 2117 N N . VAL A 1 258 ? -68.917 -28.320 60.196 1.00 60.34 258 VAL A N 1
ATOM 2118 C CA . VAL A 1 258 ? -67.529 -27.864 60.365 1.00 60.34 258 VAL A CA 1
ATOM 2119 C C . VAL A 1 258 ? -66.576 -28.727 59.534 1.00 60.34 258 VAL A C 1
ATOM 2121 O O . VAL A 1 258 ? -65.646 -28.217 58.915 1.00 60.34 258 VAL A O 1
ATOM 2124 N N . GLU A 1 259 ? -66.824 -30.033 59.460 1.00 61.38 259 GLU A N 1
ATOM 2125 C CA . GLU A 1 259 ? -66.037 -30.953 58.642 1.00 61.38 259 GLU A CA 1
ATOM 2126 C C . GLU A 1 259 ? -66.276 -30.732 57.138 1.00 61.38 259 GLU A C 1
ATOM 2128 O O . GLU A 1 259 ? -65.324 -30.787 56.359 1.00 61.38 259 GLU A O 1
ATOM 2133 N N . ALA A 1 260 ? -67.495 -30.366 56.724 1.00 68.81 260 ALA A N 1
ATOM 2134 C CA . ALA A 1 260 ? -67.791 -29.967 55.346 1.00 68.81 260 ALA A CA 1
ATOM 2135 C C . ALA A 1 260 ? -67.124 -28.633 54.951 1.00 68.81 260 ALA A C 1
ATOM 2137 O O . ALA A 1 260 ? -66.592 -28.521 53.843 1.00 68.81 260 ALA A O 1
ATOM 2138 N N . GLU A 1 261 ? -67.089 -27.640 55.847 1.00 70.75 261 GLU A N 1
ATOM 2139 C CA . GLU A 1 261 ? -66.378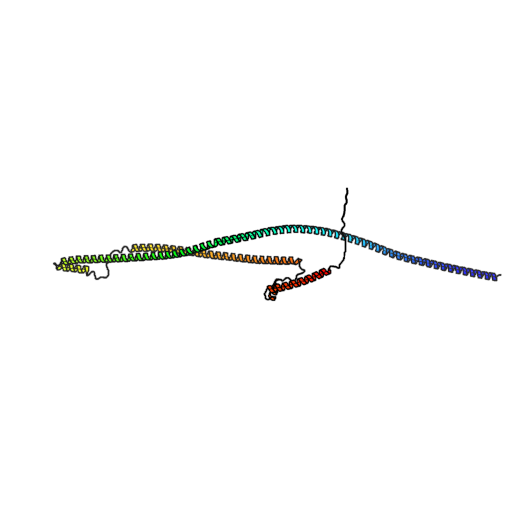 -26.369 55.627 1.00 70.75 261 GLU A CA 1
ATOM 2140 C C . GLU A 1 261 ? -64.859 -26.567 55.533 1.00 70.75 261 GLU A C 1
ATOM 2142 O O . GLU A 1 261 ? -64.216 -26.041 54.621 1.00 70.75 261 GLU A O 1
ATOM 2147 N N . ILE A 1 262 ? -64.279 -27.390 56.413 1.00 74.31 262 ILE A N 1
ATOM 2148 C CA . ILE A 1 262 ? -62.850 -27.733 56.374 1.00 74.31 262 ILE A CA 1
ATOM 2149 C C . ILE A 1 262 ? -62.506 -28.475 55.076 1.00 74.31 262 ILE A C 1
ATOM 2151 O O . ILE A 1 262 ? -61.483 -28.184 54.452 1.00 74.31 262 ILE A O 1
ATOM 2155 N N . GLN A 1 263 ? -63.359 -29.400 54.629 1.00 76.50 263 GLN A N 1
ATOM 2156 C CA . GLN A 1 263 ? -63.161 -30.120 53.369 1.00 76.50 263 GLN A CA 1
ATOM 2157 C C . GLN A 1 263 ? -63.257 -29.196 52.143 1.00 76.50 263 GLN A C 1
ATOM 2159 O O . GLN A 1 263 ? -62.454 -29.337 51.215 1.00 76.50 263 GLN A O 1
ATOM 2164 N N . LEU A 1 264 ? -64.177 -28.225 52.138 1.00 80.75 264 LEU A N 1
ATOM 2165 C CA . LEU A 1 264 ? -64.297 -27.220 51.074 1.00 80.75 264 LEU A CA 1
ATOM 2166 C C . LEU A 1 264 ? -63.079 -26.289 51.016 1.00 80.75 264 LEU A C 1
ATOM 2168 O O . LEU A 1 264 ? -62.530 -26.061 49.932 1.00 80.75 264 LEU A O 1
ATOM 2172 N N . GLU A 1 265 ? -62.609 -25.800 52.164 1.00 77.94 265 GLU A N 1
ATOM 2173 C CA . GLU A 1 265 ? -61.439 -24.918 52.223 1.00 77.94 265 GLU A CA 1
ATOM 2174 C C . GLU A 1 265 ? -60.155 -25.675 51.832 1.00 77.94 265 GLU A C 1
ATOM 2176 O O . GLU A 1 265 ? -59.315 -25.153 51.091 1.00 77.94 265 GLU A O 1
ATOM 2181 N N . TYR A 1 266 ? -60.038 -26.950 52.222 1.00 81.25 266 TYR A N 1
ATOM 2182 C CA . TYR A 1 266 ? -58.945 -27.831 51.805 1.00 81.25 266 TYR A CA 1
ATOM 2183 C C . TYR A 1 266 ? -58.968 -28.108 50.294 1.00 81.25 266 TYR A C 1
ATOM 2185 O O . TYR A 1 266 ? -57.931 -28.034 49.628 1.00 81.25 266 TYR A O 1
ATOM 2193 N N . ALA A 1 267 ? -60.146 -28.363 49.712 1.00 84.31 267 ALA A N 1
ATOM 2194 C CA . ALA A 1 267 ? -60.304 -28.543 48.269 1.00 84.31 267 ALA A CA 1
ATOM 2195 C C . ALA A 1 267 ? -59.912 -27.277 47.490 1.00 84.31 267 ALA A C 1
ATOM 2197 O O . ALA A 1 267 ? -59.221 -27.358 46.470 1.00 84.31 267 ALA A O 1
ATOM 2198 N N . ARG A 1 268 ? -60.280 -26.098 48.000 1.00 86.19 268 ARG A N 1
ATOM 2199 C CA . ARG A 1 268 ? -59.927 -24.799 47.415 1.00 86.19 268 ARG A CA 1
ATOM 2200 C C . ARG A 1 268 ? -58.420 -24.532 47.464 1.00 86.19 268 ARG A C 1
ATOM 2202 O O . ARG A 1 268 ? -57.839 -24.132 46.452 1.00 86.19 268 ARG A O 1
ATOM 2209 N N . GLN A 1 269 ? -57.771 -24.791 48.601 1.00 84.44 269 GLN A N 1
ATOM 2210 C CA . GLN A 1 269 ? -56.317 -24.651 48.743 1.00 84.44 269 GLN A CA 1
ATOM 2211 C C . GLN A 1 269 ? -55.561 -25.635 47.845 1.00 84.44 269 GLN A C 1
ATOM 2213 O O . GLN A 1 269 ? -54.633 -25.231 47.139 1.00 84.44 269 GLN A O 1
ATOM 2218 N N . LYS A 1 270 ? -56.002 -26.897 47.787 1.00 89.06 270 LYS A N 1
ATOM 2219 C CA . LYS A 1 270 ? -55.446 -27.911 46.883 1.00 89.06 270 LYS A CA 1
ATOM 2220 C C . LYS A 1 270 ? -55.543 -27.472 45.422 1.00 89.06 270 LYS A C 1
ATOM 2222 O O . LYS A 1 270 ? -54.548 -27.522 44.708 1.00 89.06 270 LYS A O 1
ATOM 2227 N N . GLN A 1 271 ? -56.694 -26.957 44.994 1.00 89.69 271 GLN A N 1
ATOM 2228 C CA . GLN A 1 271 ? -56.891 -26.496 43.619 1.00 89.69 271 GLN A CA 1
ATOM 2229 C C . GLN A 1 271 ? -56.022 -25.270 43.276 1.00 89.69 271 GLN A C 1
ATOM 2231 O O . GLN A 1 271 ? -55.558 -25.131 42.142 1.00 89.69 271 GLN A O 1
ATOM 2236 N N . TYR A 1 272 ? -55.767 -24.377 44.239 1.00 90.38 272 TYR A N 1
ATOM 2237 C CA . TYR A 1 272 ? -54.861 -23.237 44.056 1.00 90.38 272 TYR A CA 1
ATOM 2238 C C . TYR A 1 272 ? -53.394 -23.674 43.934 1.00 90.38 272 TYR A C 1
ATOM 2240 O O . TYR A 1 272 ? -52.670 -23.186 43.061 1.00 90.38 272 TYR A O 1
ATOM 2248 N N . LEU A 1 273 ? -52.971 -24.628 44.767 1.00 89.31 273 LEU A N 1
ATOM 2249 C CA . LEU A 1 273 ? -51.649 -25.254 44.700 1.00 89.31 273 LEU A CA 1
ATOM 2250 C C . LEU A 1 273 ? -51.457 -26.015 43.386 1.00 89.31 273 LEU A C 1
ATOM 2252 O O . LEU A 1 273 ? -50.443 -25.828 42.719 1.00 89.31 273 LEU A O 1
ATOM 2256 N N . GLU A 1 274 ? -52.447 -26.793 42.953 1.00 89.75 274 GLU A N 1
ATOM 2257 C CA . GLU A 1 274 ? -52.420 -27.500 41.670 1.00 89.75 274 GLU A CA 1
ATOM 2258 C C . GLU A 1 274 ? -52.320 -26.530 40.486 1.00 89.75 274 GLU A C 1
ATOM 2260 O O . GLU A 1 274 ? -51.496 -26.736 39.592 1.00 89.75 274 GLU A O 1
ATOM 2265 N N . LYS A 1 275 ? -53.083 -25.427 40.498 1.00 92.19 275 LYS A N 1
ATOM 2266 C CA . LYS A 1 275 ? -52.970 -24.368 39.480 1.00 92.19 275 LYS A CA 1
ATOM 2267 C C . LYS A 1 275 ? -51.602 -23.690 39.510 1.00 92.19 275 LYS A C 1
ATOM 2269 O O . LYS A 1 275 ? -51.010 -23.498 38.451 1.00 92.19 275 LYS A O 1
ATOM 2274 N N . SER A 1 276 ? -51.070 -23.372 40.690 1.00 91.69 276 SER A N 1
ATOM 2275 C CA . SER A 1 276 ? -49.737 -22.768 40.828 1.00 91.69 276 SER A CA 1
ATOM 2276 C C . SER A 1 276 ? -48.634 -23.695 40.320 1.00 91.69 276 SER A C 1
ATOM 2278 O O . SER A 1 276 ? -47.780 -23.264 39.549 1.00 91.69 276 SER A O 1
ATOM 2280 N N . VAL A 1 277 ? -48.687 -24.985 40.662 1.00 93.31 277 VAL A N 1
ATOM 2281 C CA . VAL A 1 277 ? -47.748 -25.999 40.162 1.00 93.31 277 VAL A CA 1
ATOM 2282 C C . VAL A 1 277 ? -47.879 -26.166 38.650 1.00 93.31 277 VAL A C 1
ATOM 2284 O O . VAL A 1 277 ? -46.867 -26.280 37.961 1.00 93.31 277 VAL A O 1
ATOM 2287 N N . HIS A 1 278 ? -49.097 -26.145 38.107 1.00 92.94 278 HIS A N 1
ATOM 2288 C CA . HIS A 1 278 ? -49.311 -26.224 36.663 1.00 92.94 278 HIS A CA 1
ATOM 2289 C C . HIS A 1 278 ? -48.721 -25.009 35.930 1.00 92.94 278 HIS A C 1
ATOM 2291 O O . HIS A 1 278 ? -48.048 -25.170 34.912 1.00 92.94 278 HIS A O 1
ATOM 2297 N N . VAL A 1 279 ? -48.904 -23.799 36.469 1.00 93.50 279 VAL A N 1
ATOM 2298 C CA . VAL A 1 279 ? -48.306 -22.571 35.924 1.00 93.50 279 VAL A CA 1
ATOM 2299 C C . VAL A 1 279 ? -46.780 -22.614 36.013 1.00 93.50 279 VAL A C 1
ATOM 2301 O O . VAL A 1 279 ? -46.117 -22.291 35.029 1.00 93.50 279 VAL A O 1
ATOM 2304 N N . LEU A 1 280 ? -46.214 -23.065 37.139 1.00 90.69 280 LEU A N 1
ATOM 2305 C CA . LEU A 1 280 ? -44.764 -23.225 37.295 1.00 90.69 280 LEU A CA 1
ATOM 2306 C C . LEU A 1 280 ? -44.195 -24.245 36.308 1.00 90.69 280 LEU A C 1
ATOM 2308 O O . LEU A 1 280 ? -43.201 -23.957 35.649 1.00 90.69 280 LEU A O 1
ATOM 2312 N N . LYS A 1 281 ? -44.841 -25.406 36.148 1.00 92.69 281 LYS A N 1
ATOM 2313 C CA . LYS A 1 281 ? -44.427 -26.419 35.166 1.00 92.69 281 LYS A CA 1
ATOM 2314 C C . LYS A 1 281 ? -44.471 -25.877 33.741 1.00 92.69 281 LYS A C 1
ATOM 2316 O O . LYS A 1 281 ? -43.562 -26.148 32.963 1.00 92.69 281 LYS A O 1
ATOM 2321 N N . ARG A 1 282 ? -45.501 -25.097 33.400 1.00 94.94 282 ARG A N 1
ATOM 2322 C CA . ARG A 1 282 ? -45.636 -24.494 32.069 1.00 94.94 282 ARG A CA 1
ATOM 2323 C C . ARG A 1 282 ? -44.576 -23.421 31.816 1.00 94.94 282 ARG A C 1
ATOM 2325 O O . ARG A 1 282 ? -44.020 -23.397 30.725 1.00 94.94 282 ARG A O 1
ATOM 2332 N N . LYS A 1 283 ? -44.265 -22.586 32.815 1.00 93.94 283 LYS A N 1
ATOM 2333 C CA . LYS A 1 283 ? -43.155 -21.619 32.747 1.00 93.94 283 LYS A CA 1
ATOM 2334 C C . LYS A 1 283 ? -41.805 -22.317 32.611 1.00 93.94 283 LYS A C 1
ATOM 2336 O O . LYS A 1 283 ? -41.060 -21.988 31.705 1.00 93.94 283 LYS A O 1
ATOM 2341 N N . TYR A 1 284 ? -41.536 -23.332 33.429 1.00 94.31 284 TYR A N 1
ATOM 2342 C CA . TYR A 1 284 ? -40.292 -24.099 33.352 1.00 94.31 284 TYR A CA 1
ATOM 2343 C C . TYR A 1 284 ? -40.105 -24.767 31.983 1.00 94.31 284 TYR A C 1
ATOM 2345 O O . TYR A 1 284 ? -39.020 -24.724 31.417 1.00 94.31 284 TYR A O 1
ATOM 2353 N N . ALA A 1 285 ? -41.167 -25.351 31.417 1.00 94.44 285 ALA A N 1
ATOM 2354 C CA . ALA A 1 285 ? -41.111 -25.936 30.079 1.00 94.44 285 ALA A CA 1
ATOM 2355 C C . ALA A 1 285 ? -40.858 -24.885 28.982 1.00 94.44 285 ALA A C 1
ATOM 2357 O O . ALA A 1 285 ? -40.142 -25.172 28.024 1.00 94.44 285 ALA A O 1
ATOM 2358 N N . ALA A 1 286 ? -41.427 -23.682 29.122 1.00 95.12 286 ALA A N 1
ATOM 2359 C CA . ALA A 1 286 ? -41.195 -22.575 28.198 1.00 95.12 286 ALA A CA 1
ATOM 2360 C C . ALA A 1 286 ? -39.747 -22.058 28.278 1.00 95.12 286 ALA A C 1
ATOM 2362 O O . ALA A 1 286 ? -39.090 -21.984 27.243 1.00 95.12 286 ALA A O 1
ATOM 2363 N N . ASP A 1 287 ? -39.226 -21.811 29.483 1.00 93.19 287 ASP A N 1
ATOM 2364 C CA . ASP A 1 287 ? -37.832 -21.388 29.695 1.00 93.19 287 ASP A CA 1
ATOM 2365 C C . ASP A 1 287 ? -36.844 -22.454 29.203 1.00 93.19 287 ASP A C 1
ATOM 2367 O O . ASP A 1 287 ? -35.845 -22.140 28.560 1.00 93.19 287 ASP A O 1
ATOM 2371 N N . ALA A 1 288 ? -37.133 -23.739 29.439 1.00 93.25 288 ALA A N 1
ATOM 2372 C CA . ALA A 1 288 ? -36.307 -24.832 28.935 1.00 93.25 288 ALA A CA 1
ATOM 2373 C C . ALA A 1 288 ? -36.274 -24.871 27.395 1.00 93.25 288 ALA A C 1
ATOM 2375 O O . ALA A 1 288 ? -35.207 -25.068 26.809 1.00 93.25 288 ALA A O 1
ATOM 2376 N N . GLN A 1 289 ? -37.415 -24.650 26.727 1.00 94.38 289 GLN A N 1
ATOM 2377 C CA . GLN A 1 289 ? -37.464 -24.531 25.265 1.00 94.38 289 GLN A CA 1
ATOM 2378 C C . GLN A 1 289 ? -36.732 -23.288 24.757 1.00 94.38 289 GLN A C 1
ATOM 2380 O O . GLN A 1 289 ? -36.050 -23.359 23.733 1.00 94.38 289 GLN A O 1
ATOM 2385 N N . GLU A 1 290 ? -36.859 -22.158 25.449 1.00 94.62 290 GLU A N 1
ATOM 2386 C CA . GLU A 1 290 ? -36.177 -20.923 25.081 1.00 94.62 290 GLU A CA 1
ATOM 2387 C C . GLU A 1 290 ? -34.659 -21.074 25.183 1.00 94.62 290 GLU A C 1
ATOM 2389 O O . GLU A 1 290 ? -33.964 -20.797 24.204 1.00 94.62 290 GLU A O 1
ATOM 2394 N N . HIS A 1 291 ? -34.159 -21.632 26.286 1.00 94.75 291 HIS A N 1
ATOM 2395 C CA . HIS A 1 291 ? -32.744 -21.956 26.439 1.00 94.75 291 HIS A CA 1
ATOM 2396 C C . HIS A 1 291 ? -32.255 -22.937 25.376 1.00 94.75 291 HIS A C 1
ATOM 2398 O O . HIS A 1 291 ? -31.178 -22.746 24.814 1.00 94.75 291 HIS A O 1
ATOM 2404 N N . GLN A 1 292 ? -33.033 -23.973 25.047 1.00 94.12 292 GLN A N 1
ATOM 2405 C CA . GLN A 1 292 ? -32.657 -24.907 23.984 1.00 94.12 292 GLN A CA 1
ATOM 2406 C C . GLN A 1 292 ? -32.568 -24.202 22.620 1.00 94.12 292 GLN A C 1
ATOM 2408 O O . GLN A 1 292 ? -31.631 -24.444 21.857 1.00 94.12 292 GLN A O 1
ATOM 2413 N N . ARG A 1 293 ? -33.506 -23.295 22.322 1.00 94.88 293 ARG A N 1
ATOM 2414 C CA . ARG A 1 293 ? -33.515 -22.494 21.092 1.00 94.88 293 ARG A CA 1
ATOM 2415 C C . ARG A 1 293 ? -32.341 -21.515 21.036 1.00 94.88 293 ARG A C 1
ATOM 2417 O O . ARG A 1 293 ? -31.706 -21.408 19.990 1.00 94.88 293 ARG A O 1
ATOM 2424 N N . GLU A 1 294 ? -32.040 -20.820 22.130 1.00 94.88 294 GLU A N 1
ATOM 2425 C CA . GLU A 1 294 ? -30.874 -19.934 22.225 1.00 94.88 294 GLU A CA 1
ATOM 2426 C C . GLU A 1 294 ? -29.571 -20.699 22.042 1.00 94.88 294 GLU A C 1
ATOM 2428 O O . GLU A 1 294 ? -28.713 -20.262 21.282 1.00 94.88 294 GLU A O 1
ATOM 2433 N N . ASN A 1 295 ? -29.438 -21.869 22.665 1.00 94.12 295 ASN A N 1
ATOM 2434 C CA . ASN A 1 295 ? -28.225 -22.670 22.564 1.00 94.12 295 ASN A CA 1
ATOM 2435 C C . ASN A 1 295 ? -28.013 -23.192 21.130 1.00 94.12 295 ASN A C 1
ATOM 2437 O O . ASN A 1 295 ? -26.903 -23.144 20.598 1.00 94.12 295 ASN A O 1
ATOM 2441 N N . LEU A 1 296 ? -29.087 -23.605 20.445 1.00 93.25 296 LEU A N 1
ATOM 2442 C CA . LEU A 1 296 ? -29.036 -23.949 19.019 1.00 93.25 296 LEU A CA 1
ATOM 2443 C C . LEU A 1 296 ? -28.666 -22.744 18.145 1.00 93.25 296 LEU A C 1
ATOM 2445 O O . LEU A 1 296 ? -27.847 -22.881 17.235 1.00 93.25 296 LEU A O 1
ATOM 2449 N N . ARG A 1 297 ? -29.223 -21.562 18.434 1.00 95.88 297 ARG A N 1
ATOM 2450 C CA . ARG A 1 297 ? -28.900 -20.324 17.714 1.00 95.88 297 ARG A CA 1
ATOM 2451 C C . ARG A 1 297 ? -27.434 -19.935 17.903 1.00 95.88 297 ARG A C 1
ATOM 2453 O O . ARG A 1 297 ? -26.737 -19.749 16.915 1.00 95.88 297 ARG A O 1
ATOM 2460 N N . ALA A 1 298 ? -26.948 -19.921 19.141 1.00 93.75 298 ALA A N 1
ATOM 2461 C CA . ALA A 1 298 ? -25.550 -19.655 19.463 1.00 93.75 298 ALA A CA 1
ATOM 2462 C C . ALA A 1 298 ? -24.610 -20.666 18.790 1.00 93.75 298 ALA A C 1
ATOM 2464 O O . ALA A 1 298 ? -23.567 -20.290 18.265 1.00 93.75 298 ALA A O 1
ATOM 2465 N N . THR A 1 299 ? -24.992 -21.945 18.733 1.00 92.38 299 THR A N 1
ATOM 2466 C CA . THR A 1 299 ? -24.208 -22.974 18.034 1.00 92.38 299 THR A CA 1
ATOM 2467 C C . THR A 1 299 ? -24.174 -22.739 16.519 1.00 92.38 299 THR A C 1
ATOM 2469 O O . THR A 1 299 ? -23.123 -22.895 15.897 1.00 92.38 299 THR A O 1
ATOM 2472 N N . SER A 1 300 ? -25.295 -22.329 15.917 1.00 95.25 300 SER A N 1
ATOM 2473 C CA . SER A 1 300 ? -25.366 -21.956 14.498 1.00 95.25 300 SER A CA 1
ATOM 2474 C C . SER A 1 300 ? -24.502 -20.731 14.188 1.00 95.25 300 SER A C 1
ATOM 2476 O O . SER A 1 300 ? -23.713 -20.760 13.243 1.00 95.25 300 SER A O 1
ATOM 2478 N N . ASP A 1 301 ? -24.602 -19.683 15.005 1.00 94.88 301 ASP A N 1
ATOM 2479 C CA . ASP A 1 301 ? -23.827 -18.450 14.846 1.00 94.88 301 ASP A CA 1
ATOM 2480 C C . ASP A 1 301 ? -22.326 -18.727 15.023 1.00 94.88 301 ASP A C 1
ATOM 2482 O O . ASP A 1 301 ? -21.513 -18.305 14.202 1.00 94.88 301 ASP A O 1
ATOM 2486 N N . ASN A 1 302 ? -21.949 -19.550 16.008 1.00 92.56 302 ASN A N 1
ATOM 2487 C CA . ASN A 1 302 ? -20.572 -20.014 16.179 1.00 92.56 302 ASN A CA 1
ATOM 2488 C C . ASN A 1 302 ? -20.067 -20.786 14.951 1.00 92.56 302 ASN A C 1
ATOM 2490 O O . ASN A 1 302 ? -18.919 -20.615 14.546 1.00 92.56 302 ASN A O 1
ATOM 2494 N N . MET A 1 303 ? -20.906 -21.614 14.321 1.00 93.56 303 MET A N 1
ATOM 2495 C CA . MET A 1 303 ? -20.526 -22.338 13.106 1.00 93.56 303 MET A CA 1
ATOM 2496 C C . MET A 1 303 ? -20.310 -21.395 11.912 1.00 93.56 303 MET A C 1
ATOM 2498 O O . MET A 1 303 ? -19.391 -21.621 11.123 1.00 93.56 303 MET A O 1
ATOM 2502 N N . LEU A 1 304 ? -21.114 -20.333 11.785 1.00 94.88 304 LEU A N 1
ATOM 2503 C CA . LEU A 1 304 ? -20.925 -19.295 10.766 1.00 94.88 304 LEU A CA 1
ATOM 2504 C C . LEU A 1 304 ? -19.639 -18.498 11.005 1.00 94.88 304 LEU A C 1
ATOM 2506 O O . LEU A 1 304 ? -18.843 -18.358 10.081 1.00 94.88 304 LEU A O 1
ATOM 2510 N N . LEU A 1 305 ? -19.386 -18.074 12.245 1.00 94.44 305 LEU A N 1
ATOM 2511 C CA . LEU A 1 305 ? -18.154 -17.372 12.615 1.00 94.44 305 LEU A CA 1
ATOM 2512 C C . LEU A 1 305 ? -16.909 -18.232 12.367 1.00 94.44 305 LEU A C 1
ATOM 2514 O O . LEU A 1 305 ? -15.902 -17.733 11.876 1.00 94.44 305 LEU A O 1
ATOM 2518 N N . ILE A 1 306 ? -16.966 -19.538 12.647 1.00 93.56 306 ILE A N 1
ATOM 2519 C CA . ILE A 1 306 ? -15.860 -20.459 12.343 1.00 93.56 306 ILE A CA 1
ATOM 2520 C C . ILE A 1 306 ? -15.611 -20.541 10.831 1.00 93.56 306 ILE A C 1
ATOM 2522 O O . ILE A 1 306 ? -14.453 -20.550 10.411 1.00 93.56 306 ILE A O 1
ATOM 2526 N N . ARG A 1 307 ? -16.667 -20.589 10.006 1.00 95.38 307 ARG A N 1
ATOM 2527 C CA . ARG A 1 307 ? -16.521 -20.558 8.540 1.00 95.38 307 ARG A CA 1
ATOM 2528 C C . ARG A 1 307 ? -15.886 -19.252 8.080 1.00 95.38 307 ARG A C 1
ATOM 2530 O O . ARG A 1 307 ? -14.888 -19.302 7.374 1.00 95.38 307 ARG A O 1
ATOM 2537 N N . GLU A 1 308 ? -16.372 -18.116 8.568 1.00 95.00 308 GLU A N 1
ATOM 2538 C CA . GLU A 1 308 ? -15.834 -16.799 8.222 1.00 95.00 308 GLU A CA 1
ATOM 2539 C C . GLU A 1 308 ? -14.361 -16.650 8.641 1.00 95.00 308 GLU A C 1
ATOM 2541 O O . GLU A 1 308 ? -13.529 -16.197 7.857 1.00 95.00 308 GLU A O 1
ATOM 2546 N N . ILE A 1 309 ? -13.986 -17.127 9.833 1.00 94.38 309 ILE A N 1
ATOM 2547 C CA . ILE A 1 309 ? -12.584 -17.168 10.279 1.00 94.38 309 ILE A CA 1
ATOM 2548 C C . ILE A 1 309 ? -11.731 -18.035 9.346 1.00 94.38 309 ILE A C 1
ATOM 2550 O O . ILE A 1 309 ? -10.591 -17.674 9.043 1.00 94.38 309 ILE A O 1
ATOM 2554 N N . ASN A 1 310 ? -12.243 -19.180 8.895 1.00 93.19 310 ASN A N 1
ATOM 2555 C CA . ASN A 1 310 ? -11.514 -20.065 7.988 1.00 93.19 310 ASN A CA 1
ATOM 2556 C C . ASN A 1 310 ? -11.374 -19.469 6.578 1.00 93.19 310 ASN A C 1
ATOM 2558 O O . ASN A 1 310 ? -10.299 -19.583 5.978 1.00 93.19 310 ASN A O 1
ATOM 2562 N N . ASP A 1 311 ? -12.399 -18.780 6.083 1.00 95.38 311 ASP A N 1
ATOM 2563 C CA . ASP A 1 311 ? -12.362 -18.067 4.805 1.00 95.38 311 ASP A CA 1
ATOM 2564 C C . ASP A 1 311 ? -11.364 -16.906 4.864 1.00 95.38 311 ASP A C 1
ATOM 2566 O O . ASP A 1 311 ? -10.502 -16.781 3.993 1.00 95.38 311 ASP A O 1
ATOM 2570 N N . LEU A 1 312 ? -11.381 -16.120 5.946 1.00 92.88 312 LEU A N 1
ATOM 2571 C CA . LEU A 1 312 ? -10.416 -15.043 6.182 1.00 92.88 312 LEU A CA 1
ATOM 2572 C C . LEU A 1 312 ? -8.983 -15.568 6.321 1.00 92.88 312 LEU A C 1
ATOM 2574 O O . LEU A 1 312 ? -8.054 -14.963 5.787 1.00 92.88 312 LEU A O 1
ATOM 2578 N N . ARG A 1 313 ? -8.776 -16.711 6.987 1.00 94.56 313 ARG A N 1
ATOM 2579 C CA . ARG A 1 313 ? -7.459 -17.370 7.050 1.00 94.56 313 ARG A CA 1
ATOM 2580 C C . ARG A 1 313 ? -6.985 -17.806 5.668 1.00 94.56 313 ARG A C 1
ATOM 2582 O O . ARG A 1 313 ? -5.825 -17.575 5.334 1.00 94.56 313 ARG A O 1
ATOM 2589 N N . SER A 1 314 ? -7.867 -18.389 4.860 1.00 94.50 314 SER A N 1
ATOM 2590 C CA . SER A 1 314 ? -7.551 -18.814 3.492 1.00 94.50 314 SER A CA 1
ATOM 2591 C C . SER A 1 314 ? -7.224 -17.617 2.598 1.00 94.50 314 SER A C 1
ATOM 2593 O O . SER A 1 314 ? -6.212 -17.632 1.896 1.00 94.50 314 SER A O 1
ATOM 2595 N N . ALA A 1 315 ? -8.008 -16.540 2.691 1.00 92.94 315 ALA A N 1
ATOM 2596 C CA . ALA A 1 315 ? -7.759 -15.284 1.990 1.00 92.94 315 ALA A CA 1
ATOM 2597 C C . ALA A 1 315 ? -6.438 -14.631 2.426 1.00 92.94 315 ALA A C 1
ATOM 2599 O O . ALA A 1 315 ? -5.687 -14.144 1.584 1.00 92.94 315 ALA A O 1
ATOM 2600 N N . LEU A 1 316 ? -6.102 -14.670 3.719 1.00 91.38 316 LEU A N 1
ATOM 2601 C CA . LEU A 1 316 ? -4.834 -14.158 4.242 1.00 91.38 316 LEU A CA 1
ATOM 2602 C C . LEU A 1 316 ? -3.646 -14.981 3.732 1.00 91.38 316 LEU A C 1
ATOM 2604 O O . LEU A 1 316 ? -2.638 -14.404 3.328 1.00 91.38 316 LEU A O 1
ATOM 2608 N N . ILE A 1 317 ? -3.758 -16.312 3.702 1.00 93.94 317 ILE A N 1
ATOM 2609 C CA . ILE A 1 317 ? -2.732 -17.192 3.122 1.00 93.94 317 ILE A CA 1
ATOM 2610 C C . ILE A 1 317 ? -2.558 -16.894 1.629 1.00 93.94 317 ILE A C 1
ATOM 2612 O O . ILE A 1 317 ? -1.427 -16.729 1.176 1.00 93.94 317 ILE A O 1
ATOM 2616 N N . ALA A 1 318 ? -3.651 -16.763 0.876 1.00 92.50 318 ALA A N 1
ATOM 2617 C CA . ALA A 1 318 ? -3.608 -16.417 -0.542 1.00 92.50 318 ALA A CA 1
ATOM 2618 C C . ALA A 1 318 ? -2.965 -15.040 -0.774 1.00 92.50 318 ALA A C 1
ATOM 2620 O O . ALA A 1 318 ? -2.062 -14.918 -1.597 1.00 92.50 318 ALA A O 1
ATOM 2621 N N . ALA A 1 319 ? -3.348 -14.022 0.000 1.00 89.56 319 ALA A N 1
ATOM 2622 C CA . ALA A 1 319 ? -2.751 -12.691 -0.066 1.00 89.56 319 ALA A CA 1
ATOM 2623 C C . ALA A 1 319 ? -1.257 -12.715 0.290 1.00 89.56 319 ALA A C 1
ATOM 2625 O O . ALA A 1 319 ? -0.452 -12.080 -0.387 1.00 89.56 319 ALA A O 1
ATOM 2626 N N . LYS A 1 320 ? -0.859 -13.490 1.306 1.00 91.69 320 LYS A N 1
ATOM 2627 C CA . LYS A 1 320 ? 0.548 -13.677 1.682 1.00 91.69 320 LYS A CA 1
ATOM 2628 C C . LYS A 1 320 ? 1.343 -14.357 0.566 1.00 91.69 320 LYS A C 1
ATOM 2630 O O . LYS A 1 320 ? 2.445 -13.907 0.263 1.00 91.69 320 LYS A O 1
ATOM 2635 N N . ASN A 1 321 ? 0.787 -15.396 -0.056 1.00 89.62 321 ASN A N 1
ATOM 2636 C CA . ASN A 1 321 ? 1.405 -16.092 -1.184 1.00 89.62 321 ASN A CA 1
ATOM 2637 C C . ASN A 1 321 ? 1.517 -15.181 -2.410 1.00 89.62 321 ASN A C 1
ATOM 2639 O O . ASN A 1 321 ? 2.569 -15.155 -3.038 1.00 89.62 321 ASN A O 1
ATOM 2643 N N . ASN A 1 322 ? 0.486 -14.385 -2.705 1.00 88.75 322 ASN A N 1
ATOM 2644 C CA . ASN A 1 322 ? 0.513 -13.394 -3.779 1.00 88.75 322 ASN A CA 1
ATOM 2645 C C . ASN A 1 322 ? 1.584 -12.336 -3.526 1.00 88.75 322 ASN A C 1
ATOM 2647 O O . ASN A 1 322 ? 2.364 -12.054 -4.419 1.00 88.75 322 ASN A O 1
ATOM 2651 N N . LEU A 1 323 ? 1.697 -11.818 -2.302 1.00 84.81 323 LEU A N 1
ATOM 2652 C CA . LEU A 1 323 ? 2.721 -10.838 -1.935 1.00 84.81 323 LEU A CA 1
ATOM 2653 C C . LEU A 1 323 ? 4.129 -11.456 -1.974 1.00 84.81 323 LEU A C 1
ATOM 2655 O O . LEU A 1 323 ? 5.101 -10.792 -2.329 1.00 84.81 323 LEU A O 1
ATOM 2659 N N . GLN A 1 324 ? 4.258 -12.745 -1.652 1.00 84.75 324 GLN A N 1
ATOM 2660 C CA . GLN A 1 324 ? 5.508 -13.489 -1.794 1.00 84.75 324 GLN A CA 1
ATOM 2661 C C . GLN A 1 324 ? 5.864 -13.743 -3.267 1.00 84.75 324 GLN A C 1
ATOM 2663 O O . GLN A 1 324 ? 7.028 -13.589 -3.629 1.00 84.75 324 GLN A O 1
ATOM 2668 N N . MET A 1 325 ? 4.888 -14.062 -4.123 1.00 81.56 325 MET A N 1
ATOM 2669 C CA . MET A 1 325 ? 5.061 -14.144 -5.577 1.00 81.56 325 MET A CA 1
ATOM 2670 C C . MET A 1 325 ? 5.370 -12.779 -6.187 1.00 81.56 325 MET A C 1
ATOM 2672 O O . MET A 1 325 ? 6.239 -12.686 -7.038 1.00 81.56 325 MET A O 1
ATOM 2676 N N . GLU A 1 326 ? 4.725 -11.707 -5.744 1.00 79.38 326 GLU A N 1
ATOM 2677 C CA . GLU A 1 326 ? 4.981 -10.341 -6.201 1.00 79.38 326 GLU A CA 1
ATOM 2678 C C . GLU A 1 326 ? 6.386 -9.892 -5.786 1.00 79.38 326 GLU A C 1
ATOM 2680 O O . GLU A 1 326 ? 7.140 -9.353 -6.585 1.00 79.38 326 GLU A O 1
ATOM 2685 N N . ARG A 1 327 ? 6.821 -10.236 -4.569 1.00 76.81 327 ARG A N 1
ATOM 2686 C CA . ARG A 1 327 ? 8.217 -10.063 -4.141 1.00 76.81 327 ARG A CA 1
ATOM 2687 C C . ARG A 1 327 ? 9.196 -10.900 -4.956 1.00 76.81 327 ARG A C 1
ATOM 2689 O O . ARG A 1 327 ? 10.262 -10.398 -5.292 1.00 76.81 327 ARG A O 1
ATOM 2696 N N . ALA A 1 328 ? 8.866 -12.152 -5.262 1.00 74.50 328 ALA A N 1
ATOM 2697 C CA . ALA A 1 328 ? 9.714 -13.019 -6.074 1.00 74.50 328 ALA A CA 1
ATOM 2698 C C . ALA A 1 328 ? 9.786 -12.533 -7.528 1.00 74.50 328 ALA A C 1
ATOM 2700 O O . ALA A 1 328 ? 10.864 -12.507 -8.107 1.00 74.50 328 ALA A O 1
ATOM 2701 N N . THR A 1 329 ? 8.668 -12.081 -8.095 1.00 73.25 329 THR A N 1
ATOM 2702 C CA . THR A 1 329 ? 8.616 -11.519 -9.445 1.00 73.25 329 THR A CA 1
ATOM 2703 C C . THR A 1 329 ? 9.369 -10.202 -9.507 1.00 73.25 329 THR A C 1
ATOM 2705 O O . THR A 1 329 ? 10.237 -10.096 -10.359 1.00 73.25 329 THR A O 1
ATOM 2708 N N . LEU A 1 330 ? 9.174 -9.275 -8.562 1.00 66.81 330 LEU A N 1
ATOM 2709 C CA . LEU A 1 330 ? 9.970 -8.045 -8.434 1.00 66.81 330 LEU A CA 1
ATOM 2710 C C . LEU A 1 330 ? 11.462 -8.326 -8.214 1.00 66.81 330 LEU A C 1
ATOM 2712 O O . LEU A 1 330 ? 12.305 -7.608 -8.748 1.00 66.81 330 LEU A O 1
ATOM 2716 N N . ALA A 1 331 ? 11.808 -9.388 -7.482 1.00 62.00 331 ALA A N 1
ATOM 2717 C CA . ALA A 1 331 ? 13.188 -9.849 -7.386 1.00 62.00 331 ALA A CA 1
ATOM 2718 C C . ALA A 1 331 ? 13.697 -10.361 -8.745 1.00 62.00 331 ALA A C 1
ATOM 2720 O O . ALA A 1 331 ? 14.812 -10.033 -9.127 1.00 62.00 331 ALA A O 1
ATOM 2721 N N . THR A 1 332 ? 12.894 -11.091 -9.526 1.00 57.34 332 THR A N 1
ATOM 2722 C CA . THR A 1 332 ? 13.291 -11.562 -10.867 1.00 57.34 332 THR A CA 1
ATOM 2723 C C . THR A 1 332 ? 13.336 -10.461 -11.934 1.00 57.34 332 THR A C 1
ATOM 2725 O O . THR A 1 332 ? 14.261 -10.461 -12.741 1.00 57.34 332 THR A O 1
ATOM 2728 N N . THR A 1 333 ? 12.430 -9.476 -11.925 1.00 54.97 333 THR A N 1
ATOM 2729 C CA . THR A 1 333 ? 12.508 -8.292 -12.803 1.00 54.97 333 THR A CA 1
ATOM 2730 C C . THR A 1 333 ? 13.635 -7.351 -12.384 1.00 54.97 333 THR A C 1
ATOM 2732 O O . THR A 1 333 ? 14.236 -6.722 -13.248 1.00 54.97 333 THR A O 1
ATOM 2735 N N . GLY A 1 334 ? 13.998 -7.316 -11.096 1.00 46.81 334 GLY A N 1
ATOM 2736 C CA . GLY A 1 334 ? 15.234 -6.689 -10.616 1.00 46.81 334 GLY A CA 1
ATOM 2737 C C . GLY A 1 334 ? 16.508 -7.455 -11.007 1.00 46.81 334 GLY A C 1
ATOM 2738 O O . GLY A 1 334 ? 17.551 -6.839 -11.215 1.00 46.81 334 GLY A O 1
ATOM 2739 N N . MET A 1 335 ? 16.430 -8.781 -11.175 1.00 41.25 335 MET A N 1
ATOM 2740 C CA . MET A 1 335 ? 17.551 -9.634 -11.604 1.00 41.25 335 MET A CA 1
ATOM 2741 C C . MET A 1 335 ? 17.776 -9.657 -13.126 1.00 41.25 335 MET A C 1
ATOM 2743 O O . MET A 1 335 ? 18.878 -9.987 -13.560 1.00 41.25 335 MET A O 1
ATOM 2747 N N . GLY A 1 336 ? 16.803 -9.244 -13.947 1.00 39.34 336 GLY A N 1
ATOM 2748 C CA . GLY A 1 336 ? 16.965 -9.139 -15.407 1.00 39.34 336 GLY A CA 1
ATOM 2749 C C . GLY A 1 336 ? 17.983 -8.083 -15.867 1.00 39.34 336 GLY A C 1
ATOM 2750 O O . GLY A 1 336 ? 18.471 -8.158 -16.990 1.00 39.34 336 GLY A O 1
ATOM 2751 N N . ALA A 1 337 ? 18.342 -7.132 -14.997 1.00 41.94 337 ALA A N 1
ATOM 2752 C CA . ALA A 1 337 ? 19.325 -6.079 -15.276 1.00 41.94 337 ALA A CA 1
ATOM 2753 C C . ALA A 1 337 ? 20.681 -6.278 -14.564 1.00 41.94 337 ALA A C 1
ATOM 2755 O O . ALA A 1 337 ? 21.590 -5.476 -14.756 1.00 41.94 337 ALA A O 1
ATOM 2756 N N . PHE A 1 338 ? 20.839 -7.341 -13.765 1.00 35.91 338 PHE A N 1
ATOM 2757 C CA . PHE A 1 338 ? 22.034 -7.584 -12.939 1.00 35.91 338 PHE A CA 1
ATOM 2758 C C . PHE A 1 338 ? 22.607 -9.005 -13.074 1.00 35.91 338 PHE A C 1
ATOM 2760 O O . PHE A 1 338 ? 23.433 -9.425 -12.267 1.00 35.91 338 PHE A O 1
ATOM 2767 N N . ALA A 1 339 ? 22.220 -9.756 -14.110 1.00 35.19 339 ALA A N 1
ATOM 2768 C CA . ALA A 1 339 ? 22.747 -11.093 -14.396 1.00 35.19 339 ALA A CA 1
ATOM 2769 C C . ALA A 1 339 ? 24.166 -11.066 -15.012 1.00 35.19 339 ALA A C 1
ATOM 2771 O O . ALA A 1 339 ? 24.434 -11.674 -16.042 1.00 35.19 339 ALA A O 1
ATOM 2772 N N . MET A 1 340 ? 25.091 -10.357 -14.371 1.00 40.38 340 MET A N 1
ATOM 2773 C CA . MET A 1 340 ? 26.526 -10.629 -14.405 1.00 40.38 340 MET A CA 1
ATOM 2774 C C . MET A 1 340 ? 27.085 -10.176 -13.056 1.00 40.38 340 MET A C 1
ATOM 2776 O O . MET A 1 340 ? 26.981 -9.004 -12.717 1.00 40.38 340 MET A O 1
ATOM 2780 N N . ASN A 1 341 ? 27.687 -11.107 -12.313 1.00 45.66 341 ASN A N 1
ATOM 2781 C CA . ASN A 1 341 ? 28.197 -10.980 -10.940 1.00 45.66 341 ASN A CA 1
ATOM 2782 C C . ASN A 1 341 ? 27.152 -10.958 -9.818 1.00 45.66 341 ASN A C 1
ATOM 2784 O O . ASN A 1 341 ? 26.712 -9.895 -9.398 1.00 45.66 341 ASN A O 1
ATOM 2788 N N . GLN A 1 342 ? 26.908 -12.121 -9.209 1.00 33.88 342 GLN A N 1
ATOM 2789 C CA . GLN A 1 342 ? 27.210 -12.341 -7.784 1.00 33.88 342 GLN A CA 1
ATOM 2790 C C . GLN A 1 342 ? 26.795 -13.754 -7.362 1.00 33.88 342 GLN A C 1
ATOM 2792 O O . GLN A 1 342 ? 25.675 -13.998 -6.925 1.00 33.88 342 GLN A O 1
ATOM 2797 N N . ASP A 1 343 ? 27.751 -14.676 -7.425 1.00 37.47 343 ASP A N 1
ATOM 2798 C CA . ASP A 1 343 ? 27.855 -15.699 -6.390 1.00 37.47 343 ASP A CA 1
ATOM 2799 C C . ASP A 1 343 ? 28.562 -15.063 -5.186 1.00 37.47 343 ASP A C 1
ATOM 2801 O O . ASP A 1 343 ? 29.570 -14.375 -5.365 1.00 37.47 343 ASP A O 1
ATOM 2805 N N . LYS A 1 344 ? 28.064 -15.354 -3.977 1.00 48.75 344 LYS A N 1
ATOM 2806 C CA . LYS A 1 344 ? 28.500 -14.888 -2.637 1.00 48.75 344 LYS A CA 1
ATOM 2807 C C . LYS A 1 344 ? 27.746 -13.676 -2.080 1.00 48.75 344 LYS A C 1
ATOM 2809 O O . LYS A 1 344 ? 28.271 -12.573 -2.062 1.00 48.75 344 LYS A O 1
ATOM 2814 N N . PHE A 1 345 ? 26.609 -13.924 -1.429 1.00 35.62 345 PHE A N 1
ATOM 2815 C CA . PHE A 1 345 ? 26.300 -13.247 -0.162 1.00 35.62 345 PHE A CA 1
ATOM 2816 C C . PHE A 1 345 ? 25.323 -14.086 0.676 1.00 35.62 345 PHE A C 1
ATOM 2818 O O . PHE A 1 345 ? 24.108 -13.970 0.568 1.00 35.62 345 PHE A O 1
ATOM 2825 N N . ASN A 1 346 ? 25.867 -14.964 1.524 1.00 42.62 346 ASN A N 1
ATOM 2826 C CA . ASN A 1 346 ? 25.108 -15.673 2.557 1.00 42.62 346 ASN A CA 1
ATOM 2827 C C . ASN A 1 346 ? 25.722 -15.333 3.929 1.00 42.62 346 ASN A C 1
ATOM 2829 O O . ASN A 1 346 ? 26.425 -16.134 4.541 1.00 42.62 346 ASN A O 1
ATOM 2833 N N . GLY A 1 347 ? 25.538 -14.080 4.362 1.00 49.12 347 GLY A N 1
ATOM 2834 C CA . GLY A 1 347 ? 26.212 -13.494 5.531 1.00 49.12 347 GLY A CA 1
ATOM 2835 C C . GLY A 1 347 ? 25.761 -14.044 6.889 1.00 49.12 347 GLY A C 1
ATOM 2836 O O . GLY A 1 347 ? 26.515 -13.971 7.856 1.00 49.12 347 GLY A O 1
ATOM 2837 N N . SER A 1 348 ? 24.583 -14.665 6.971 1.00 50.94 348 SER A N 1
ATOM 2838 C CA . SER A 1 348 ? 24.020 -15.177 8.229 1.00 50.94 348 SER A CA 1
ATOM 2839 C C . SER A 1 348 ? 24.674 -16.473 8.721 1.00 50.94 348 SER A C 1
ATOM 2841 O O . SER A 1 348 ? 24.726 -16.700 9.926 1.00 50.94 348 SER A O 1
ATOM 2843 N N . LYS A 1 349 ? 25.248 -17.294 7.827 1.00 52.34 349 LYS A N 1
ATOM 2844 C CA . LYS A 1 349 ? 26.022 -18.488 8.222 1.00 52.34 349 LYS A CA 1
ATOM 2845 C C . LYS A 1 349 ? 27.439 -18.162 8.706 1.00 52.34 349 LYS A C 1
ATOM 2847 O O . LYS A 1 349 ? 27.982 -18.919 9.502 1.00 52.34 349 LYS A O 1
ATOM 2852 N N . SER A 1 350 ? 28.029 -17.047 8.262 1.00 60.59 350 SER A N 1
ATOM 2853 C CA . SER A 1 350 ? 29.421 -16.708 8.606 1.00 60.59 350 SER A CA 1
ATOM 2854 C C . SER A 1 350 ? 29.584 -16.214 10.045 1.00 60.59 350 SER A C 1
ATOM 2856 O O . SER A 1 350 ? 30.572 -16.544 10.689 1.00 60.59 350 SER A O 1
ATOM 2858 N N . LEU A 1 351 ? 28.591 -15.492 10.580 1.00 57.00 351 LEU A N 1
ATOM 2859 C CA . LEU A 1 351 ? 28.656 -14.950 11.939 1.00 57.00 351 LEU A CA 1
ATOM 2860 C C . LEU A 1 351 ? 28.532 -16.055 12.997 1.00 57.00 351 LEU A C 1
ATOM 2862 O O . LEU A 1 351 ? 29.244 -16.029 13.992 1.00 57.00 351 LEU A O 1
ATOM 2866 N N . ALA A 1 352 ? 27.673 -17.050 12.749 1.00 61.94 352 ALA A N 1
ATOM 2867 C CA . ALA A 1 352 ? 27.514 -18.204 13.631 1.00 61.94 352 ALA A CA 1
ATOM 2868 C C . ALA A 1 352 ? 28.789 -19.065 13.673 1.00 61.94 352 ALA A C 1
ATOM 2870 O O . ALA A 1 352 ? 29.269 -19.390 14.754 1.00 61.94 352 ALA A O 1
ATOM 2871 N N . ALA A 1 353 ? 29.390 -19.341 12.509 1.00 65.25 353 ALA A N 1
ATOM 2872 C CA . ALA A 1 353 ? 30.646 -20.087 12.421 1.00 65.25 353 ALA A CA 1
ATOM 2873 C C . ALA A 1 353 ? 31.836 -19.326 13.043 1.00 65.25 353 ALA A C 1
ATOM 2875 O O . ALA A 1 353 ? 32.723 -19.931 13.640 1.00 65.25 353 ALA A O 1
ATOM 2876 N N . ALA A 1 354 ? 31.852 -17.994 12.933 1.00 61.22 354 ALA A N 1
ATOM 2877 C CA . ALA A 1 354 ? 32.894 -17.157 13.524 1.00 61.22 354 ALA A CA 1
ATOM 2878 C C . ALA A 1 354 ? 32.801 -17.078 15.059 1.00 61.22 354 ALA A C 1
ATOM 2880 O O . ALA A 1 354 ? 33.831 -16.987 15.724 1.00 61.22 354 ALA A O 1
ATOM 2881 N N . LEU A 1 355 ? 31.590 -17.144 15.623 1.00 62.94 355 LEU A N 1
ATOM 2882 C CA . LEU A 1 355 ? 31.365 -17.156 17.072 1.00 62.94 355 LEU A CA 1
ATOM 2883 C C . LEU A 1 355 ? 31.749 -18.510 17.699 1.00 62.94 355 LEU A C 1
ATOM 2885 O O . LEU A 1 355 ? 32.307 -18.551 18.792 1.00 62.94 355 LEU A O 1
ATOM 2889 N N . GLU A 1 356 ? 31.514 -19.607 16.975 1.00 69.00 356 GLU A N 1
ATOM 2890 C CA . GLU A 1 356 ? 31.887 -20.970 17.378 1.00 69.00 356 GLU A CA 1
ATOM 2891 C C . GLU A 1 356 ? 33.417 -21.169 17.373 1.00 69.00 356 GLU A C 1
ATOM 2893 O O . GLU A 1 356 ? 33.976 -21.773 18.283 1.00 69.00 356 GLU A O 1
ATOM 2898 N N . ALA A 1 357 ? 34.131 -20.553 16.421 1.00 65.25 357 ALA A N 1
ATOM 2899 C CA . ALA A 1 357 ? 35.600 -20.531 16.382 1.00 65.25 357 ALA A CA 1
ATOM 2900 C C . ALA A 1 357 ? 36.257 -19.611 17.442 1.00 65.25 357 ALA A C 1
ATOM 2902 O O . ALA A 1 357 ? 37.487 -19.594 17.581 1.00 65.25 357 ALA A O 1
ATOM 2903 N N . ALA A 1 358 ? 35.459 -18.818 18.162 1.00 62.84 358 ALA A N 1
ATOM 2904 C CA . ALA A 1 358 ? 35.889 -17.926 19.240 1.00 62.84 358 ALA A CA 1
ATOM 2905 C C . ALA A 1 358 ? 35.417 -18.401 20.630 1.00 62.84 358 ALA A C 1
ATOM 2907 O O . ALA A 1 358 ? 35.436 -17.616 21.573 1.00 62.84 358 ALA A O 1
ATOM 2908 N N . ASP A 1 359 ? 35.002 -19.670 20.746 1.00 67.44 359 ASP A N 1
ATOM 2909 C CA . ASP A 1 359 ? 34.546 -20.310 21.993 1.00 67.44 359 ASP A CA 1
ATOM 2910 C C . ASP A 1 359 ? 33.360 -19.584 22.668 1.00 67.44 359 ASP A C 1
ATOM 2912 O O . ASP A 1 359 ? 33.154 -19.645 23.877 1.00 67.44 359 ASP A O 1
ATOM 2916 N N . GLY A 1 360 ? 32.559 -18.867 21.868 1.00 66.25 360 GLY A N 1
ATOM 2917 C CA . GLY A 1 360 ? 31.374 -18.142 22.328 1.00 66.25 360 GLY A CA 1
ATOM 2918 C C . GLY A 1 360 ? 31.637 -16.771 22.959 1.00 66.25 360 GLY A C 1
ATOM 2919 O O . GLY A 1 360 ? 30.665 -16.109 23.325 1.00 66.25 360 GLY A O 1
ATOM 2920 N N . ASP A 1 361 ? 32.892 -16.315 23.053 1.00 73.19 361 ASP A N 1
ATOM 2921 C CA . ASP A 1 361 ? 33.221 -15.026 23.668 1.00 73.19 361 ASP A CA 1
ATOM 2922 C C . ASP A 1 361 ? 33.314 -13.895 22.613 1.00 73.19 361 ASP A C 1
ATOM 2924 O O . ASP A 1 361 ? 34.241 -13.872 21.787 1.00 73.19 361 ASP A O 1
ATOM 2928 N N . PRO A 1 362 ? 32.350 -12.951 22.578 1.00 71.12 362 PRO A N 1
ATOM 2929 C CA . PRO A 1 362 ? 32.287 -11.914 21.548 1.00 71.12 362 PRO A CA 1
ATOM 2930 C C . PRO A 1 362 ? 33.489 -10.961 21.578 1.00 71.12 362 PRO A C 1
ATOM 2932 O O . PRO A 1 362 ? 33.873 -10.439 20.529 1.00 71.12 362 PRO A O 1
ATOM 2935 N N . ASP A 1 363 ? 34.129 -10.772 22.734 1.00 75.75 363 ASP A N 1
ATOM 2936 C CA . ASP A 1 363 ? 35.267 -9.859 22.873 1.00 75.75 363 ASP A CA 1
ATOM 2937 C C . ASP A 1 363 ? 36.534 -10.403 22.192 1.00 75.75 363 ASP A C 1
ATOM 2939 O O . ASP A 1 363 ? 37.295 -9.647 21.577 1.00 75.75 363 ASP A O 1
ATOM 2943 N N . VAL A 1 364 ? 36.722 -11.727 22.193 1.00 75.56 364 VAL A N 1
ATOM 2944 C CA . VAL A 1 364 ? 37.829 -12.396 21.488 1.00 75.56 364 VAL A CA 1
ATOM 2945 C C . VAL A 1 364 ? 37.636 -12.317 19.973 1.00 75.56 364 VAL A C 1
ATOM 2947 O O . VAL A 1 364 ? 38.599 -12.104 19.228 1.00 75.56 364 VAL A O 1
ATOM 2950 N N . LEU A 1 365 ? 36.391 -12.437 19.500 1.00 76.56 365 LEU A N 1
ATOM 2951 C CA . LEU A 1 365 ? 36.061 -12.289 18.084 1.00 76.56 365 LEU A CA 1
ATOM 2952 C C . LEU A 1 365 ? 36.304 -10.853 17.599 1.00 76.56 365 LEU A C 1
ATOM 2954 O O . LEU A 1 365 ? 36.906 -10.652 16.544 1.00 76.56 365 LEU A O 1
ATOM 2958 N N . ILE A 1 366 ? 35.908 -9.856 18.393 1.00 78.88 366 ILE A N 1
ATOM 2959 C CA . ILE A 1 366 ? 36.146 -8.441 18.086 1.00 78.88 366 ILE A CA 1
ATOM 2960 C C . ILE A 1 366 ? 37.648 -8.128 18.086 1.00 78.88 366 ILE A C 1
ATOM 2962 O O . ILE A 1 366 ? 38.113 -7.389 17.217 1.00 78.88 366 ILE A O 1
ATOM 2966 N N . ALA A 1 367 ? 38.427 -8.699 19.010 1.00 80.19 367 ALA A N 1
ATOM 2967 C CA . ALA A 1 367 ? 39.879 -8.529 19.038 1.00 80.19 367 ALA A CA 1
ATOM 2968 C C . ALA A 1 367 ? 40.557 -9.111 17.784 1.00 80.19 367 ALA A C 1
ATOM 2970 O O . ALA A 1 367 ? 41.363 -8.421 17.158 1.00 80.19 367 ALA A O 1
ATOM 2971 N N . LYS A 1 368 ? 40.175 -10.325 17.358 1.00 78.38 368 LYS A N 1
ATOM 2972 C CA . LYS A 1 368 ? 40.680 -10.949 16.118 1.00 78.38 368 LYS A CA 1
ATOM 2973 C C . LYS A 1 368 ? 40.286 -10.161 14.865 1.00 78.38 368 LYS A C 1
ATOM 2975 O O . LYS A 1 368 ? 41.113 -9.941 13.982 1.00 78.38 368 LYS A O 1
ATOM 2980 N N . GLN A 1 369 ? 39.048 -9.672 14.805 1.00 78.62 369 GLN A N 1
ATOM 2981 C CA . GLN A 1 369 ? 38.593 -8.829 13.696 1.00 78.62 369 GLN A CA 1
ATOM 2982 C C . GLN A 1 369 ? 39.338 -7.489 13.656 1.00 78.62 369 GLN A C 1
ATOM 2984 O O . GLN A 1 369 ? 39.652 -6.993 12.578 1.00 78.62 369 GLN A O 1
ATOM 2989 N N . ARG A 1 370 ? 39.677 -6.904 14.812 1.00 81.75 370 ARG A N 1
ATOM 2990 C CA . ARG A 1 370 ? 40.489 -5.678 14.874 1.00 81.75 370 ARG A CA 1
ATOM 2991 C C . ARG A 1 370 ? 41.899 -5.894 14.332 1.00 81.75 370 ARG A C 1
ATOM 2993 O O . ARG A 1 370 ? 42.344 -5.075 13.532 1.00 81.75 370 ARG A O 1
ATOM 3000 N N . THR A 1 371 ? 42.564 -6.987 14.705 1.00 85.19 371 THR A N 1
ATOM 3001 C CA . THR A 1 371 ? 43.905 -7.305 14.186 1.00 85.19 371 THR A CA 1
ATOM 3002 C C . THR A 1 371 ? 43.888 -7.551 12.678 1.00 85.19 371 THR A C 1
ATOM 3004 O O . THR A 1 371 ? 44.743 -7.043 11.960 1.00 85.19 371 THR A O 1
ATOM 3007 N N . GLU A 1 372 ? 42.864 -8.242 12.172 1.00 80.94 372 GLU A N 1
ATOM 3008 C CA . GLU A 1 372 ? 42.710 -8.509 10.738 1.00 80.94 372 GLU A CA 1
ATOM 3009 C C . GLU A 1 372 ? 42.415 -7.223 9.943 1.00 80.94 372 GLU A C 1
ATOM 3011 O O . GLU A 1 372 ? 42.981 -6.989 8.875 1.00 80.94 372 GLU A O 1
ATOM 3016 N N . ILE A 1 373 ? 41.597 -6.319 10.495 1.00 80.94 373 ILE A N 1
ATOM 3017 C CA . ILE A 1 373 ? 41.347 -4.995 9.906 1.00 80.94 373 ILE A CA 1
ATOM 3018 C C . ILE A 1 373 ? 42.627 -4.146 9.882 1.00 80.94 373 ILE A C 1
ATOM 3020 O O . ILE A 1 373 ? 42.854 -3.416 8.914 1.00 80.94 373 ILE A O 1
ATOM 3024 N N . GLU A 1 374 ? 43.471 -4.213 10.913 1.00 87.12 374 GLU A N 1
ATOM 3025 C CA . GLU A 1 374 ? 44.756 -3.504 10.942 1.00 87.12 374 GLU A CA 1
ATOM 3026 C C . GLU A 1 374 ? 45.739 -4.039 9.894 1.00 87.12 374 GLU A C 1
ATOM 3028 O O . GLU A 1 374 ? 46.374 -3.247 9.189 1.00 87.12 374 GLU A O 1
ATOM 3033 N N . GLU A 1 375 ? 45.818 -5.359 9.718 1.00 86.19 375 GLU A N 1
ATOM 3034 C CA . GLU A 1 375 ? 46.633 -5.981 8.670 1.00 86.19 375 GLU A CA 1
ATOM 3035 C C . GLU A 1 375 ? 46.138 -5.615 7.268 1.00 86.19 375 GLU A C 1
ATOM 3037 O O . GLU A 1 375 ? 46.932 -5.186 6.426 1.00 86.19 375 GLU A O 1
ATOM 3042 N N . LEU A 1 376 ? 44.825 -5.675 7.026 1.00 81.25 376 LEU A N 1
ATOM 3043 C CA . LEU A 1 376 ? 44.230 -5.277 5.749 1.00 81.25 376 LEU A CA 1
ATOM 3044 C C . LEU A 1 376 ? 44.472 -3.796 5.447 1.00 81.25 376 LEU A C 1
ATOM 3046 O O . LEU A 1 376 ? 44.834 -3.451 4.323 1.00 81.25 376 LEU A O 1
ATOM 3050 N N . ARG A 1 377 ? 44.360 -2.911 6.444 1.00 83.94 377 ARG A N 1
ATOM 3051 C CA . ARG A 1 377 ? 44.701 -1.487 6.284 1.00 83.94 377 ARG A CA 1
ATOM 3052 C C . ARG A 1 377 ? 46.178 -1.282 5.958 1.00 83.94 377 ARG A C 1
ATOM 3054 O O . ARG A 1 377 ? 46.505 -0.416 5.150 1.00 83.94 377 ARG A O 1
ATOM 3061 N N . ARG A 1 378 ? 47.076 -2.083 6.540 1.00 87.81 378 ARG A N 1
ATOM 3062 C CA . ARG A 1 378 ? 48.515 -2.036 6.242 1.00 87.81 378 ARG A CA 1
ATOM 3063 C C . ARG A 1 378 ? 48.814 -2.489 4.810 1.00 87.81 378 ARG A C 1
ATOM 3065 O O . ARG A 1 378 ? 49.650 -1.878 4.148 1.00 87.81 378 ARG A O 1
ATOM 3072 N N . VAL A 1 379 ? 48.112 -3.512 4.322 1.00 83.75 379 VAL A N 1
ATOM 3073 C CA . VAL A 1 379 ? 48.225 -4.004 2.939 1.00 83.75 379 VAL A CA 1
ATOM 3074 C C . VAL A 1 379 ? 47.648 -3.001 1.940 1.00 83.75 379 VAL A C 1
ATOM 3076 O O . VAL A 1 379 ? 48.289 -2.729 0.927 1.00 83.75 379 VAL A O 1
ATOM 3079 N N . VAL A 1 380 ? 46.489 -2.404 2.234 1.00 78.75 380 VAL A N 1
ATOM 3080 C CA . VAL A 1 380 ? 45.887 -1.353 1.396 1.00 78.75 380 VAL A CA 1
ATOM 3081 C C . VAL A 1 380 ? 46.826 -0.157 1.289 1.00 78.75 380 VAL A C 1
ATOM 3083 O O . VAL A 1 380 ? 47.133 0.260 0.179 1.00 78.75 380 VAL A O 1
ATOM 3086 N N . LYS A 1 381 ? 47.394 0.307 2.407 1.00 84.25 381 LYS A N 1
ATOM 3087 C CA . LYS A 1 381 ? 48.382 1.391 2.397 1.00 84.25 381 LYS A CA 1
ATOM 3088 C C . LYS A 1 381 ? 49.621 1.048 1.558 1.00 84.25 381 LYS A C 1
ATOM 3090 O O . LYS A 1 381 ? 50.081 1.867 0.775 1.00 84.25 381 LYS A O 1
ATOM 3095 N N . ALA A 1 382 ? 50.127 -0.183 1.650 1.00 80.62 382 ALA A N 1
ATOM 3096 C CA . ALA A 1 382 ? 51.255 -0.630 0.829 1.00 80.62 382 ALA A CA 1
ATOM 3097 C C . ALA A 1 382 ? 50.919 -0.723 -0.675 1.00 80.62 382 ALA A C 1
ATOM 3099 O O . ALA A 1 382 ? 51.805 -0.558 -1.517 1.00 80.62 382 ALA A O 1
ATOM 3100 N N . LEU A 1 383 ? 49.661 -1.005 -1.028 1.00 75.81 383 LEU A N 1
ATOM 3101 C CA . LEU A 1 383 ? 49.178 -0.995 -2.411 1.00 75.81 383 LEU A CA 1
ATOM 3102 C C . LEU A 1 383 ? 48.965 0.432 -2.927 1.00 75.81 383 LEU A C 1
ATOM 3104 O O . LEU A 1 383 ? 49.330 0.714 -4.065 1.00 75.81 383 LEU A O 1
ATOM 3108 N N . GLU A 1 384 ? 48.448 1.332 -2.094 1.00 75.56 384 GLU A N 1
ATOM 3109 C CA . GLU A 1 384 ? 48.308 2.759 -2.398 1.00 75.56 384 GLU A CA 1
ATOM 3110 C C . GLU A 1 384 ? 49.675 3.424 -2.602 1.00 75.56 384 GLU A C 1
ATOM 3112 O O . GLU A 1 384 ? 49.867 4.125 -3.594 1.00 75.56 384 GLU A O 1
ATOM 3117 N N . ASP A 1 385 ? 50.660 3.121 -1.752 1.00 75.88 385 ASP A N 1
ATOM 3118 C CA . ASP A 1 385 ? 52.036 3.617 -1.891 1.00 75.88 385 ASP A CA 1
ATOM 3119 C C . ASP A 1 385 ? 52.705 3.089 -3.179 1.00 75.88 385 ASP A C 1
ATOM 3121 O O . ASP A 1 385 ? 53.429 3.818 -3.862 1.00 75.88 385 ASP A O 1
ATOM 3125 N N . LYS A 1 386 ? 52.418 1.839 -3.577 1.00 74.75 386 LYS A N 1
ATOM 3126 C CA . LYS A 1 386 ? 52.852 1.284 -4.875 1.00 74.75 386 LYS A CA 1
ATOM 3127 C C . LYS A 1 386 ? 52.168 1.960 -6.064 1.00 74.75 386 LYS A C 1
ATOM 3129 O O . LYS A 1 386 ? 52.809 2.149 -7.096 1.00 74.75 386 LYS A O 1
ATOM 3134 N N . LEU A 1 387 ? 50.894 2.327 -5.931 1.00 66.50 387 LEU A N 1
ATOM 3135 C CA . LEU A 1 387 ? 50.140 3.020 -6.975 1.00 66.50 387 LEU A CA 1
ATOM 3136 C C . LEU A 1 387 ? 50.625 4.470 -7.140 1.00 66.50 387 LEU A C 1
ATOM 3138 O O . LEU A 1 387 ? 50.807 4.938 -8.261 1.00 66.50 387 LEU A O 1
ATOM 3142 N N . ALA A 1 388 ? 50.911 5.151 -6.028 1.00 66.50 388 ALA A N 1
ATOM 3143 C CA . ALA A 1 388 ? 51.465 6.502 -6.009 1.00 66.50 388 ALA A CA 1
ATOM 3144 C C . ALA A 1 388 ? 52.904 6.551 -6.559 1.00 66.50 388 ALA A C 1
ATOM 3146 O O . ALA A 1 388 ? 53.261 7.488 -7.273 1.00 66.50 388 ALA A O 1
ATOM 3147 N N . GLY A 1 389 ? 53.712 5.515 -6.304 1.00 56.69 389 GLY A N 1
ATOM 3148 C CA . GLY A 1 389 ? 55.058 5.377 -6.872 1.00 56.69 389 GLY A CA 1
ATOM 3149 C C . GLY A 1 389 ? 55.090 5.096 -8.382 1.00 56.69 389 GLY A C 1
ATOM 3150 O O . GLY A 1 389 ? 56.092 5.385 -9.032 1.00 56.69 389 GLY A O 1
ATOM 3151 N N . GLY A 1 390 ? 54.002 4.573 -8.960 1.00 53.38 390 GLY A N 1
ATOM 3152 C CA . GLY A 1 390 ? 53.894 4.257 -10.391 1.00 53.38 390 GLY A CA 1
ATOM 3153 C C . GLY A 1 390 ? 53.466 5.424 -11.294 1.00 53.38 390 GLY A C 1
ATOM 3154 O O . GLY A 1 390 ? 53.494 5.284 -12.514 1.00 53.38 390 GLY A O 1
ATOM 3155 N N . GLY A 1 391 ? 53.072 6.570 -10.726 1.00 47.91 391 GLY A N 1
ATOM 3156 C CA . GLY A 1 391 ? 52.425 7.671 -11.457 1.00 47.91 391 GLY A CA 1
ATOM 3157 C C . GLY A 1 391 ? 53.335 8.752 -12.059 1.00 47.91 391 GLY A C 1
ATOM 3158 O O . GLY A 1 391 ? 52.818 9.710 -12.625 1.00 47.91 391 GLY A O 1
ATOM 3159 N N . MET A 1 392 ? 54.666 8.648 -11.955 1.00 46.09 392 MET A N 1
ATOM 3160 C CA . MET A 1 392 ? 55.605 9.713 -12.370 1.00 46.09 392 MET A CA 1
ATOM 3161 C C . MET A 1 392 ? 56.464 9.387 -13.607 1.00 46.09 392 MET A C 1
ATOM 3163 O O . MET A 1 392 ? 57.597 9.847 -13.726 1.00 46.09 392 MET A O 1
ATOM 3167 N N . ALA A 1 393 ? 55.930 8.642 -14.578 1.00 48.44 393 ALA A N 1
ATOM 3168 C CA . ALA A 1 393 ? 56.564 8.501 -15.894 1.00 48.44 393 ALA A CA 1
ATOM 3169 C C . ALA A 1 393 ? 55.511 8.326 -17.001 1.00 48.44 393 ALA A C 1
ATOM 3171 O O . ALA A 1 393 ? 55.103 7.208 -17.298 1.00 48.44 393 ALA A O 1
ATOM 3172 N N . GLY A 1 394 ? 55.048 9.424 -17.618 1.00 37.78 394 GLY A N 1
ATOM 3173 C CA . GLY A 1 394 ? 54.049 9.305 -18.690 1.00 37.78 394 GLY A CA 1
ATOM 3174 C C . GLY A 1 394 ? 53.469 10.591 -19.287 1.00 37.78 394 GLY A C 1
ATOM 3175 O O . GLY A 1 394 ? 52.261 10.721 -19.345 1.00 37.78 394 GLY A O 1
ATOM 3176 N N . ASN A 1 395 ? 54.342 11.492 -19.741 1.00 38.88 395 ASN A N 1
ATOM 3177 C CA . ASN A 1 395 ? 54.229 12.363 -20.926 1.00 38.88 395 ASN A CA 1
ATOM 3178 C C . ASN A 1 395 ? 53.049 13.352 -21.178 1.00 38.88 395 ASN A C 1
ATOM 3180 O O . ASN A 1 395 ? 51.872 13.088 -20.986 1.00 38.88 395 ASN A O 1
ATOM 3184 N N . ARG A 1 396 ? 53.458 14.514 -21.714 1.00 46.22 396 ARG A N 1
ATOM 3185 C CA . ARG A 1 396 ? 52.745 15.763 -22.065 1.00 46.22 396 ARG A CA 1
ATOM 3186 C C . ARG A 1 396 ? 51.875 15.714 -23.340 1.00 46.22 396 ARG A C 1
ATOM 3188 O O . ARG A 1 396 ? 52.177 14.931 -24.233 1.00 46.22 396 ARG A O 1
ATOM 3195 N N . SER A 1 397 ? 50.984 16.719 -23.462 1.00 40.44 397 SER A N 1
ATOM 3196 C CA . SER A 1 397 ? 50.519 17.521 -24.645 1.00 40.44 397 SER A CA 1
ATOM 3197 C C . SER A 1 397 ? 48.979 17.621 -24.668 1.00 40.44 397 SER A C 1
ATOM 3199 O O . SER A 1 397 ? 48.334 16.646 -24.318 1.00 40.44 397 SER A O 1
ATOM 3201 N N . GLY A 1 398 ? 48.264 18.708 -24.981 1.00 41.69 398 GLY A N 1
ATOM 3202 C CA . GLY A 1 398 ? 48.487 20.039 -25.570 1.00 41.69 398 GLY A CA 1
ATOM 3203 C C . GLY A 1 398 ? 47.127 20.494 -26.171 1.00 41.69 398 GLY A C 1
ATOM 3204 O O . GLY A 1 398 ? 46.355 19.623 -26.549 1.00 41.69 398 GLY A O 1
ATOM 3205 N N . ASP A 1 399 ? 46.856 21.809 -26.244 1.00 40.69 399 ASP A N 1
ATOM 3206 C CA . ASP A 1 399 ? 45.699 22.516 -26.879 1.00 40.69 399 ASP A CA 1
ATOM 3207 C C . ASP A 1 399 ? 44.432 22.693 -26.002 1.00 40.69 399 ASP A C 1
ATOM 3209 O O . ASP A 1 399 ? 43.736 21.734 -25.691 1.00 40.69 399 ASP A O 1
ATOM 3213 N N . VAL A 1 400 ? 44.063 23.851 -25.421 1.00 46.38 400 VAL A N 1
ATOM 3214 C CA . VAL A 1 400 ? 44.028 25.296 -25.785 1.00 46.38 400 VAL A CA 1
ATOM 3215 C C . VAL A 1 400 ? 42.963 25.653 -26.839 1.00 46.38 400 VAL A C 1
ATOM 3217 O O . VAL A 1 400 ? 43.205 25.623 -28.039 1.00 46.38 400 VAL A O 1
ATOM 3220 N N . PHE A 1 401 ? 41.778 26.054 -26.359 1.00 37.25 401 PHE A N 1
ATOM 3221 C CA . PHE A 1 401 ? 40.683 26.667 -27.131 1.00 37.25 401 PHE A CA 1
ATOM 3222 C C . PHE A 1 401 ? 40.920 28.179 -27.366 1.00 37.25 401 PHE A C 1
ATOM 3224 O O . PHE A 1 401 ? 41.327 28.861 -26.421 1.00 37.25 401 PHE A O 1
ATOM 3231 N N . PRO A 1 402 ? 40.589 28.748 -28.547 1.00 50.81 402 PRO A N 1
ATOM 3232 C CA . PRO A 1 402 ? 40.570 30.197 -28.776 1.00 50.81 402 PRO A CA 1
ATOM 3233 C C . PRO A 1 402 ? 39.153 30.817 -28.647 1.00 50.81 402 PRO A C 1
ATOM 3235 O O . PRO A 1 402 ? 38.158 30.113 -28.840 1.00 50.81 402 PRO A O 1
ATOM 3238 N N . PRO A 1 403 ? 39.026 32.135 -28.369 1.00 47.44 403 PRO A N 1
ATOM 3239 C CA . PRO A 1 403 ? 37.742 32.836 -28.317 1.00 47.44 403 PRO A CA 1
ATOM 3240 C C . PRO A 1 403 ? 37.364 33.453 -29.677 1.00 47.44 403 PRO A C 1
ATOM 3242 O O . PRO A 1 403 ? 38.190 34.063 -30.353 1.00 47.44 403 PRO A O 1
ATOM 3245 N N . ILE A 1 404 ? 36.090 33.334 -30.060 1.00 43.72 404 ILE A N 1
ATOM 3246 C CA . ILE A 1 404 ? 35.514 33.933 -31.275 1.00 43.72 404 ILE A CA 1
ATOM 3247 C C . ILE A 1 404 ? 34.989 35.338 -30.951 1.00 43.72 404 ILE A C 1
ATOM 3249 O O . ILE A 1 404 ? 34.159 35.510 -30.058 1.00 43.72 404 ILE A O 1
ATOM 3253 N N . GLY A 1 405 ? 35.461 36.340 -31.698 1.00 43.69 405 GLY A N 1
ATOM 3254 C CA . GLY A 1 405 ? 34.969 37.716 -31.675 1.00 43.69 405 GLY A CA 1
ATOM 3255 C C . GLY A 1 405 ? 34.153 38.083 -32.925 1.00 43.69 405 GLY A C 1
ATOM 3256 O O . GLY A 1 405 ? 34.548 37.753 -34.034 1.00 43.69 405 GLY A O 1
ATOM 3257 N N . ARG A 1 406 ? 33.041 38.795 -32.677 1.00 48.41 406 ARG A N 1
ATOM 3258 C CA . ARG A 1 406 ? 32.386 39.893 -33.435 1.00 48.41 406 ARG A CA 1
ATOM 3259 C C . ARG A 1 406 ? 32.300 39.898 -34.979 1.00 48.41 406 ARG A C 1
ATOM 3261 O O . ARG A 1 406 ? 33.301 40.034 -35.665 1.00 48.41 406 ARG A O 1
ATOM 3268 N N . ALA A 1 407 ? 31.063 40.097 -35.445 1.00 48.94 407 ALA A N 1
ATOM 3269 C CA . ALA A 1 407 ? 30.613 41.036 -36.496 1.00 48.94 407 ALA A CA 1
ATOM 3270 C C . ALA A 1 407 ? 29.175 41.446 -36.069 1.00 48.94 407 ALA A C 1
ATOM 3272 O O . ALA A 1 407 ? 28.435 40.564 -35.643 1.00 48.94 407 ALA A O 1
ATOM 3273 N N . VAL A 1 408 ? 28.714 42.691 -35.874 1.00 54.00 408 VAL A N 1
ATOM 3274 C CA . VAL A 1 408 ? 28.768 43.978 -36.606 1.00 54.00 408 VAL A CA 1
ATOM 3275 C C . VAL A 1 408 ? 28.318 43.859 -38.059 1.00 54.00 408 VAL A C 1
ATOM 3277 O O . VAL A 1 408 ? 29.052 43.327 -38.877 1.00 54.00 408 VAL A O 1
ATOM 3280 N N . ASP A 1 409 ? 27.086 44.286 -38.329 1.00 47.81 409 ASP A N 1
ATOM 3281 C CA . ASP A 1 409 ? 26.684 45.430 -39.175 1.00 47.81 409 ASP A CA 1
ATOM 3282 C C . ASP A 1 409 ? 25.133 45.452 -39.150 1.00 47.81 409 ASP A C 1
ATOM 3284 O O . ASP A 1 409 ? 24.509 44.421 -38.897 1.00 47.81 409 ASP A O 1
ATOM 3288 N N . GLY A 1 410 ? 24.431 46.585 -39.165 1.00 43.72 410 GLY A N 1
ATOM 3289 C CA . GLY A 1 410 ? 24.556 47.694 -40.107 1.00 43.72 410 GLY A CA 1
ATOM 3290 C C . GLY A 1 410 ? 23.326 47.653 -41.002 1.00 43.72 410 GLY A C 1
ATOM 3291 O O . GLY A 1 410 ? 23.225 46.678 -41.776 1.00 43.72 410 GLY A O 1
#

Secondary structure (DSSP, 8-state):
--HHHHHHHHHHHHHHHHHHHHHHHHHHHHHHHHHHHHHHHHHHHHHHHHHHHHHHHHHHHHHHHHHHHHHHHHHHHHHHHHHHHHHHHHHHHHHHHHHHHHHHHHHHHHHHHHHHHHHHHHHHHHHHHHHHHHHHHHHHHHHHHHHHHHHHHHHHHHHHHHHHHHHHHHHHHHHHHHHHHHHHHHHHHHHHHHHHHHHHHHHHHHHHHHHHHHHHHHTTT-HHHHHHHHHHHHHHHTGGGSSS-----S--SSHHHHHHHHHHHHHHHHHHHHHHHHHHHHHHHHHHHHHHHHHHHHHHHHHHHHHHHHHHHHHHHHHHHHHHHHHHHHHHHHHTT--SS-----HHHHHHHHHHTTTT-HHHHHHHHHHHHHHHHHHHHHHHHHHHHTSS--------PPPP------

Radius of gyration: 81.63 Å; chains: 1; bounding box: 184×99×253 Å

Foldseek 3Di:
DVVVVVVVVVVVVVVVVVVVVVVVVVVVVVVVVVVVVVVVVVVVVVVVVVVVVVVVVVVVVVVVVVVVVVVVVVVVVVVVVVVVVVVVVVVVVVVVVVVVVVVVVVVVVVVVVVVVVVVVVVVVVVVVVVVVVVVVVVVCVVCVVVVVVVVVVVVVVVVVVVVVVVVVVVVVVVVVVVVVVVVVVVVVVVVVVVVVVVVVVVVVVVVVLVVLVVVLVVCVVPVVVNVVSVVVSCVVPPVVPPDPDDPDPDDPDPPVVVVVVVVVVVVVVVVVVVVVVVVVVVVVVVVVVVVVVVVVVVVVVVVVVVVVVVVVVVVVVVVVVVVVVVVVVVVVVVVVVVPPDDDDDPPVVVVVVLCVVQVNDVVSSVVVVVVVVVVVVVVVVVVVVVVVVPPPDDDDDDDDDDDDDDDDDD

pLDDT: mean 82.52, std 18.13, range [33.88, 98.25]

Sequence (410 aa):
MEEEKEELGREYRETVAQVEADVDEEIEALKKKYEDKLQAEREATLRFKGENGIMKKKFSALQKDIEDQRDQIKLLLEKEKEVIEAIKQLEKEIQALKREIRARDETIGEKEKRIYDLKKKNQELEKFKFVLDYKIKELKRAIEPRENEIADMKTQIKEMDQELELFHKSNAQLDVLIGEQRQRINSLQKSIAGHRQILSDQQTSMRRFRCDLHECVRHLQSPKELALQVAQLYNKYVTTDDGPGGFGSASVGTEGEVEAEIQLEYARQKQYLEKSVHVLKRKYAADAQEHQRENLRATSDNMLLIREINDLRSALIAAKNNLQMERATLATTGMGAFAMNQDKFNGSKSLAAALEAADGDPDVLIAKQRTEIEELRRVVKALEDKLAGGGMAGNRSGDVFPPIGRAVDG

Organism: Phytophthora nicotianae (NCBI:txid4792)